Protein AF-A0A970EGG4-F1 (afdb_monomer_lite)

Secondary structure (DSSP, 8-state):
--------------------------SSSPPPBEEEETTEEEP-SS-BEEETTEEEEEHHHHHHHTT-EEEEETTTTEEEEEETTEEEEEETT-SEEEETTEEEE-SS--EEETTEEEEEHHHHHHHTT-EEEEETTTTEEEEE--------GGGG-EEEEETTTTEEESSSEEE-SSEEEE-S-EEEEEEEEEESEEEEE-SSEEEEEEEEEEEE-TTS-SEEEEE-SEEEEEE-TT-EEEEE--SS-SSS--EEEEESS-EEEEESSEEEEEESSSEEEEESSEEEE-S-EEEEEESS-SEEESSEEEE-S-EEEEEESS-SEEESSEEEE-S-EEEEEE-PPP-------SS---SS--PPP----S----TT-TT--PPPP-PPPP-PPPP-PPP--PPPPP------------------------TT-----SEEESSEEEE-SSEEEEEESS-SEEESSEEEE-S-EEEEEESSS-SEEESSEEEE-S-EEEEEEESSSEEESS-EEE-S-EEEEEESS-SEEESS-EE-

Foldseek 3Di:
DDDDDDDDDDPPPPPPPPPPDDDPDDPDDDAFAWEAEANRTQDDPDTFDQDPNFTWDQLCSVLVVVVWDWDADPVQQWIWTDDFQWIWIAHAPDQWIDTNNHIDGHPGHFHADPNTTIDGPVSSQVSVVWDWDADPVNNYIYTYDPPLDPPPVLAVFEWEAEQVVRDIDGDQWHDDPAETEGADRHEYEYAEEHAHAYEYDYAEEHEYEFAAYAFEYQAAARYEAEHYSAYEYEDEAPYEYEFYYHLDYDPPAAENAEYQHHYEYYYAEEYAFEANHHEHHEYQAEYEYEEYHYHAEYAAEDYEYAREYEYNEYEYAYEYCFEDHAYVTEYEYAAYHAAYAHDHDADQPPPPPPDDDDDDPDPDDPDPPDDPDDPPDPDDDDDDDDDDDDDDDDDDDDDDDDDDDDDDDDDDDDDDDDDDDDDPPPPDDDVDRRHWEHAEYAEEYEYNEYEHEAHTCEAPAEYAYEYEYNEYEYDAAHPRAEPAEYQAEYEANEYAAAYPEHQEYHEYQYEYEYNYYHYHHDHPHHPYYYNYDYDD

pLDDT: mean 78.69, std 24.91, range [23.92, 98.94]

Structure (mmCIF, N/CA/C/O backbone):
data_AF-A0A970EGG4-F1
#
_entry.id   AF-A0A970EGG4-F1
#
loop_
_atom_site.group_PDB
_atom_site.id
_atom_site.type_symbol
_atom_site.label_atom_id
_atom_site.label_alt_id
_atom_site.label_comp_id
_atom_site.label_asym_id
_atom_site.label_entity_id
_atom_site.label_seq_id
_atom_site.pdbx_PDB_ins_code
_atom_site.Cartn_x
_atom_site.Cartn_y
_atom_site.Cartn_z
_atom_site.occupancy
_atom_site.B_iso_or_equiv
_atom_site.auth_seq_id
_atom_site.auth_comp_id
_atom_site.auth_asym_id
_atom_site.auth_atom_id
_atom_site.pdbx_PDB_model_num
ATOM 1 N N . MET A 1 1 ? -45.335 -47.033 23.359 1.00 35.53 1 MET A N 1
ATOM 2 C CA . MET A 1 1 ? -45.374 -47.721 22.050 1.00 35.53 1 MET A CA 1
ATOM 3 C C . MET A 1 1 ? -44.567 -46.895 21.056 1.00 35.53 1 MET A C 1
ATOM 5 O O . MET A 1 1 ? -44.822 -45.706 20.992 1.00 35.53 1 MET A O 1
ATOM 9 N N . ILE A 1 2 ? -43.648 -47.547 20.321 1.00 36.97 2 ILE A N 1
ATOM 10 C CA . ILE A 1 2 ? -43.024 -47.119 19.040 1.00 36.97 2 ILE A CA 1
ATOM 11 C C . ILE A 1 2 ? -41.993 -45.966 19.176 1.00 36.97 2 ILE A C 1
ATOM 13 O O . ILE A 1 2 ? -42.359 -44.827 19.414 1.00 36.97 2 ILE A O 1
ATOM 17 N N . LYS A 1 3 ? -40.681 -46.237 19.322 1.00 38.06 3 LYS A N 1
ATOM 18 C CA . LYS A 1 3 ? -39.618 -46.543 18.316 1.00 38.06 3 LYS A CA 1
ATOM 19 C C . LYS A 1 3 ? -39.335 -45.406 17.295 1.00 38.06 3 LYS A C 1
ATOM 21 O O . LYS A 1 3 ? -40.205 -45.060 16.511 1.00 38.06 3 LYS A O 1
ATOM 26 N N . LYS A 1 4 ? -38.091 -44.880 17.337 1.00 46.06 4 LYS A N 1
ATOM 27 C CA . LYS A 1 4 ? -37.451 -43.842 16.475 1.00 46.06 4 LYS A CA 1
ATOM 28 C C . LYS A 1 4 ? -37.398 -44.239 14.976 1.00 46.06 4 LYS A C 1
ATOM 30 O O . LYS A 1 4 ? -37.554 -45.428 14.697 1.00 46.06 4 LYS A O 1
ATOM 35 N N . PRO A 1 5 ? -37.107 -43.306 14.035 1.00 45.59 5 PRO A N 1
ATOM 36 C CA . PRO A 1 5 ? -35.703 -43.028 13.623 1.00 45.59 5 PRO A CA 1
ATOM 37 C C . PRO A 1 5 ? -35.417 -41.531 13.301 1.00 45.59 5 PRO A C 1
ATOM 39 O O . PRO A 1 5 ? -36.284 -40.804 12.840 1.00 45.59 5 PRO A O 1
ATOM 42 N N . ILE A 1 6 ? -34.293 -40.942 13.732 1.00 44.06 6 ILE A N 1
ATOM 43 C CA . ILE A 1 6 ? -33.058 -40.689 12.944 1.00 44.06 6 ILE A CA 1
ATOM 44 C C . ILE A 1 6 ? -33.335 -40.409 11.455 1.00 44.06 6 ILE A C 1
ATOM 46 O O . ILE A 1 6 ? -33.511 -41.340 10.677 1.00 44.06 6 ILE A O 1
ATOM 50 N N . SER A 1 7 ? -33.327 -39.130 11.067 1.00 36.56 7 SER A N 1
ATOM 51 C CA . SER A 1 7 ? -33.268 -38.704 9.663 1.00 36.56 7 SER A CA 1
ATOM 52 C C . SER A 1 7 ? -31.830 -38.328 9.321 1.00 36.56 7 SER A C 1
ATOM 54 O O . SER A 1 7 ? -31.281 -37.373 9.865 1.00 36.56 7 SER A O 1
ATOM 56 N N . ALA A 1 8 ? -31.222 -39.140 8.461 1.00 34.03 8 ALA A N 1
ATOM 57 C CA . ALA A 1 8 ? -29.940 -38.886 7.829 1.00 34.03 8 ALA A CA 1
ATOM 58 C C . ALA A 1 8 ? -30.095 -37.770 6.785 1.00 34.03 8 ALA A C 1
ATOM 60 O O . ALA A 1 8 ? -31.009 -37.810 5.961 1.00 34.03 8 ALA A O 1
ATOM 61 N N . LEU A 1 9 ? -29.199 -36.786 6.821 1.00 34.50 9 LEU A N 1
ATOM 62 C CA . LEU A 1 9 ? -29.082 -35.757 5.796 1.00 34.50 9 LEU A CA 1
ATOM 63 C C . LEU A 1 9 ? -28.389 -36.383 4.574 1.00 34.50 9 LEU A C 1
ATOM 65 O O . LEU A 1 9 ? -27.198 -36.683 4.608 1.00 34.50 9 LEU A O 1
ATOM 69 N N . PHE A 1 10 ? -29.156 -36.629 3.514 1.00 32.72 10 PHE A N 1
ATOM 70 C CA . PHE A 1 10 ? -28.639 -37.013 2.203 1.00 32.72 10 PHE A CA 1
ATOM 71 C C . PHE A 1 10 ? -27.986 -35.785 1.554 1.00 32.72 10 PHE A C 1
ATOM 73 O O . PHE A 1 10 ? -28.679 -34.894 1.068 1.00 32.72 10 PHE A O 1
ATOM 80 N N . ILE A 1 11 ? -26.654 -35.741 1.522 1.00 33.19 11 ILE A N 1
ATOM 81 C CA . ILE A 1 11 ? -25.925 -34.897 0.572 1.00 33.19 11 ILE A CA 1
ATOM 82 C C . ILE A 1 11 ? -26.046 -35.593 -0.785 1.00 33.19 11 ILE A C 1
ATOM 84 O O . ILE A 1 11 ? -25.447 -36.642 -1.021 1.00 33.19 11 ILE A O 1
ATOM 88 N N . SER A 1 12 ? -26.886 -35.039 -1.656 1.00 31.81 12 SER A N 1
ATOM 89 C CA . SER A 1 12 ? -27.004 -35.456 -3.052 1.00 31.81 12 SER A CA 1
ATOM 90 C C . SER A 1 12 ? -25.733 -35.058 -3.803 1.00 31.81 12 SER A C 1
ATOM 92 O O . SER A 1 12 ? -25.651 -33.977 -4.381 1.00 31.81 12 SER A O 1
ATOM 94 N N . LEU A 1 13 ? -24.735 -35.940 -3.785 1.00 31.33 13 LEU A N 1
ATOM 95 C CA . LEU A 1 13 ? -23.574 -35.883 -4.664 1.00 31.33 13 LEU A CA 1
ATOM 96 C C . LEU A 1 13 ? -24.041 -36.235 -6.085 1.00 31.33 13 LEU A C 1
ATOM 98 O O . LEU A 1 13 ? -24.223 -37.404 -6.424 1.00 31.33 13 LEU A O 1
ATOM 102 N N . VAL A 1 14 ? -24.289 -35.215 -6.908 1.00 33.09 14 VAL A N 1
ATOM 103 C CA . VAL A 1 14 ? -24.566 -35.388 -8.338 1.00 33.09 14 VAL A CA 1
ATOM 104 C C . VAL A 1 14 ? -23.256 -35.788 -9.020 1.00 33.09 14 VAL A C 1
ATOM 106 O O . VAL A 1 14 ? -22.485 -34.947 -9.470 1.00 33.09 14 VAL A O 1
ATOM 109 N N . PHE A 1 15 ? -22.986 -37.092 -9.079 1.00 30.91 15 PHE A N 1
ATOM 110 C CA . PHE A 1 15 ? -22.023 -37.656 -10.020 1.00 30.91 15 PHE A CA 1
ATOM 111 C C . PHE A 1 15 ? -22.624 -37.528 -11.425 1.00 30.91 15 PHE A C 1
ATOM 113 O O . PHE A 1 15 ? -23.467 -38.332 -11.828 1.00 30.91 15 PHE A O 1
ATOM 120 N N . ILE A 1 16 ? -22.207 -36.509 -12.178 1.00 35.34 16 ILE A N 1
ATOM 121 C CA . ILE A 1 16 ? -22.396 -36.491 -13.630 1.00 35.34 16 ILE A CA 1
ATOM 122 C C . ILE A 1 16 ? -21.474 -37.577 -14.186 1.00 35.34 16 ILE A C 1
ATOM 124 O O . ILE A 1 16 ? -20.288 -37.360 -14.414 1.00 35.34 16 ILE A O 1
ATOM 128 N N . LEU A 1 17 ? -22.021 -38.781 -14.344 1.00 34.09 17 LEU A N 1
ATOM 129 C CA . LEU A 1 17 ? -21.379 -39.873 -15.059 1.00 34.09 17 LEU A CA 1
ATOM 130 C C . LEU A 1 17 ? -21.420 -39.526 -16.553 1.00 34.09 17 LEU A C 1
ATOM 132 O O . LEU A 1 17 ? -22.346 -39.908 -17.268 1.00 34.09 17 LEU A O 1
ATOM 136 N N . SER A 1 18 ? -20.446 -38.743 -17.017 1.00 34.22 18 SER A N 1
ATOM 137 C CA . SER A 1 18 ? -20.222 -38.552 -18.444 1.00 34.22 18 SER A CA 1
ATOM 138 C C . SER A 1 18 ? -19.728 -39.879 -19.018 1.00 34.22 18 SER A C 1
ATOM 140 O O . SER A 1 18 ? -18.635 -40.365 -18.731 1.00 34.22 18 SER A O 1
ATOM 142 N N . THR A 1 19 ? -20.571 -40.525 -19.814 1.00 32.62 19 THR A N 1
ATOM 143 C CA . THR A 1 19 ? -20.156 -41.658 -20.632 1.00 32.62 19 THR A CA 1
ATOM 144 C C . THR A 1 19 ? -19.132 -41.153 -21.645 1.00 32.62 19 THR A C 1
ATOM 146 O O . THR A 1 19 ? -19.502 -40.565 -22.661 1.00 32.62 19 THR A O 1
ATOM 149 N N . PHE A 1 20 ? -17.844 -41.355 -21.365 1.00 38.34 20 PHE A N 1
ATOM 150 C CA . PHE A 1 20 ? -16.778 -41.166 -22.344 1.00 38.34 20 PHE A CA 1
ATOM 151 C C . PHE A 1 20 ? -16.935 -42.232 -23.432 1.00 38.34 20 PHE A C 1
ATOM 153 O O . PHE A 1 20 ? -16.554 -43.392 -23.270 1.00 38.34 20 PHE A O 1
ATOM 160 N N . THR A 1 21 ? -17.534 -41.851 -24.555 1.00 32.50 21 THR A N 1
ATOM 161 C CA . THR A 1 21 ? -17.427 -42.623 -25.790 1.00 32.50 21 THR A CA 1
ATOM 162 C C . THR A 1 21 ? -15.976 -42.566 -26.254 1.00 32.50 21 THR A C 1
ATOM 164 O O . THR A 1 21 ? -15.483 -41.494 -26.603 1.00 32.50 21 THR A O 1
ATOM 167 N N . PHE A 1 22 ? -15.288 -43.710 -26.254 1.00 34.72 22 PHE A N 1
ATOM 168 C CA . PHE A 1 22 ? -13.979 -43.856 -26.890 1.00 34.72 22 PHE A CA 1
ATOM 169 C C . PHE A 1 22 ? -14.111 -43.538 -28.383 1.00 34.72 22 PHE A C 1
ATOM 171 O O . PHE A 1 22 ? -14.657 -44.334 -29.149 1.00 34.72 22 PHE A O 1
ATOM 178 N N . LEU A 1 23 ? -13.609 -42.376 -28.800 1.00 34.44 23 LEU A N 1
ATOM 179 C CA . LEU A 1 23 ? -13.349 -42.105 -30.208 1.00 34.44 23 LEU A CA 1
ATOM 180 C C . LEU A 1 23 ? -12.004 -42.745 -30.581 1.00 34.44 23 LEU A C 1
ATOM 182 O O . LEU A 1 23 ? -11.024 -42.575 -29.848 1.00 34.44 23 LEU A O 1
ATOM 186 N N . PRO A 1 24 ? -11.920 -43.493 -31.694 1.00 40.94 24 PRO A N 1
ATOM 187 C CA . PRO A 1 24 ? -10.644 -43.985 -32.177 1.00 40.94 24 PRO A CA 1
ATOM 188 C C . PRO A 1 24 ? -9.759 -42.804 -32.588 1.00 40.94 24 PRO A C 1
ATOM 190 O O . PRO A 1 24 ? -10.223 -41.817 -33.158 1.00 40.94 24 PRO A O 1
ATOM 193 N N . LYS A 1 25 ? -8.467 -42.936 -32.284 1.00 36.28 25 LYS A N 1
ATOM 194 C CA . LYS A 1 25 ? -7.399 -41.986 -32.596 1.00 36.28 25 LYS A CA 1
ATOM 195 C C . LYS A 1 25 ? -7.431 -41.621 -34.086 1.00 36.28 25 LYS A C 1
ATOM 197 O O . LYS A 1 25 ? -7.140 -42.464 -34.934 1.00 36.28 25 LYS A O 1
ATOM 202 N N . ALA A 1 26 ? -7.773 -40.372 -34.394 1.00 35.41 26 ALA A N 1
ATOM 203 C CA . ALA A 1 26 ? -7.562 -39.811 -35.719 1.00 35.41 26 ALA A CA 1
ATOM 204 C C . ALA A 1 26 ? -6.055 -39.590 -35.918 1.00 35.41 26 ALA A C 1
ATOM 206 O O . ALA A 1 26 ? -5.393 -38.925 -35.121 1.00 35.41 26 ALA A O 1
ATOM 207 N N . ASN A 1 27 ? -5.507 -40.204 -36.962 1.00 40.69 27 ASN A N 1
ATOM 208 C CA . ASN A 1 27 ? -4.129 -40.005 -37.387 1.00 40.69 27 ASN A CA 1
ATOM 209 C C . ASN A 1 27 ? -3.971 -38.603 -37.991 1.00 40.69 27 ASN A C 1
ATOM 211 O O . ASN A 1 27 ? -4.630 -38.301 -38.983 1.00 40.69 27 ASN A O 1
ATOM 215 N N . GLY A 1 28 ? -3.038 -37.806 -37.462 1.00 44.00 28 GLY A N 1
ATOM 216 C CA . GLY A 1 28 ? -2.385 -36.736 -38.227 1.00 44.00 28 GLY A CA 1
ATOM 217 C C . GLY A 1 28 ? -2.355 -35.337 -37.614 1.00 44.00 28 GLY A C 1
ATOM 218 O O . GLY A 1 28 ? -1.569 -34.527 -38.092 1.00 44.00 28 GLY A O 1
ATOM 219 N N . GLU A 1 29 ? -3.121 -35.041 -36.565 1.00 47.34 29 GLU A N 1
ATOM 220 C CA . GLU A 1 29 ? -2.999 -33.759 -35.855 1.00 47.34 29 GLU A CA 1
ATOM 221 C C . GLU A 1 29 ? -2.220 -33.948 -34.553 1.00 47.34 29 GLU A C 1
ATOM 223 O O . GLU A 1 29 ? -2.481 -34.881 -33.787 1.00 47.34 29 GLU A O 1
ATOM 228 N N . ASN A 1 30 ? -1.242 -33.070 -34.305 1.00 52.28 30 ASN A N 1
ATOM 229 C CA . ASN A 1 30 ? -0.620 -32.985 -32.990 1.00 52.28 30 ASN A CA 1
ATOM 230 C C . ASN A 1 30 ? -1.730 -32.732 -31.956 1.00 52.28 30 ASN A C 1
ATOM 232 O O . ASN A 1 30 ? -2.588 -31.877 -32.190 1.00 52.28 30 ASN A O 1
ATOM 236 N N . PRO A 1 31 ? -1.748 -33.467 -30.834 1.00 60.50 31 PRO A N 1
ATOM 237 C CA . PRO A 1 31 ? -2.775 -33.291 -29.821 1.00 60.50 31 PRO A CA 1
ATOM 238 C C . PRO A 1 31 ? -2.737 -31.847 -29.312 1.00 60.50 31 PRO A C 1
ATOM 240 O O . PRO A 1 31 ? -1.673 -31.345 -28.943 1.00 60.50 31 PRO A O 1
ATOM 243 N N . LYS A 1 32 ? -3.893 -31.172 -29.319 1.00 73.94 32 LYS A N 1
ATOM 244 C CA . LYS A 1 32 ? -4.022 -29.830 -28.744 1.00 73.94 32 LYS A CA 1
ATOM 245 C C . LYS A 1 32 ? -3.747 -29.922 -27.250 1.00 73.94 32 LYS A C 1
ATOM 247 O O . LYS A 1 32 ? -4.459 -30.633 -26.548 1.00 73.94 32 LYS A O 1
ATOM 252 N N . VAL A 1 33 ? -2.724 -29.213 -26.783 1.00 84.12 33 VAL A N 1
ATOM 253 C CA . VAL A 1 33 ? -2.415 -29.155 -25.357 1.00 84.12 33 VAL A CA 1
ATOM 254 C C . VAL A 1 33 ? -3.380 -28.188 -24.681 1.00 84.12 33 VAL A C 1
ATOM 256 O O . VAL A 1 33 ? -3.472 -27.028 -25.082 1.00 84.12 33 VAL A O 1
ATOM 259 N N . ALA A 1 34 ? -4.085 -28.659 -23.656 1.00 85.75 34 ALA A N 1
ATOM 260 C CA . ALA A 1 34 ? -4.904 -27.817 -22.793 1.00 85.75 34 ALA A CA 1
ATOM 261 C C . ALA A 1 34 ? -4.093 -27.374 -21.568 1.00 85.75 34 ALA A C 1
ATOM 263 O O . ALA A 1 34 ? -3.300 -28.144 -21.023 1.00 85.75 34 ALA A O 1
ATOM 264 N N . VAL A 1 35 ? -4.298 -26.137 -21.119 1.00 86.69 35 VAL A N 1
ATOM 265 C CA . VAL A 1 35 ? -3.728 -25.626 -19.866 1.00 86.69 35 VAL A CA 1
ATOM 266 C C . VAL A 1 35 ? -4.883 -25.206 -18.972 1.00 86.69 35 VAL A C 1
ATOM 268 O O . VAL A 1 35 ? -5.762 -24.471 -19.412 1.00 86.69 35 VAL A O 1
ATOM 271 N N . VAL A 1 36 ? -4.893 -25.690 -17.737 1.00 86.44 36 VAL A N 1
ATOM 272 C CA . VAL A 1 36 ? -5.931 -25.406 -16.742 1.00 86.44 36 VAL A CA 1
ATOM 273 C C . VAL A 1 36 ? -5.270 -24.725 -15.555 1.00 86.44 36 VAL A C 1
ATOM 275 O O . VAL A 1 36 ? -4.294 -25.256 -15.040 1.00 86.44 36 VAL A O 1
ATOM 278 N N . LEU A 1 37 ? -5.778 -23.572 -15.128 1.00 84.25 37 LEU A N 1
ATOM 279 C CA . LEU A 1 37 ? -5.314 -22.838 -13.951 1.00 84.25 37 LEU A CA 1
ATOM 280 C C . LEU A 1 37 ? -6.464 -22.739 -12.948 1.00 84.25 37 LEU A C 1
ATOM 282 O O . LEU A 1 37 ? -7.511 -22.195 -13.279 1.00 84.25 37 LEU A O 1
ATOM 286 N N . ASP A 1 38 ? -6.287 -23.304 -11.752 1.00 81.88 38 ASP A N 1
ATOM 287 C CA . ASP A 1 38 ? -7.293 -23.311 -10.675 1.00 81.88 38 ASP A CA 1
ATOM 288 C C . ASP A 1 38 ? -8.678 -23.826 -11.117 1.00 81.88 38 ASP A C 1
ATOM 290 O O . ASP A 1 38 ? -9.730 -23.369 -10.672 1.00 81.88 38 ASP A O 1
ATOM 294 N N . GLY A 1 39 ? -8.676 -24.810 -12.021 1.00 82.62 39 GLY A N 1
ATOM 295 C CA . GLY A 1 39 ? -9.881 -25.399 -12.608 1.00 82.62 39 GLY A CA 1
ATOM 296 C C . GLY A 1 39 ? -10.464 -24.633 -13.804 1.00 82.62 39 GLY A C 1
ATOM 297 O O . GLY A 1 39 ? -11.366 -25.151 -14.461 1.00 82.62 39 GLY A O 1
ATOM 298 N N . GLU A 1 40 ? -9.945 -23.448 -14.137 1.00 82.19 40 GLU A N 1
ATOM 299 C CA . GLU A 1 40 ? -10.324 -22.687 -15.330 1.00 82.19 40 GLU A CA 1
ATOM 300 C C . GLU A 1 40 ? -9.453 -23.097 -16.528 1.00 82.19 40 GLU A C 1
ATOM 302 O O . GLU A 1 40 ? -8.224 -23.058 -16.467 1.00 82.19 40 GLU A O 1
ATOM 307 N N . VAL A 1 41 ? -10.077 -23.482 -17.645 1.00 84.56 41 VAL A N 1
ATOM 308 C CA . VAL A 1 41 ? -9.352 -23.754 -18.895 1.00 84.56 41 VAL A CA 1
ATOM 309 C C . VAL A 1 41 ? -8.868 -22.430 -19.482 1.00 84.56 41 VAL A C 1
ATOM 311 O O . VAL A 1 41 ? -9.675 -21.545 -19.764 1.00 84.56 41 VAL A O 1
ATOM 314 N N . LEU A 1 42 ? -7.560 -22.303 -19.697 1.00 82.44 42 LEU A N 1
ATOM 315 C CA . LEU A 1 42 ? -6.978 -21.144 -20.359 1.00 82.44 42 LEU A CA 1
ATOM 316 C C . LEU A 1 42 ? -7.186 -21.249 -21.869 1.00 82.44 42 LEU A C 1
ATOM 318 O O . LEU A 1 42 ? -6.733 -22.202 -22.505 1.00 82.44 42 LEU A O 1
ATOM 322 N N . ASP A 1 43 ? -7.865 -20.250 -22.427 1.00 80.81 43 ASP A N 1
ATOM 323 C CA . ASP A 1 43 ? -8.026 -20.108 -23.869 1.00 80.81 43 ASP A CA 1
ATOM 324 C C . ASP A 1 43 ? -6.865 -19.306 -24.459 1.00 80.81 43 ASP A C 1
ATOM 326 O O . ASP A 1 43 ? -6.436 -18.290 -23.901 1.00 80.81 43 ASP A O 1
ATOM 330 N N . PHE A 1 44 ? -6.359 -19.772 -25.596 1.00 80.44 44 PHE A N 1
ATOM 331 C CA . PHE A 1 44 ? -5.227 -19.160 -26.271 1.00 80.44 44 PHE A CA 1
ATOM 332 C C . PHE A 1 44 ? -5.558 -18.886 -27.733 1.00 80.44 44 PHE A C 1
ATOM 334 O O . PHE A 1 44 ? -6.014 -19.764 -28.464 1.00 80.44 44 PHE A O 1
ATOM 341 N N . ASP A 1 45 ? -5.229 -17.680 -28.186 1.00 76.88 45 ASP A N 1
ATOM 342 C CA . ASP A 1 45 ? -5.296 -17.322 -29.602 1.00 76.88 45 ASP A CA 1
ATOM 343 C C . ASP A 1 45 ? -4.263 -18.080 -30.455 1.00 76.88 45 ASP A C 1
ATOM 345 O O . ASP A 1 45 ? -4.526 -18.395 -31.616 1.00 76.88 45 ASP A O 1
ATOM 349 N N . VAL A 1 46 ? -3.118 -18.429 -29.864 1.00 80.56 46 VAL A N 1
ATOM 350 C CA . VAL A 1 46 ? -2.152 -19.402 -30.387 1.00 80.56 46 VAL A CA 1
ATOM 351 C C . VAL A 1 46 ? -2.126 -20.611 -29.448 1.00 80.56 46 VAL A C 1
ATOM 353 O O . VAL A 1 46 ? -1.790 -20.447 -28.280 1.00 80.56 46 VAL A O 1
ATOM 356 N N . PRO A 1 47 ? -2.455 -21.832 -29.905 1.00 81.06 47 PRO A N 1
ATOM 357 C CA . PRO A 1 47 ? -2.555 -22.989 -29.019 1.00 81.06 47 PRO A CA 1
ATOM 358 C C . PRO A 1 47 ? -1.206 -23.341 -28.383 1.00 81.06 47 PRO A C 1
ATOM 360 O O . PRO A 1 47 ? -0.155 -23.146 -28.993 1.00 81.06 47 PRO A O 1
ATOM 363 N N . ALA A 1 48 ? -1.238 -23.926 -27.184 1.00 85.06 48 ALA A N 1
ATOM 364 C CA . ALA A 1 48 ? -0.057 -24.535 -26.585 1.00 85.06 48 ALA A CA 1
ATOM 365 C C . ALA A 1 48 ? 0.447 -25.709 -27.446 1.00 85.06 48 ALA A C 1
ATOM 367 O O . ALA A 1 48 ? -0.339 -26.474 -28.014 1.00 85.06 48 ALA A O 1
ATOM 368 N N . GLN A 1 49 ? 1.767 -25.847 -27.545 1.00 85.38 49 GLN A N 1
ATOM 369 C CA . GLN A 1 49 ? 2.433 -26.780 -28.453 1.00 85.38 49 GLN A CA 1
ATOM 370 C C . GLN A 1 49 ? 3.424 -27.666 -27.708 1.00 85.38 49 GLN A C 1
ATOM 372 O O . GLN A 1 49 ? 3.932 -27.302 -26.651 1.00 85.38 49 GLN A O 1
ATOM 377 N N . ILE A 1 50 ? 3.739 -28.826 -28.279 1.00 83.50 50 ILE A N 1
ATOM 378 C CA . ILE A 1 50 ? 4.858 -29.651 -27.822 1.00 83.50 50 ILE A CA 1
ATOM 379 C C . ILE A 1 50 ? 6.005 -29.460 -28.812 1.00 83.50 50 ILE A C 1
ATOM 381 O O . ILE A 1 50 ? 5.911 -29.916 -29.949 1.00 83.50 50 ILE A O 1
ATOM 385 N N . ILE A 1 51 ? 7.078 -28.802 -28.375 1.00 81.31 51 ILE A N 1
ATOM 386 C CA . ILE A 1 51 ? 8.304 -28.581 -29.156 1.00 81.31 51 ILE A CA 1
ATOM 387 C C . ILE A 1 51 ? 9.447 -29.261 -28.404 1.00 81.31 51 ILE A C 1
ATOM 389 O O . ILE A 1 51 ? 9.591 -29.060 -27.201 1.00 81.31 51 ILE A O 1
ATOM 393 N N . ASP A 1 52 ? 10.198 -30.138 -29.076 1.00 78.88 52 ASP A N 1
ATOM 394 C CA . ASP A 1 52 ? 11.315 -30.905 -28.494 1.00 78.88 52 ASP A CA 1
ATOM 395 C C . ASP A 1 52 ? 10.974 -31.627 -27.171 1.00 78.88 52 ASP A C 1
ATOM 397 O O . ASP A 1 52 ? 11.780 -31.749 -26.247 1.00 78.88 52 ASP A O 1
ATOM 401 N N . GLY A 1 53 ? 9.736 -32.122 -27.058 1.00 81.62 53 GLY A N 1
ATOM 402 C CA . GLY A 1 53 ? 9.253 -32.810 -25.856 1.00 81.62 53 GLY A CA 1
ATOM 403 C C . GLY A 1 53 ? 9.005 -31.883 -24.659 1.00 81.62 53 GLY A C 1
ATOM 404 O O . GLY A 1 53 ? 8.960 -32.351 -23.518 1.00 81.62 53 GLY A O 1
ATOM 405 N N . ARG A 1 54 ? 8.859 -30.575 -24.891 1.00 84.81 54 ARG A N 1
ATOM 406 C CA . ARG A 1 54 ? 8.464 -29.574 -23.895 1.00 84.81 54 ARG A CA 1
ATOM 407 C C . ARG A 1 54 ? 7.142 -28.929 -24.281 1.00 84.81 54 ARG A C 1
ATOM 409 O O . ARG A 1 54 ? 6.910 -28.607 -25.442 1.00 84.81 54 ARG A O 1
ATOM 416 N N . THR A 1 55 ? 6.283 -28.733 -23.284 1.00 87.56 55 THR A N 1
ATOM 417 C CA . THR A 1 55 ? 5.041 -27.975 -23.438 1.00 87.56 55 THR A CA 1
ATOM 418 C C . THR A 1 55 ? 5.371 -26.487 -23.482 1.00 87.56 55 THR A C 1
ATOM 420 O O . THR A 1 55 ? 5.768 -25.902 -22.472 1.00 87.56 55 THR A O 1
ATOM 423 N N . MET A 1 56 ? 5.217 -25.903 -24.663 1.00 85.38 56 MET A N 1
ATOM 424 C CA . MET A 1 56 ? 5.423 -24.498 -24.973 1.00 85.38 56 MET A CA 1
ATOM 425 C C . MET A 1 56 ? 4.075 -23.782 -24.968 1.00 85.38 56 MET A C 1
ATOM 427 O O . MET A 1 56 ? 3.134 -24.202 -25.641 1.00 85.38 56 MET A O 1
ATOM 431 N N . VAL A 1 57 ? 3.973 -22.709 -24.194 1.00 86.00 57 VAL A N 1
ATOM 432 C CA . VAL A 1 57 ? 2.711 -22.001 -23.942 1.00 86.00 57 VAL A CA 1
ATOM 433 C C . VAL A 1 57 ? 2.850 -20.517 -24.258 1.00 86.00 57 VAL A C 1
ATOM 435 O O . VAL A 1 57 ? 3.925 -19.960 -24.014 1.00 86.00 57 VAL A O 1
ATOM 438 N N . PRO A 1 58 ? 1.795 -19.849 -24.760 1.00 87.31 58 PRO A N 1
ATOM 439 C CA . PRO A 1 58 ? 1.790 -18.397 -24.892 1.00 87.31 58 PRO A CA 1
ATOM 440 C C . PRO A 1 58 ? 2.005 -17.743 -23.530 1.00 87.31 58 PRO A C 1
ATOM 442 O O . PRO A 1 58 ? 1.146 -17.785 -22.649 1.00 87.31 58 PRO A O 1
ATOM 445 N N . MET A 1 59 ? 3.173 -17.129 -23.359 1.00 82.62 59 MET A N 1
ATOM 446 C CA . MET A 1 59 ? 3.632 -16.628 -22.065 1.00 82.62 59 MET A CA 1
ATOM 447 C C . MET A 1 59 ? 2.664 -15.605 -21.460 1.00 82.62 59 MET A C 1
ATOM 449 O O . MET A 1 59 ? 2.297 -15.686 -20.288 1.00 82.62 59 MET A O 1
ATOM 453 N N . ARG A 1 60 ? 2.252 -14.640 -22.290 1.00 81.94 60 ARG A N 1
ATOM 454 C CA . ARG A 1 60 ? 1.454 -13.485 -21.881 1.00 81.94 60 ARG A CA 1
ATOM 455 C C . ARG A 1 60 ? 0.141 -13.904 -21.225 1.00 81.94 60 ARG A C 1
ATOM 457 O O . ARG A 1 60 ? -0.181 -13.388 -20.167 1.00 81.94 60 ARG A O 1
ATOM 464 N N . ALA A 1 61 ? -0.565 -14.870 -21.809 1.00 78.19 61 ALA A N 1
ATOM 465 C CA . ALA A 1 61 ? -1.865 -15.311 -21.315 1.00 78.19 61 ALA A CA 1
ATOM 466 C C . ALA A 1 61 ? -1.785 -15.897 -19.896 1.00 78.19 61 ALA A C 1
ATOM 468 O O . ALA A 1 61 ? -2.642 -15.612 -19.066 1.00 78.19 61 ALA A O 1
ATOM 469 N N . ILE A 1 62 ? -0.734 -16.668 -19.595 1.00 78.44 62 ILE A N 1
ATOM 470 C CA . ILE A 1 62 ? -0.536 -17.248 -18.259 1.00 78.44 62 ILE A CA 1
ATOM 471 C C . ILE A 1 62 ? -0.163 -16.162 -17.255 1.00 78.44 62 ILE A C 1
ATOM 473 O O . ILE A 1 62 ? -0.759 -16.078 -16.188 1.00 78.44 62 ILE A O 1
ATOM 477 N N . PHE A 1 63 ? 0.799 -15.309 -17.596 1.00 82.31 63 PHE A N 1
ATOM 478 C CA . PHE A 1 63 ? 1.235 -14.239 -16.707 1.00 82.31 63 PHE A CA 1
ATOM 479 C C . PHE A 1 63 ? 0.132 -13.221 -16.414 1.00 82.31 63 PHE A C 1
ATOM 481 O O . PHE A 1 63 ? -0.074 -12.891 -15.250 1.00 82.31 63 PHE A O 1
ATOM 488 N N . GLU A 1 64 ? -0.626 -12.785 -17.421 1.00 80.81 64 GLU A N 1
ATOM 489 C CA . GLU A 1 64 ? -1.760 -11.876 -17.227 1.00 80.81 64 GLU A CA 1
ATOM 490 C C . GLU A 1 64 ? -2.860 -12.534 -16.376 1.00 80.81 64 GLU A C 1
ATOM 492 O O . GLU A 1 64 ? -3.393 -11.894 -15.470 1.00 80.81 64 GLU A O 1
ATOM 497 N N . LYS A 1 65 ? -3.146 -13.832 -16.573 1.00 79.94 65 LYS A N 1
ATOM 498 C CA . LYS A 1 65 ? -4.072 -14.595 -15.711 1.00 79.94 65 LYS A CA 1
ATOM 499 C C . LYS A 1 65 ? -3.588 -14.716 -14.270 1.00 79.94 65 LYS A C 1
ATOM 501 O O . LYS A 1 65 ? -4.396 -14.687 -13.349 1.00 79.94 65 LYS A O 1
ATOM 506 N N . LEU A 1 66 ? -2.277 -14.785 -14.067 1.00 76.12 66 LEU A N 1
ATOM 507 C CA . LEU A 1 66 ? -1.653 -14.753 -12.747 1.00 76.12 66 LEU A CA 1
ATOM 508 C C . LEU A 1 66 ? -1.545 -13.331 -12.179 1.00 76.12 66 LEU A C 1
ATOM 510 O O . LEU A 1 66 ? -0.988 -13.159 -11.096 1.00 76.12 66 LEU A O 1
ATOM 514 N N . GLY A 1 67 ? -2.082 -12.316 -12.861 1.00 75.06 67 GLY A N 1
ATOM 515 C CA . GLY A 1 67 ? -2.063 -10.920 -12.428 1.00 75.06 67 GLY A CA 1
ATOM 516 C C . GLY A 1 67 ? -0.698 -10.251 -12.568 1.00 75.06 67 GLY A C 1
ATOM 517 O O . GLY A 1 67 ? -0.435 -9.269 -11.881 1.00 75.06 67 GLY A O 1
ATOM 518 N N . MET A 1 68 ? 0.190 -10.802 -13.397 1.00 81.75 68 MET A N 1
ATOM 519 C CA . MET A 1 68 ? 1.456 -10.169 -13.740 1.00 81.75 68 MET A CA 1
ATOM 520 C C . MET A 1 68 ? 1.279 -9.216 -14.913 1.00 81.75 68 MET A C 1
ATOM 522 O O . MET A 1 68 ? 0.608 -9.516 -15.901 1.00 81.75 68 MET A O 1
ATOM 526 N N . LEU A 1 69 ? 1.951 -8.079 -14.822 1.00 69.12 69 LEU A N 1
ATOM 527 C CA . LEU A 1 69 ? 2.035 -7.106 -15.891 1.00 69.12 69 LEU A CA 1
ATOM 528 C C . LEU A 1 69 ? 3.160 -7.496 -16.852 1.00 69.12 69 LEU A C 1
ATOM 530 O O . LEU A 1 69 ? 4.313 -7.588 -16.437 1.00 69.12 69 LEU A O 1
ATOM 534 N N . VAL A 1 70 ? 2.825 -7.740 -18.125 1.00 79.06 70 VAL A N 1
ATOM 535 C CA . VAL A 1 70 ? 3.749 -8.279 -19.140 1.00 79.06 70 VAL A CA 1
ATOM 536 C C . VAL A 1 70 ? 4.045 -7.269 -20.240 1.00 79.06 70 VAL A C 1
ATOM 538 O O . VAL A 1 70 ? 3.144 -6.701 -20.862 1.00 79.06 70 VAL A O 1
ATOM 541 N N . THR A 1 71 ? 5.324 -7.139 -20.571 1.00 74.25 71 THR A N 1
ATOM 542 C CA . THR A 1 71 ? 5.828 -6.237 -21.613 1.00 74.25 71 THR A CA 1
ATOM 543 C C . THR A 1 71 ? 6.708 -6.945 -22.610 1.00 74.25 71 THR A C 1
ATOM 545 O O . THR A 1 71 ? 7.227 -8.020 -22.339 1.00 74.25 71 THR A O 1
ATOM 548 N N . TYR A 1 72 ? 6.895 -6.327 -23.771 1.00 78.94 72 TYR A N 1
ATOM 549 C CA . TYR A 1 72 ? 7.851 -6.790 -24.759 1.00 78.94 72 TYR A CA 1
ATOM 550 C C . TYR A 1 72 ? 8.576 -5.594 -25.364 1.00 78.94 72 TYR A C 1
ATOM 552 O O . TYR A 1 72 ? 7.931 -4.708 -25.920 1.00 78.94 72 TYR A O 1
ATOM 560 N N . ASP A 1 73 ? 9.900 -5.603 -25.274 1.00 71.38 73 ASP A N 1
ATOM 561 C CA . ASP A 1 73 ? 10.780 -4.688 -25.983 1.00 71.38 73 ASP A CA 1
ATOM 562 C C . ASP A 1 73 ? 11.223 -5.339 -27.307 1.00 71.38 73 ASP A C 1
ATOM 564 O O . ASP A 1 73 ? 12.010 -6.294 -27.293 1.00 71.38 73 ASP A O 1
ATOM 568 N N . PRO A 1 74 ? 10.760 -4.845 -28.470 1.00 70.12 74 PRO A N 1
ATOM 569 C CA . PRO A 1 74 ? 11.141 -5.400 -29.763 1.00 70.12 74 PRO A CA 1
ATOM 570 C C . PRO A 1 74 ? 12.604 -5.133 -30.146 1.00 70.12 74 PRO A C 1
ATOM 572 O O . PRO A 1 74 ? 13.144 -5.887 -30.958 1.00 70.12 74 PRO A O 1
ATOM 575 N N . ALA A 1 75 ? 13.250 -4.098 -29.597 1.00 73.81 75 ALA A N 1
ATOM 576 C CA . ALA A 1 75 ? 14.629 -3.742 -29.926 1.00 73.81 75 ALA A CA 1
ATOM 577 C C . ALA A 1 75 ? 15.620 -4.717 -29.282 1.00 73.81 75 ALA A C 1
ATOM 579 O O . ALA A 1 75 ? 16.531 -5.216 -29.945 1.00 73.81 75 ALA A O 1
ATOM 580 N N . THR A 1 76 ? 15.402 -5.037 -28.006 1.00 77.38 76 THR A N 1
ATOM 581 C CA . THR A 1 76 ? 16.239 -5.986 -27.256 1.00 77.38 76 THR A CA 1
ATOM 582 C C . THR A 1 76 ? 15.690 -7.412 -27.258 1.00 77.38 76 THR A C 1
ATOM 584 O O . THR A 1 76 ? 16.358 -8.324 -26.782 1.00 77.38 76 THR A O 1
ATOM 587 N N . LYS A 1 77 ? 14.486 -7.624 -27.808 1.00 83.56 77 LYS A N 1
ATOM 588 C CA . LYS A 1 77 ? 13.733 -8.890 -27.763 1.00 83.56 77 LYS A CA 1
ATOM 589 C C . LYS A 1 77 ? 13.519 -9.406 -26.336 1.00 83.56 77 LYS A C 1
ATOM 591 O O . LYS A 1 77 ? 13.446 -10.620 -26.117 1.00 83.56 77 LYS A O 1
ATOM 596 N N . LYS A 1 78 ? 13.418 -8.488 -25.371 1.00 81.75 78 LYS A N 1
ATOM 597 C CA . LYS A 1 78 ? 13.216 -8.801 -23.956 1.00 81.75 78 LYS A CA 1
ATOM 598 C C . LYS A 1 78 ? 11.753 -8.728 -23.571 1.00 81.75 78 LYS A C 1
ATOM 600 O O . LYS A 1 78 ? 11.000 -7.892 -24.058 1.00 81.75 78 LYS A O 1
ATOM 605 N N . ILE A 1 79 ? 11.364 -9.612 -22.670 1.00 84.00 79 ILE A N 1
ATOM 606 C CA . ILE A 1 79 ? 10.039 -9.689 -22.085 1.00 84.00 79 ILE A CA 1
ATOM 607 C C . ILE A 1 79 ? 10.191 -9.556 -20.586 1.00 84.00 79 ILE A C 1
ATOM 609 O O . ILE A 1 79 ? 10.874 -10.373 -19.971 1.00 84.00 79 ILE A O 1
ATOM 613 N N . THR A 1 80 ? 9.526 -8.559 -20.017 1.00 80.94 80 THR A N 1
ATOM 614 C CA . THR A 1 80 ? 9.510 -8.330 -18.574 1.00 80.94 80 THR A CA 1
ATOM 615 C C . THR A 1 80 ? 8.102 -8.584 -18.061 1.00 80.94 80 THR A C 1
ATOM 617 O O . THR A 1 80 ? 7.152 -7.959 -18.537 1.00 80.94 80 THR A O 1
ATOM 620 N N . ALA A 1 81 ? 7.974 -9.506 -17.111 1.00 83.25 81 ALA A N 1
ATOM 621 C CA . ALA A 1 81 ? 6.743 -9.786 -16.390 1.00 83.25 81 ALA A CA 1
ATOM 622 C C . ALA A 1 81 ? 6.933 -9.468 -14.905 1.00 83.25 81 ALA A C 1
ATOM 624 O O . ALA A 1 81 ? 7.832 -10.021 -14.272 1.00 83.25 81 ALA A O 1
ATOM 625 N N . THR A 1 82 ? 6.094 -8.597 -14.345 1.00 78.06 82 THR A N 1
ATOM 626 C CA . THR A 1 82 ? 6.195 -8.161 -12.943 1.00 78.06 82 THR A CA 1
ATOM 627 C C . THR A 1 82 ? 4.901 -8.403 -12.181 1.00 78.06 82 THR A C 1
ATOM 629 O O . THR A 1 82 ? 3.820 -8.118 -12.694 1.00 78.06 82 THR A O 1
ATOM 632 N N . LYS A 1 83 ? 5.010 -8.900 -10.950 1.00 76.62 83 LYS A N 1
ATOM 633 C CA . LYS A 1 83 ? 3.931 -8.902 -9.956 1.00 76.62 83 LYS A CA 1
ATOM 634 C C . LYS A 1 83 ? 4.527 -8.888 -8.567 1.00 76.62 83 LYS A C 1
ATOM 636 O O . LYS A 1 83 ? 5.262 -9.819 -8.214 1.00 76.62 83 LYS A O 1
ATOM 641 N N . LYS A 1 84 ? 4.132 -7.916 -7.751 1.00 76.94 84 LYS A N 1
ATOM 642 C CA . LYS A 1 84 ? 4.647 -7.784 -6.391 1.00 76.94 84 LYS A CA 1
ATOM 643 C C . LYS A 1 84 ? 6.191 -7.747 -6.423 1.00 76.94 84 LYS A C 1
ATOM 645 O O . LYS A 1 84 ? 6.802 -7.083 -7.262 1.00 76.94 84 LYS A O 1
ATOM 650 N N . LYS A 1 85 ? 6.840 -8.553 -5.580 1.00 70.62 85 LYS A N 1
ATOM 651 C CA . LYS A 1 85 ? 8.298 -8.749 -5.545 1.00 70.62 85 LYS A CA 1
ATOM 652 C C . LYS A 1 85 ? 8.877 -9.615 -6.670 1.00 70.62 85 LYS A C 1
ATOM 654 O O . LYS A 1 85 ? 10.077 -9.856 -6.663 1.00 70.62 85 LYS A O 1
ATOM 659 N N . ASN A 1 86 ? 8.063 -10.164 -7.575 1.00 78.50 86 ASN A N 1
ATOM 660 C CA . ASN A 1 86 ? 8.542 -11.050 -8.638 1.00 78.50 86 ASN A CA 1
ATOM 661 C C . ASN A 1 86 ? 8.707 -10.283 -9.953 1.00 78.50 86 ASN A C 1
ATOM 663 O O . ASN A 1 86 ? 7.723 -9.841 -10.542 1.00 78.50 86 ASN A O 1
ATOM 667 N N . THR A 1 87 ? 9.940 -10.207 -10.441 1.00 81.00 87 THR A N 1
ATOM 668 C CA . THR A 1 87 ? 10.319 -9.746 -11.777 1.00 81.00 87 THR A CA 1
ATOM 669 C C . THR A 1 87 ? 10.902 -10.914 -12.544 1.00 81.00 87 THR A C 1
ATOM 671 O O . THR A 1 87 ? 11.925 -11.468 -12.148 1.00 81.00 87 THR A O 1
ATOM 674 N N . ILE A 1 88 ? 10.277 -11.268 -13.659 1.00 85.62 88 ILE A N 1
ATOM 675 C CA . ILE A 1 88 ? 10.787 -12.258 -14.599 1.00 85.62 88 ILE A CA 1
ATOM 676 C C . ILE A 1 88 ? 11.214 -11.541 -15.878 1.00 85.62 88 ILE A C 1
ATOM 678 O O . ILE A 1 88 ? 10.389 -10.887 -16.515 1.00 85.62 88 ILE A O 1
ATOM 682 N N . ILE A 1 89 ? 12.485 -11.677 -16.264 1.00 85.81 89 ILE A N 1
ATOM 683 C CA . ILE A 1 89 ? 13.019 -11.130 -17.518 1.00 85.81 89 ILE A CA 1
ATOM 684 C C . ILE A 1 89 ? 13.475 -12.277 -18.414 1.00 85.81 89 ILE A C 1
ATOM 686 O O . ILE A 1 89 ? 14.396 -13.020 -18.080 1.00 85.81 89 ILE A O 1
ATOM 690 N N . MET A 1 90 ? 12.841 -12.395 -19.576 1.00 87.31 90 MET A N 1
ATOM 691 C CA . MET A 1 90 ? 13.150 -13.379 -20.612 1.00 87.31 90 MET A CA 1
ATOM 692 C C . MET A 1 90 ? 13.651 -12.688 -21.876 1.00 87.31 90 MET A C 1
ATOM 694 O O . MET A 1 90 ? 13.179 -11.611 -22.218 1.00 87.31 90 MET A O 1
ATOM 698 N N . GLU A 1 91 ? 14.561 -13.322 -22.611 1.00 88.56 91 GLU A N 1
ATOM 699 C CA . GLU A 1 91 ? 15.014 -12.846 -23.922 1.00 88.56 91 GLU A CA 1
ATOM 700 C C . GLU A 1 91 ? 14.754 -13.924 -24.976 1.00 88.56 91 GLU A C 1
ATOM 702 O O . GLU A 1 91 ? 15.048 -15.104 -24.761 1.00 88.56 91 GLU A O 1
ATOM 707 N N . ILE A 1 92 ? 14.173 -13.538 -26.115 1.00 88.12 92 ILE A N 1
ATOM 708 C CA . ILE A 1 92 ? 13.871 -14.481 -27.199 1.00 88.12 92 ILE A CA 1
ATOM 709 C C . ILE A 1 92 ? 15.164 -15.135 -27.695 1.00 88.12 92 ILE A C 1
ATOM 711 O O . ILE A 1 92 ? 16.096 -14.452 -28.113 1.00 88.12 92 ILE A O 1
ATOM 715 N N . GLY A 1 93 ? 15.190 -16.470 -27.713 1.00 87.06 93 GLY A N 1
ATOM 716 C CA . GLY A 1 93 ? 16.343 -17.255 -28.160 1.00 87.06 93 GLY A CA 1
ATOM 717 C C . GLY A 1 93 ? 17.401 -17.538 -27.087 1.00 87.06 93 GLY A C 1
ATOM 718 O O . GLY A 1 93 ? 18.332 -18.290 -27.369 1.00 87.06 93 GLY A O 1
ATOM 719 N N . LYS A 1 94 ? 17.270 -16.999 -25.865 1.00 90.06 94 LYS A N 1
ATOM 720 C CA . LYS A 1 94 ? 18.189 -17.299 -24.757 1.00 90.06 94 LYS A CA 1
ATOM 721 C C . LYS A 1 94 ? 17.710 -18.524 -23.966 1.00 90.06 94 LYS A C 1
ATOM 723 O O . LYS A 1 94 ? 16.545 -18.606 -23.588 1.00 90.06 94 LYS A O 1
ATOM 728 N N . ASN A 1 95 ? 18.615 -19.457 -23.657 1.00 90.38 95 ASN A N 1
ATOM 729 C CA . ASN A 1 95 ? 18.333 -20.653 -22.838 1.00 90.38 95 ASN A CA 1
ATOM 730 C C . ASN A 1 95 ? 18.344 -20.364 -21.324 1.00 90.38 95 ASN A C 1
ATOM 732 O O . ASN A 1 95 ? 18.663 -21.229 -20.513 1.00 90.38 95 ASN A O 1
ATOM 736 N N . SER A 1 96 ? 18.045 -19.133 -20.930 1.00 87.75 96 SER A N 1
ATOM 737 C CA . SER A 1 96 ? 17.909 -18.738 -19.534 1.00 87.75 96 SER A CA 1
ATOM 738 C C . SER A 1 96 ? 17.025 -17.505 -19.427 1.00 87.75 96 SER A C 1
ATOM 740 O O . SER A 1 96 ? 16.841 -16.757 -20.391 1.00 87.75 96 SER A O 1
ATOM 742 N N . PHE A 1 97 ? 16.493 -17.291 -18.235 1.00 88.88 97 PHE A N 1
ATOM 743 C CA . PHE A 1 97 ? 15.788 -16.078 -17.851 1.00 88.88 97 PHE A CA 1
ATOM 744 C C . PHE A 1 97 ? 16.236 -15.656 -16.460 1.00 88.88 97 PHE A C 1
ATOM 746 O O . PHE A 1 97 ? 16.891 -16.434 -15.773 1.00 88.88 97 PHE A O 1
ATOM 753 N N . THR A 1 98 ? 15.905 -14.442 -16.033 1.00 83.69 98 THR A N 1
ATOM 754 C CA . THR A 1 98 ? 16.149 -14.033 -14.648 1.00 83.69 98 THR A CA 1
ATOM 755 C C . THR A 1 98 ? 14.847 -13.924 -13.875 1.00 83.69 98 THR A C 1
ATOM 757 O O . THR A 1 98 ? 13.864 -13.398 -14.394 1.00 83.69 98 THR A O 1
ATOM 760 N N . LYS A 1 99 ? 14.841 -14.410 -12.632 1.00 83.75 99 LYS A N 1
ATOM 761 C CA . LYS A 1 99 ? 13.816 -14.112 -11.630 1.00 83.75 99 LYS A CA 1
ATOM 762 C C . LYS A 1 99 ? 14.471 -13.279 -10.535 1.00 83.75 99 LYS A C 1
ATOM 764 O O . LYS A 1 99 ? 15.382 -13.758 -9.877 1.00 83.75 99 LYS A O 1
ATOM 769 N N . ASN A 1 100 ? 14.029 -12.040 -10.342 1.00 78.00 100 ASN A N 1
ATOM 770 C CA . ASN A 1 100 ? 14.579 -11.121 -9.332 1.00 78.00 100 ASN A CA 1
ATOM 771 C C . ASN A 1 100 ? 16.111 -10.983 -9.423 1.00 78.00 100 ASN A C 1
ATOM 773 O O . ASN A 1 100 ? 16.811 -10.977 -8.416 1.00 78.00 100 ASN A O 1
ATOM 777 N N . GLY A 1 101 ? 16.637 -10.950 -10.652 1.00 77.12 101 GLY A N 1
ATOM 778 C CA . GLY A 1 101 ? 18.077 -10.899 -10.923 1.00 77.12 101 GLY A CA 1
ATOM 779 C C . GLY A 1 101 ? 18.811 -12.247 -10.864 1.00 77.12 101 GLY A C 1
ATOM 780 O O . GLY A 1 101 ? 19.914 -12.336 -11.395 1.00 77.12 101 GLY A O 1
ATOM 781 N N . GLU A 1 102 ? 18.214 -13.306 -10.310 1.00 79.75 102 GLU A N 1
ATOM 782 C CA . GLU A 1 102 ? 18.787 -14.658 -10.290 1.00 79.75 102 GLU A CA 1
ATOM 783 C C . GLU A 1 102 ? 18.559 -15.370 -11.629 1.00 79.75 102 GLU A C 1
ATOM 785 O O . GLU A 1 102 ? 17.432 -15.432 -12.119 1.00 79.75 102 GLU A O 1
ATOM 790 N N . GLU A 1 103 ? 19.617 -15.910 -12.238 1.00 86.44 103 GLU A N 1
ATOM 791 C CA . GLU A 1 103 ? 19.527 -16.605 -13.524 1.00 86.44 103 GLU A CA 1
ATOM 792 C C . GLU A 1 103 ? 19.008 -18.044 -13.360 1.00 86.44 103 GLU A C 1
ATOM 794 O O . GLU A 1 103 ? 19.605 -18.868 -12.672 1.00 86.44 103 GLU A O 1
ATOM 799 N N . ILE A 1 104 ? 17.911 -18.355 -14.051 1.00 85.94 104 ILE A N 1
ATOM 800 C CA . ILE A 1 104 ? 17.279 -19.673 -14.117 1.00 85.94 104 ILE A CA 1
ATOM 801 C C . ILE A 1 104 ? 17.463 -20.228 -15.532 1.00 85.94 104 ILE A C 1
ATOM 803 O O . ILE A 1 104 ? 17.125 -19.583 -16.529 1.00 85.94 104 ILE A O 1
ATOM 807 N N . ALA A 1 105 ? 18.002 -21.443 -15.629 1.00 87.50 105 ALA A N 1
ATOM 808 C CA . ALA A 1 105 ? 18.217 -22.120 -16.903 1.00 87.50 105 ALA A CA 1
ATOM 809 C C . ALA A 1 105 ? 16.897 -22.607 -17.527 1.00 87.50 105 ALA A C 1
ATOM 811 O O . ALA A 1 105 ? 15.975 -23.036 -16.834 1.00 87.50 105 ALA A O 1
ATOM 812 N N . LEU A 1 106 ? 16.838 -22.587 -18.858 1.00 85.12 106 LEU A N 1
ATOM 813 C CA . LEU A 1 106 ? 15.756 -23.152 -19.655 1.00 85.12 106 LEU A CA 1
ATOM 814 C C . LEU A 1 106 ? 16.289 -24.296 -20.514 1.00 85.12 106 LEU A C 1
ATOM 816 O O . LEU A 1 106 ? 17.264 -24.135 -21.245 1.00 85.12 106 LEU A O 1
ATOM 820 N N . ASP A 1 107 ? 15.580 -25.423 -20.501 1.00 81.00 107 ASP A N 1
ATOM 821 C CA . ASP A 1 107 ? 15.856 -26.545 -21.408 1.00 81.00 107 ASP A CA 1
ATOM 822 C C . ASP A 1 107 ? 15.604 -26.183 -22.883 1.00 81.00 107 ASP A C 1
ATOM 824 O O . ASP A 1 107 ? 16.180 -26.780 -23.792 1.00 81.00 107 ASP A O 1
ATOM 828 N N . THR A 1 108 ? 14.701 -25.233 -23.134 1.00 85.25 108 THR A N 1
ATOM 829 C CA . THR A 1 108 ? 14.304 -24.780 -24.473 1.00 85.25 108 THR A CA 1
ATOM 830 C C . THR A 1 108 ? 14.099 -23.263 -24.432 1.00 85.25 108 THR A C 1
ATOM 832 O O . THR A 1 108 ? 13.421 -22.784 -23.521 1.00 85.25 108 THR A O 1
ATOM 835 N N . PRO A 1 109 ? 14.672 -22.485 -25.367 1.00 88.31 109 PRO A N 1
ATOM 836 C CA . PRO A 1 109 ? 14.582 -21.030 -25.316 1.00 88.31 109 PRO A CA 1
ATOM 837 C C . PRO A 1 109 ? 13.158 -20.538 -25.617 1.00 88.31 109 PRO A C 1
ATOM 839 O O . PRO A 1 109 ? 12.414 -21.221 -26.327 1.00 88.31 109 PRO A O 1
ATOM 842 N N . PRO A 1 110 ? 12.781 -19.328 -25.166 1.00 88.25 110 PRO A N 1
ATOM 843 C CA . PRO A 1 110 ? 11.576 -18.656 -25.635 1.00 88.25 110 PRO A CA 1
ATOM 844 C C . PRO A 1 110 ? 11.621 -18.447 -27.155 1.00 88.25 110 PRO A C 1
ATOM 846 O O . PRO A 1 110 ? 12.642 -18.014 -27.699 1.00 88.25 110 PRO A O 1
ATOM 849 N N . GLN A 1 111 ? 10.510 -18.722 -27.838 1.00 87.88 111 GLN A N 1
ATOM 850 C CA . GLN A 1 111 ? 10.391 -18.652 -29.300 1.00 87.88 111 GLN A CA 1
ATOM 851 C C . GLN A 1 111 ? 9.184 -17.814 -29.712 1.00 87.88 111 GLN A C 1
ATOM 853 O O . GLN A 1 111 ? 8.222 -17.703 -28.962 1.00 87.88 111 GLN A O 1
ATOM 858 N N . ILE A 1 112 ? 9.221 -17.231 -30.910 1.00 86.19 112 ILE A N 1
ATOM 859 C CA . ILE A 1 112 ? 8.064 -16.540 -31.487 1.00 86.19 112 ILE A CA 1
ATOM 860 C C . ILE A 1 112 ? 7.417 -17.468 -32.509 1.00 86.19 112 ILE A C 1
ATOM 862 O O . ILE A 1 112 ? 8.059 -17.824 -33.496 1.00 86.19 112 ILE A O 1
ATOM 866 N N . ASP A 1 113 ? 6.148 -17.802 -32.297 1.00 82.12 113 ASP A N 1
ATOM 867 C CA . ASP A 1 113 ? 5.310 -18.509 -33.266 1.00 82.12 113 ASP A CA 1
ATOM 868 C C . ASP A 1 113 ? 3.925 -17.856 -33.344 1.00 82.12 113 ASP A C 1
ATOM 870 O O . ASP A 1 113 ? 3.378 -17.407 -32.337 1.00 82.12 113 ASP A O 1
ATOM 874 N N . GLY A 1 114 ? 3.378 -17.715 -34.553 1.00 76.00 114 GLY A N 1
ATOM 875 C CA . GLY A 1 114 ? 2.077 -17.064 -34.767 1.00 76.00 114 GLY A CA 1
ATOM 876 C C . GLY A 1 114 ? 1.970 -15.627 -34.223 1.00 76.00 114 GLY A C 1
ATOM 877 O O . GLY A 1 114 ? 0.878 -15.168 -33.903 1.00 76.00 114 GLY A O 1
ATOM 878 N N . GLY A 1 115 ? 3.092 -14.913 -34.064 1.00 81.94 115 GLY A N 1
ATOM 879 C CA . GLY A 1 115 ? 3.118 -13.586 -33.432 1.00 81.94 115 GLY A CA 1
ATOM 880 C C . GLY A 1 115 ? 2.927 -13.608 -31.908 1.00 81.94 115 GLY A C 1
ATOM 881 O O . GLY A 1 115 ? 2.601 -12.579 -31.310 1.00 81.94 115 GLY A O 1
ATOM 882 N N . ARG A 1 116 ? 3.107 -14.766 -31.265 1.00 83.56 116 ARG A N 1
ATOM 883 C CA . ARG A 1 116 ? 3.107 -14.936 -29.809 1.00 83.56 116 ARG A CA 1
ATOM 884 C C . ARG A 1 116 ? 4.441 -15.497 -29.349 1.00 83.56 116 ARG A C 1
ATOM 886 O O . ARG A 1 116 ? 5.041 -16.332 -30.019 1.00 83.56 116 ARG A O 1
ATOM 893 N N . THR A 1 117 ? 4.890 -15.047 -28.182 1.00 86.75 117 THR A N 1
ATOM 894 C CA . THR A 1 117 ? 6.037 -15.668 -27.525 1.00 86.75 117 THR A CA 1
ATOM 895 C C . THR A 1 117 ? 5.588 -16.918 -26.787 1.00 86.75 117 THR A C 1
ATOM 897 O O . THR A 1 117 ? 4.781 -16.836 -25.856 1.00 86.75 117 THR A O 1
ATOM 900 N N . LEU A 1 118 ? 6.151 -18.054 -27.178 1.00 87.25 118 LEU A N 1
ATOM 901 C CA . LEU A 1 118 ? 5.996 -19.335 -26.519 1.00 87.25 118 LEU A CA 1
ATOM 902 C C . LEU A 1 118 ? 7.165 -19.588 -25.562 1.00 87.25 118 LEU A C 1
ATOM 904 O O . LEU A 1 118 ? 8.325 -19.375 -25.919 1.00 87.25 118 LEU A O 1
ATOM 908 N N . VAL A 1 119 ? 6.858 -20.064 -24.356 1.00 86.62 119 VAL A N 1
ATOM 909 C CA . VAL A 1 119 ? 7.843 -20.378 -23.306 1.00 86.62 119 VAL A CA 1
ATOM 910 C C . VAL A 1 119 ? 7.621 -21.767 -22.713 1.00 86.62 119 VAL A C 1
ATOM 912 O O . VAL A 1 119 ? 6.481 -22.238 -22.707 1.00 86.62 119 VAL A O 1
ATOM 915 N N . PRO A 1 120 ? 8.665 -22.418 -22.166 1.00 87.62 120 PRO A N 1
ATOM 916 C CA . PRO A 1 120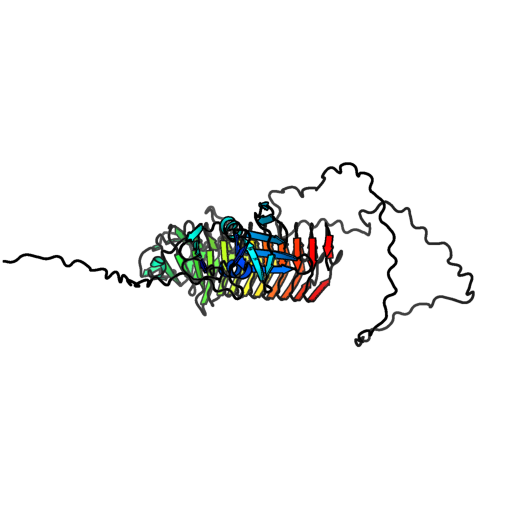 ? 8.505 -23.687 -21.466 1.00 87.62 120 PRO A CA 1
ATOM 917 C C . PRO A 1 120 ? 7.639 -23.528 -20.211 1.00 87.62 120 PRO A C 1
ATOM 919 O O . PRO A 1 120 ? 8.023 -22.848 -19.258 1.00 87.62 120 PRO A O 1
ATOM 922 N N . LEU A 1 121 ? 6.488 -24.206 -20.184 1.00 84.69 121 LEU A N 1
ATOM 923 C CA . LEU A 1 121 ? 5.498 -24.081 -19.110 1.00 84.69 121 LEU A CA 1
ATOM 924 C C . LEU A 1 121 ? 6.074 -24.413 -17.728 1.00 84.69 121 LEU A C 1
ATOM 926 O O . LEU A 1 121 ? 5.799 -23.715 -16.761 1.00 84.69 121 LEU A O 1
ATOM 930 N N . ARG A 1 122 ? 6.882 -25.474 -17.621 1.00 83.19 122 ARG A N 1
ATOM 931 C CA . ARG A 1 122 ? 7.396 -25.943 -16.325 1.00 83.19 122 ARG A CA 1
ATOM 932 C C . ARG A 1 122 ? 8.262 -24.891 -15.631 1.00 83.19 122 ARG A C 1
ATOM 934 O O . ARG A 1 122 ? 7.983 -24.550 -14.490 1.00 83.19 122 ARG A O 1
ATOM 941 N N . ALA A 1 123 ? 9.260 -24.357 -16.335 1.00 75.50 123 ALA A N 1
ATOM 942 C CA . ALA A 1 123 ? 10.174 -23.364 -15.777 1.00 75.50 123 ALA A CA 1
ATOM 943 C C . ALA A 1 123 ? 9.434 -22.083 -15.357 1.00 75.50 123 ALA A C 1
ATOM 945 O O . ALA A 1 123 ? 9.733 -21.502 -14.318 1.00 75.50 123 ALA A O 1
ATOM 946 N N . LEU A 1 124 ? 8.415 -21.693 -16.130 1.00 76.25 124 LEU A N 1
ATOM 947 C CA . LEU A 1 124 ? 7.532 -20.571 -15.821 1.00 76.25 124 LEU A CA 1
ATOM 948 C C . LEU A 1 124 ? 6.781 -20.783 -14.499 1.00 76.25 124 LEU A C 1
ATOM 950 O O . LEU A 1 124 ? 6.817 -19.940 -13.608 1.00 76.25 124 LEU A O 1
ATOM 954 N N . VAL A 1 125 ? 6.112 -21.928 -14.379 1.00 81.06 125 VAL A N 1
ATOM 955 C CA . VAL A 1 125 ? 5.186 -22.248 -13.288 1.00 81.06 125 VAL A CA 1
ATOM 956 C C . VAL A 1 125 ? 5.943 -22.515 -11.985 1.00 81.06 125 VAL A C 1
ATOM 958 O O . VAL A 1 125 ? 5.589 -21.961 -10.946 1.00 81.06 125 VAL A O 1
ATOM 961 N N . GLU A 1 126 ? 7.048 -23.262 -12.046 1.00 79.00 126 GLU A N 1
ATOM 962 C CA . GLU A 1 126 ? 7.922 -23.504 -10.890 1.00 79.00 126 GLU A CA 1
ATOM 963 C C . GLU A 1 126 ? 8.533 -22.200 -10.367 1.00 79.00 126 GLU A C 1
ATOM 965 O O . GLU A 1 126 ? 8.585 -21.984 -9.157 1.00 79.00 126 GLU A O 1
ATOM 970 N N . SER A 1 127 ? 8.910 -21.276 -11.262 1.00 77.62 127 SER A N 1
ATOM 971 C CA . SER A 1 127 ? 9.431 -19.969 -10.849 1.00 77.62 127 SER A CA 1
ATOM 972 C C . SER A 1 127 ? 8.406 -19.115 -10.100 1.00 77.62 127 SER A C 1
ATOM 974 O O . SER A 1 127 ? 8.793 -18.205 -9.373 1.00 77.62 127 SER A O 1
ATOM 976 N N . LEU A 1 128 ? 7.112 -19.411 -10.221 1.00 77.75 128 LEU A N 1
ATOM 977 C CA . LEU A 1 128 ? 6.026 -18.690 -9.559 1.00 77.75 128 LEU A CA 1
ATOM 978 C C . LEU A 1 128 ? 5.434 -19.444 -8.358 1.00 77.75 128 LEU A C 1
ATOM 980 O O . LEU A 1 128 ? 4.378 -19.054 -7.869 1.00 77.75 128 LEU A O 1
ATOM 984 N N . ASN A 1 129 ? 6.104 -20.496 -7.867 1.00 76.75 129 ASN A N 1
ATOM 985 C CA . ASN A 1 129 ? 5.627 -21.363 -6.778 1.00 76.75 129 ASN A CA 1
ATOM 986 C C . ASN A 1 129 ? 4.250 -22.006 -7.041 1.00 76.75 129 ASN A C 1
ATOM 988 O O . ASN A 1 129 ? 3.534 -22.377 -6.111 1.00 76.75 129 ASN A O 1
ATOM 992 N N . LEU A 1 130 ? 3.881 -22.166 -8.308 1.00 80.88 130 LEU A N 1
ATOM 993 C CA . LEU A 1 130 ? 2.680 -22.887 -8.710 1.00 80.88 130 LEU A CA 1
ATOM 994 C C . LEU A 1 130 ? 2.971 -24.390 -8.751 1.00 80.88 130 LEU A C 1
ATOM 996 O O . LEU A 1 130 ? 4.067 -24.820 -9.125 1.00 80.88 130 LEU A O 1
ATOM 1000 N N . LYS A 1 131 ? 1.973 -25.213 -8.426 1.00 82.19 131 LYS A N 1
ATOM 1001 C CA . LYS A 1 131 ? 2.067 -26.662 -8.645 1.00 82.19 131 LYS A CA 1
ATOM 1002 C C . LYS A 1 131 ? 1.655 -26.985 -10.074 1.00 82.19 131 LYS A C 1
ATOM 1004 O O . LYS A 1 131 ? 0.686 -26.427 -10.576 1.00 82.19 131 LYS A O 1
ATOM 1009 N N . VAL A 1 132 ? 2.367 -27.917 -10.710 1.00 85.88 132 VAL A N 1
ATOM 1010 C CA . VAL A 1 132 ? 2.035 -28.432 -12.046 1.00 85.88 132 VAL A CA 1
ATOM 1011 C C . VAL A 1 132 ? 1.850 -29.943 -12.021 1.00 85.88 132 VAL A C 1
ATOM 1013 O O . VAL A 1 132 ? 2.692 -30.675 -11.501 1.00 85.88 132 VAL A O 1
ATOM 1016 N N . SER A 1 133 ? 0.777 -30.426 -12.641 1.00 87.62 133 SER A N 1
ATOM 1017 C CA . SER A 1 133 ? 0.586 -31.842 -12.962 1.00 87.62 133 SER A CA 1
ATOM 1018 C C . SER A 1 133 ? 0.222 -32.028 -14.437 1.00 87.62 133 SER A C 1
ATOM 1020 O O . SER A 1 133 ? -0.338 -31.137 -15.073 1.00 87.62 133 SER A O 1
ATOM 1022 N N . TRP A 1 134 ? 0.589 -33.177 -15.008 1.00 88.19 134 TRP A N 1
ATOM 1023 C CA . TRP A 1 134 ? 0.376 -33.493 -16.422 1.00 88.19 134 TRP A CA 1
ATOM 1024 C C . TRP A 1 134 ? -0.530 -34.714 -16.577 1.00 88.19 134 TRP A C 1
ATOM 1026 O O . TRP A 1 134 ? -0.206 -35.790 -16.073 1.00 88.19 134 TRP A O 1
ATOM 1036 N N . ASP A 1 135 ? -1.622 -34.559 -17.322 1.00 85.19 135 ASP A N 1
ATOM 1037 C CA . ASP A 1 135 ? -2.474 -35.657 -17.771 1.00 85.19 135 ASP A CA 1
ATOM 1038 C C . ASP A 1 135 ? -2.148 -36.009 -19.230 1.00 85.19 135 ASP A C 1
ATOM 1040 O O . ASP A 1 135 ? -2.527 -35.316 -20.175 1.00 85.19 135 ASP A O 1
ATOM 1044 N N . GLY A 1 136 ? -1.444 -37.128 -19.414 1.00 81.31 136 GLY A N 1
ATOM 1045 C CA . GLY A 1 136 ? -1.050 -37.621 -20.733 1.00 81.31 136 GLY A CA 1
ATOM 1046 C C . GLY A 1 136 ? -2.171 -38.281 -21.540 1.00 81.31 136 GLY A C 1
ATOM 1047 O O . GLY A 1 136 ? -1.982 -38.493 -22.735 1.00 81.31 136 GLY A O 1
ATOM 1048 N N . ALA A 1 137 ? -3.314 -38.614 -20.930 1.00 82.75 137 ALA A N 1
ATOM 1049 C CA . ALA A 1 137 ? -4.459 -39.156 -21.660 1.00 82.75 137 ALA A CA 1
ATOM 1050 C C . ALA A 1 137 ? -5.229 -38.045 -22.385 1.00 82.75 137 ALA A C 1
ATOM 1052 O O . ALA A 1 137 ? -5.704 -38.249 -23.503 1.00 82.75 137 ALA A O 1
ATOM 1053 N N . THR A 1 138 ? -5.319 -36.870 -21.758 1.00 83.94 138 THR A N 1
ATOM 1054 C CA . THR A 1 138 ? -6.042 -35.703 -22.285 1.00 83.94 138 THR A CA 1
ATOM 1055 C C . THR A 1 138 ? -5.127 -34.614 -22.847 1.00 83.94 138 THR A C 1
ATOM 1057 O O . THR A 1 138 ? -5.629 -33.673 -23.451 1.00 83.94 138 THR A O 1
ATOM 1060 N N . TYR A 1 139 ? -3.803 -34.754 -22.704 1.00 85.62 139 TYR A N 1
ATOM 1061 C CA . TYR A 1 139 ? -2.809 -33.725 -23.035 1.00 85.62 139 TYR A CA 1
ATOM 1062 C C . TYR A 1 139 ? -3.067 -32.406 -22.292 1.00 85.62 139 TYR A C 1
ATOM 1064 O O . TYR A 1 139 ? -2.996 -31.323 -22.873 1.00 85.62 139 TYR A O 1
ATOM 1072 N N . THR A 1 140 ? -3.356 -32.507 -20.993 1.00 86.12 140 THR A N 1
ATOM 1073 C CA . THR A 1 140 ? -3.703 -31.362 -20.142 1.00 86.12 140 THR A CA 1
ATOM 1074 C C . THR A 1 140 ? -2.612 -31.089 -19.113 1.00 86.12 140 THR A C 1
ATOM 1076 O O . THR A 1 140 ? -2.211 -31.985 -18.369 1.00 86.12 140 THR A O 1
ATOM 1079 N N . ALA A 1 141 ? -2.151 -29.842 -19.034 1.00 87.62 141 ALA A N 1
ATOM 1080 C CA . ALA A 1 141 ? -1.342 -29.350 -17.925 1.00 87.62 141 ALA A CA 1
ATOM 1081 C C . ALA A 1 141 ? -2.244 -28.652 -16.897 1.00 87.62 141 ALA A C 1
ATOM 1083 O O . ALA A 1 141 ? -2.849 -27.629 -17.212 1.00 87.62 141 ALA A O 1
ATOM 1084 N N . ASN A 1 142 ? -2.320 -29.190 -15.680 1.00 86.25 142 ASN A N 1
ATOM 1085 C CA . ASN A 1 142 ? -3.073 -28.592 -14.579 1.00 86.25 142 ASN A CA 1
ATOM 1086 C C . ASN A 1 142 ? -2.125 -27.800 -13.680 1.00 86.25 142 ASN A C 1
ATOM 1088 O O . ASN A 1 142 ? -1.125 -28.341 -13.200 1.00 86.25 142 ASN A O 1
ATOM 1092 N N . LEU A 1 143 ? -2.457 -26.532 -13.477 1.00 87.56 143 LEU A N 1
ATOM 1093 C CA . LEU A 1 143 ? -1.749 -25.559 -12.664 1.00 87.56 143 LEU A CA 1
ATOM 1094 C C . LEU A 1 143 ? -2.618 -25.215 -11.455 1.00 87.56 143 LEU A C 1
ATOM 1096 O O . LEU A 1 143 ? -3.804 -24.925 -11.613 1.00 87.56 143 LEU A O 1
ATOM 1100 N N . GLU A 1 144 ? -2.021 -25.222 -10.270 1.00 82.69 144 GLU A N 1
ATOM 1101 C CA . GLU A 1 144 ? -2.699 -24.845 -9.027 1.00 82.69 144 GLU A CA 1
ATOM 1102 C C . GLU A 1 144 ? -1.918 -23.732 -8.329 1.00 82.69 144 GLU A C 1
ATOM 1104 O O . GLU A 1 144 ? -0.707 -23.861 -8.088 1.00 82.69 144 GLU A O 1
ATOM 1109 N N . THR A 1 145 ? -2.617 -22.647 -7.996 1.00 76.06 145 THR A N 1
ATOM 1110 C CA . THR A 1 145 ? -2.132 -21.639 -7.056 1.00 76.06 145 THR A CA 1
ATOM 1111 C C . THR A 1 145 ? -2.081 -22.216 -5.647 1.00 76.06 145 THR A C 1
ATOM 1113 O O . THR A 1 145 ? -2.856 -23.097 -5.269 1.00 76.06 145 THR A O 1
ATOM 1116 N N . ALA A 1 146 ? -1.101 -21.766 -4.860 1.00 63.34 146 ALA A N 1
ATOM 1117 C CA . ALA A 1 146 ? -1.118 -22.024 -3.429 1.00 63.34 146 ALA A CA 1
ATOM 1118 C C . ALA A 1 146 ? -2.331 -21.279 -2.852 1.00 63.34 146 ALA A C 1
ATOM 1120 O O . ALA A 1 146 ? -2.366 -20.052 -2.833 1.00 63.34 146 ALA A O 1
ATOM 1121 N N . ASP A 1 147 ? -3.357 -22.047 -2.499 1.00 49.25 147 ASP A N 1
ATOM 1122 C CA . ASP A 1 147 ? -4.688 -21.576 -2.120 1.00 49.25 147 ASP A CA 1
ATOM 1123 C C . ASP A 1 147 ? -4.648 -20.997 -0.694 1.00 49.25 147 ASP A C 1
ATOM 1125 O O . ASP A 1 147 ? -5.038 -21.634 0.287 1.00 49.25 147 ASP A O 1
ATOM 1129 N N . GLU A 1 148 ? -4.088 -19.799 -0.557 1.00 50.66 148 GLU A N 1
ATOM 1130 C CA . GLU A 1 148 ? -4.050 -19.064 0.701 1.00 50.66 148 GLU A CA 1
ATOM 1131 C C . GLU A 1 148 ? -5.440 -18.429 0.938 1.00 50.66 148 GLU A C 1
ATOM 1133 O O . GLU A 1 148 ? -5.771 -17.341 0.465 1.00 50.66 148 GLU A O 1
ATOM 1138 N N . HIS A 1 149 ? -6.264 -19.163 1.699 1.00 57.94 149 HIS A N 1
ATOM 1139 C CA . HIS A 1 149 ? -7.451 -18.703 2.446 1.00 57.94 149 HIS A CA 1
ATOM 1140 C C . HIS A 1 149 ? -8.781 -18.558 1.671 1.00 57.94 149 HIS A C 1
ATOM 1142 O O . HIS A 1 149 ? -9.274 -17.459 1.390 1.00 57.94 149 HIS A O 1
ATOM 1148 N N . LYS A 1 150 ? -9.441 -19.707 1.448 1.00 59.53 150 LYS A N 1
ATOM 1149 C CA . LYS A 1 150 ? -10.839 -19.833 0.976 1.00 59.53 150 LYS A CA 1
ATOM 1150 C C . LYS A 1 150 ? -11.920 -19.792 2.065 1.00 59.53 150 LYS A C 1
ATOM 1152 O O . LYS A 1 150 ? -13.101 -19.849 1.720 1.00 59.53 150 LYS A O 1
ATOM 1157 N N . ASP A 1 151 ? -11.580 -19.720 3.354 1.00 69.38 151 ASP A N 1
ATOM 1158 C CA . ASP A 1 151 ? -12.622 -19.556 4.375 1.00 69.38 151 ASP A CA 1
ATOM 1159 C C . ASP A 1 151 ? -13.141 -18.112 4.358 1.00 69.38 151 ASP A C 1
ATOM 1161 O O . ASP A 1 151 ? -12.534 -17.192 4.905 1.00 69.38 151 ASP A O 1
ATOM 1165 N N . GLU A 1 152 ? -14.258 -17.902 3.663 1.00 83.06 152 GLU A N 1
ATOM 1166 C CA . GLU A 1 152 ? -14.944 -16.613 3.582 1.00 83.06 152 GLU A CA 1
ATOM 1167 C C . GLU A 1 152 ? -16.084 -16.465 4.599 1.00 83.06 152 GLU A C 1
ATOM 1169 O O . GLU A 1 152 ? -16.783 -15.451 4.574 1.00 83.06 152 GLU A O 1
ATOM 1174 N N . SER A 1 153 ? -16.274 -17.432 5.507 1.00 84.75 153 SER A N 1
ATOM 1175 C CA . SER A 1 153 ? -17.384 -17.424 6.476 1.00 84.75 153 SER A CA 1
ATOM 1176 C C . SER A 1 153 ? -17.385 -16.192 7.388 1.00 84.75 153 SER A C 1
ATOM 1178 O O . SER A 1 153 ? -18.437 -15.758 7.860 1.00 84.75 153 SER A O 1
ATOM 1180 N N . TRP A 1 154 ? -16.224 -15.553 7.566 1.00 86.75 154 TRP A N 1
ATOM 1181 C CA . TRP A 1 154 ? -16.088 -14.274 8.262 1.00 86.75 154 TRP A CA 1
ATOM 1182 C C . TRP A 1 154 ? -16.976 -13.164 7.670 1.00 86.75 154 TRP A C 1
ATOM 1184 O O . TRP A 1 154 ? -17.407 -12.277 8.403 1.00 86.75 154 TRP A O 1
ATOM 1194 N N . LYS A 1 155 ? -17.296 -13.203 6.366 1.00 88.06 155 LYS A N 1
ATOM 1195 C CA . L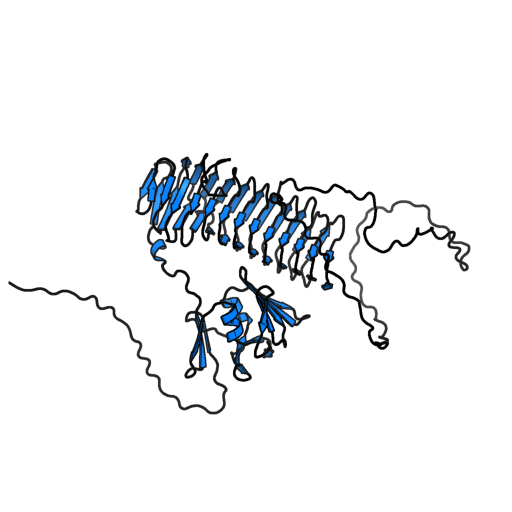YS A 1 155 ? -18.142 -12.190 5.706 1.00 88.06 155 LYS A CA 1
ATOM 1196 C C . LYS A 1 155 ? -19.593 -12.223 6.189 1.00 88.06 155 LYS A C 1
ATOM 1198 O O . LYS A 1 155 ? -20.272 -11.200 6.109 1.00 88.06 155 LYS A O 1
ATOM 1203 N N . ASP A 1 156 ? -20.056 -13.365 6.695 1.00 87.00 156 ASP A N 1
ATOM 1204 C CA . ASP A 1 156 ? -21.441 -13.555 7.135 1.00 87.00 156 ASP A CA 1
ATOM 1205 C C . ASP A 1 156 ? -21.678 -13.057 8.574 1.00 87.00 156 ASP A C 1
ATOM 1207 O O . ASP A 1 156 ? -22.823 -12.876 8.997 1.00 87.00 156 ASP A O 1
ATOM 1211 N N . ASN A 1 157 ? -20.609 -12.790 9.333 1.00 91.12 157 ASN A N 1
ATOM 1212 C CA . ASN A 1 157 ? -20.687 -12.296 10.706 1.00 91.12 157 ASN A CA 1
ATOM 1213 C C . ASN A 1 157 ? -20.685 -10.757 10.756 1.00 91.12 157 ASN A C 1
ATOM 1215 O O . ASN A 1 157 ? -19.660 -10.140 11.047 1.00 91.12 157 ASN A O 1
ATOM 1219 N N . LEU A 1 158 ? -21.837 -10.135 10.476 1.00 96.38 158 LEU A N 1
ATOM 1220 C CA . LEU A 1 158 ? -22.013 -8.685 10.622 1.00 96.38 158 LEU A CA 1
ATOM 1221 C C . LEU A 1 158 ? -22.207 -8.281 12.091 1.00 96.38 158 LEU A C 1
ATOM 1223 O O . LEU A 1 158 ? -23.197 -8.654 12.725 1.00 96.38 158 LEU A O 1
ATOM 1227 N N . VAL A 1 159 ? -21.327 -7.419 12.593 1.00 98.50 159 VAL A N 1
ATOM 1228 C CA . VAL A 1 159 ? -21.380 -6.860 13.947 1.00 98.50 159 VAL A CA 1
ATOM 1229 C C . VAL A 1 159 ? -21.506 -5.343 13.863 1.00 98.50 159 VAL A C 1
ATOM 1231 O O . VAL A 1 159 ? -20.679 -4.686 13.246 1.00 98.50 159 VAL A O 1
ATOM 1234 N N . ASN A 1 160 ? -22.525 -4.760 14.497 1.00 98.69 160 ASN A N 1
ATOM 1235 C CA . ASN A 1 160 ? -22.680 -3.301 14.541 1.00 98.69 160 ASN A CA 1
ATOM 1236 C C . ASN A 1 160 ? -22.169 -2.758 15.875 1.00 98.69 160 ASN A C 1
ATOM 1238 O O . ASN A 1 160 ? -22.630 -3.199 16.933 1.00 98.69 160 ASN A O 1
ATOM 1242 N N . VAL A 1 161 ? -21.264 -1.784 15.824 1.00 98.81 161 VAL A N 1
ATOM 1243 C CA . VAL A 1 161 ? -20.633 -1.166 16.989 1.00 98.81 161 VAL A CA 1
ATOM 1244 C C . VAL A 1 161 ? -20.865 0.343 16.981 1.00 98.81 161 VAL A C 1
ATOM 1246 O O . VAL A 1 161 ? -20.464 1.066 16.068 1.00 98.81 161 VAL A O 1
ATOM 1249 N N . ASP A 1 162 ? -21.491 0.823 18.049 1.00 98.69 162 ASP A N 1
ATOM 1250 C CA . ASP A 1 162 ? -21.573 2.245 18.370 1.00 98.69 162 ASP A CA 1
ATOM 1251 C C . ASP A 1 162 ? -20.487 2.558 19.398 1.00 98.69 162 ASP A C 1
ATOM 1253 O O . ASP A 1 162 ? -20.583 2.161 20.565 1.00 98.69 162 ASP A O 1
ATOM 1257 N N . LEU A 1 163 ? -19.440 3.247 18.948 1.00 98.62 163 LEU A N 1
ATOM 1258 C CA . LEU A 1 163 ? -18.279 3.596 19.758 1.00 98.62 163 LEU A CA 1
ATOM 1259 C C . LEU A 1 163 ? -18.607 4.649 20.822 1.00 98.62 163 LEU A C 1
ATOM 1261 O O . LEU A 1 163 ? -18.033 4.621 21.910 1.00 98.62 163 LEU A O 1
ATOM 1265 N N . THR A 1 164 ? -19.558 5.545 20.540 1.00 98.19 164 THR A N 1
ATOM 1266 C CA . THR A 1 164 ? -19.947 6.620 21.462 1.00 98.19 164 THR A CA 1
ATOM 1267 C C . THR A 1 164 ? -20.734 6.072 22.638 1.00 98.19 164 THR A C 1
ATOM 1269 O O . THR A 1 164 ? -20.414 6.362 23.789 1.00 98.19 164 THR A O 1
ATOM 1272 N N . ASN A 1 165 ? -21.738 5.242 22.361 1.00 98.06 165 ASN A N 1
ATOM 1273 C CA . ASN A 1 165 ? -22.568 4.635 23.400 1.00 98.06 165 ASN A CA 1
ATOM 1274 C C . ASN A 1 165 ? -21.978 3.327 23.947 1.00 98.06 165 ASN A C 1
ATOM 1276 O O . ASN A 1 165 ? -22.572 2.710 24.831 1.00 98.06 165 ASN A O 1
ATOM 1280 N N . LYS A 1 166 ? -20.825 2.895 23.420 1.00 97.94 166 LYS A N 1
ATOM 1281 C CA . LYS A 1 166 ? -20.162 1.626 23.736 1.00 97.94 166 LYS A CA 1
ATOM 1282 C C . LYS A 1 166 ? -21.111 0.421 23.638 1.00 97.94 166 LYS A C 1
ATOM 1284 O O . LYS A 1 166 ? -21.125 -0.447 24.512 1.00 97.94 166 LYS A O 1
ATOM 1289 N N . THR A 1 167 ? -21.921 0.363 22.576 1.00 98.38 167 THR A N 1
ATOM 1290 C CA . THR A 1 167 ? -22.878 -0.739 22.353 1.00 98.38 167 THR A CA 1
ATOM 1291 C C . THR A 1 167 ? -22.462 -1.628 21.188 1.00 98.38 167 THR A C 1
ATOM 1293 O O . THR A 1 167 ? -21.894 -1.153 20.208 1.00 98.38 167 THR A O 1
ATOM 1296 N N . ILE A 1 168 ? -22.749 -2.927 21.305 1.00 98.62 168 ILE A N 1
ATOM 1297 C CA . ILE A 1 168 ? -22.400 -3.951 20.314 1.00 98.62 168 ILE A CA 1
ATOM 1298 C C . ILE A 1 168 ? -23.654 -4.775 20.006 1.00 98.62 168 ILE A C 1
ATOM 1300 O O . ILE A 1 168 ? -24.316 -5.269 20.920 1.00 98.62 168 ILE A O 1
ATOM 1304 N N . LYS A 1 169 ? -23.980 -4.930 18.720 1.00 98.25 169 LYS A N 1
ATOM 1305 C CA . LYS A 1 169 ? -25.009 -5.849 18.212 1.00 98.25 169 LYS A CA 1
ATOM 1306 C C . LYS A 1 169 ? -24.335 -6.911 17.347 1.00 98.25 169 LYS A C 1
ATOM 1308 O O . LYS A 1 169 ? -24.039 -6.653 16.183 1.00 98.25 169 LYS A O 1
ATOM 1313 N N . GLY A 1 170 ? -24.094 -8.078 17.935 1.00 96.88 170 GLY A N 1
ATOM 1314 C CA . GLY A 1 170 ? -23.342 -9.188 17.347 1.00 96.88 170 GLY A CA 1
ATOM 1315 C C . GLY A 1 170 ? -22.389 -9.800 18.376 1.00 96.88 170 GLY A C 1
ATOM 1316 O O . GLY A 1 170 ? -22.387 -9.392 19.538 1.00 96.88 170 GLY A O 1
ATOM 1317 N N . GLU A 1 171 ? -21.581 -10.770 17.955 1.00 95.19 171 GLU A N 1
ATOM 1318 C CA . GLU A 1 171 ? -20.550 -11.405 18.786 1.00 95.19 171 GLU A CA 1
ATOM 1319 C C . GLU A 1 171 ? -19.150 -11.163 18.210 1.00 95.19 171 GLU A C 1
ATOM 1321 O O . GLU A 1 171 ? -19.002 -10.875 17.031 1.00 95.19 171 GLU A O 1
ATOM 1326 N N . GLY A 1 172 ? -18.109 -11.342 19.027 1.00 96.38 172 GLY A N 1
ATOM 1327 C CA . GLY A 1 172 ? -16.711 -11.273 18.573 1.00 96.38 172 GLY A CA 1
ATOM 1328 C C . GLY A 1 172 ? -15.972 -10.000 18.970 1.00 96.38 172 GLY A C 1
ATOM 1329 O O . GLY A 1 172 ? -14.748 -9.978 18.895 1.00 96.38 172 GLY A O 1
ATOM 1330 N N . ALA A 1 173 ? -16.684 -8.993 19.483 1.00 98.25 173 ALA A N 1
ATOM 1331 C CA . ALA A 1 173 ? -16.100 -7.772 20.027 1.00 98.25 173 ALA A CA 1
ATOM 1332 C C . ALA A 1 173 ? -16.537 -7.509 21.476 1.00 98.25 173 ALA A C 1
ATOM 1334 O O . ALA A 1 173 ? -17.627 -7.905 21.895 1.00 98.25 173 ALA A O 1
ATOM 1335 N N . LYS A 1 174 ? -15.700 -6.801 22.239 1.00 98.44 174 LYS A N 1
ATOM 1336 C CA . LYS A 1 174 ? -16.024 -6.282 23.576 1.00 98.44 174 LYS A CA 1
ATOM 1337 C C . LYS A 1 174 ? -15.287 -4.974 23.852 1.00 98.44 174 LYS A C 1
ATOM 1339 O O . LYS A 1 174 ? -14.145 -4.806 23.438 1.00 98.44 174 LYS A O 1
ATOM 1344 N N . PHE A 1 175 ? -15.905 -4.077 24.613 1.00 98.50 175 PHE A N 1
ATOM 1345 C CA . PHE A 1 175 ? -15.200 -2.914 25.149 1.00 98.50 175 PHE A CA 1
ATOM 1346 C C . PHE A 1 175 ? -14.364 -3.309 26.370 1.00 98.50 175 PHE A C 1
ATOM 1348 O O . PHE A 1 175 ? -14.821 -4.054 27.240 1.00 98.50 175 PHE A O 1
ATOM 1355 N N . THR A 1 176 ? -13.142 -2.794 26.427 1.00 95.94 176 THR A N 1
ATOM 1356 C CA . THR A 1 176 ? -12.275 -2.796 27.606 1.00 95.94 176 THR A CA 1
ATOM 1357 C C . THR A 1 176 ? -12.226 -1.377 28.193 1.00 95.94 176 THR A C 1
ATOM 1359 O O . THR A 1 176 ? -13.058 -0.533 27.843 1.00 95.94 176 THR A O 1
ATOM 1362 N N . ASN A 1 177 ? -11.288 -1.103 29.105 1.00 88.56 177 ASN A N 1
ATOM 1363 C CA . ASN A 1 177 ? -11.118 0.245 29.652 1.00 88.56 177 ASN A CA 1
ATOM 1364 C C . ASN A 1 177 ? -10.785 1.257 28.541 1.00 88.56 177 ASN A C 1
ATOM 1366 O O . ASN A 1 177 ? -11.467 2.278 28.440 1.00 88.56 177 ASN A O 1
ATOM 1370 N N . ASP A 1 178 ? -9.837 0.906 27.663 1.00 90.50 178 ASP A N 1
ATOM 1371 C CA . ASP A 1 178 ? -9.227 1.840 26.703 1.00 90.50 178 ASP A CA 1
ATOM 1372 C C . ASP A 1 178 ? -9.368 1.390 25.235 1.00 90.50 178 ASP A C 1
ATOM 1374 O O . ASP A 1 178 ? -8.895 2.072 24.325 1.00 90.50 178 ASP A O 1
ATOM 1378 N N . SER A 1 179 ? -10.015 0.245 24.977 1.00 97.06 179 SER A N 1
ATOM 1379 C CA . SER A 1 179 ? -10.141 -0.303 23.621 1.00 97.06 179 SER A CA 1
ATOM 1380 C C . SER A 1 179 ? -11.492 -0.940 23.303 1.00 97.06 179 SER A C 1
ATOM 1382 O O . SER A 1 179 ? -12.242 -1.360 24.187 1.00 97.06 179 SER A O 1
ATOM 1384 N N . LEU A 1 180 ? -11.788 -1.039 22.008 1.00 98.75 180 LEU A N 1
ATOM 1385 C CA . LEU A 1 180 ? -12.695 -2.042 21.454 1.00 98.75 180 LEU A CA 1
ATOM 1386 C C . LEU A 1 180 ? -11.839 -3.242 21.032 1.00 98.75 180 LEU A C 1
ATOM 1388 O O . LEU A 1 180 ? -11.117 -3.138 20.047 1.00 98.75 180 LEU A O 1
ATOM 1392 N N . LEU A 1 181 ? -11.915 -4.358 21.759 1.00 98.69 181 LEU A N 1
ATOM 1393 C CA . LEU A 1 181 ? -11.186 -5.585 21.430 1.00 98.69 181 LEU A CA 1
ATOM 1394 C C . LEU A 1 181 ? -12.041 -6.497 20.544 1.00 98.69 181 LEU A C 1
ATOM 1396 O O . LEU A 1 181 ? -13.115 -6.927 20.973 1.00 98.69 181 LEU A O 1
ATOM 1400 N N . ILE A 1 182 ? -11.541 -6.828 19.357 1.00 98.75 182 ILE A N 1
ATOM 1401 C CA . ILE A 1 182 ? -12.114 -7.771 18.392 1.00 98.75 182 ILE A CA 1
ATOM 1402 C C . ILE A 1 182 ? -11.279 -9.056 18.408 1.00 98.75 182 ILE A C 1
ATOM 1404 O O . ILE A 1 182 ? -10.071 -9.009 18.198 1.00 98.75 182 ILE A O 1
ATOM 1408 N N . THR A 1 183 ? -11.918 -10.203 18.656 1.00 97.62 183 THR A N 1
ATOM 1409 C CA . THR A 1 183 ? -11.240 -11.505 18.840 1.00 97.62 183 THR A CA 1
ATOM 1410 C C . THR A 1 183 ? -11.760 -12.619 17.929 1.00 97.62 183 THR A C 1
ATOM 1412 O O . THR A 1 183 ? -11.418 -13.784 18.132 1.00 97.62 183 THR A O 1
ATOM 1415 N N . LYS A 1 184 ? -12.644 -12.305 16.979 1.00 96.19 184 LYS A N 1
ATOM 1416 C CA . LYS A 1 184 ? -13.192 -13.264 16.008 1.00 96.19 184 LYS A CA 1
ATOM 1417 C C . LYS A 1 184 ? -13.260 -12.634 14.623 1.00 96.19 184 LYS A C 1
ATOM 1419 O O . LYS A 1 184 ? -13.552 -11.439 14.519 1.00 96.19 184 LYS A O 1
ATOM 1424 N N . GLY A 1 185 ? -13.109 -13.454 13.588 1.00 96.12 185 GLY A N 1
ATOM 1425 C CA . GLY A 1 185 ? -13.385 -13.058 12.211 1.00 96.12 185 GLY A CA 1
ATOM 1426 C C . GLY A 1 185 ? -14.786 -12.481 12.045 1.00 96.12 185 GLY A C 1
ATOM 1427 O O . GLY A 1 185 ? -15.749 -12.914 12.692 1.00 96.12 185 GLY A O 1
ATOM 1428 N N . GLY A 1 186 ? -14.907 -11.465 11.201 1.00 97.31 186 GLY A N 1
ATOM 1429 C CA . GLY A 1 186 ? -16.178 -10.780 11.036 1.00 97.31 186 GLY A CA 1
ATOM 1430 C C . GLY A 1 186 ? -16.111 -9.509 10.216 1.00 97.31 186 GLY A C 1
ATOM 1431 O O . GLY A 1 186 ? -15.048 -9.036 9.811 1.00 97.31 186 GLY A O 1
ATOM 1432 N N . ASP A 1 187 ? -17.291 -8.946 10.011 1.00 97.94 187 ASP A N 1
ATOM 1433 C CA . ASP A 1 187 ? -17.513 -7.689 9.328 1.00 97.94 187 ASP A CA 1
ATOM 1434 C C . ASP A 1 187 ? -18.129 -6.683 10.309 1.00 97.94 187 ASP A C 1
ATOM 1436 O O . ASP A 1 187 ? -19.294 -6.787 10.689 1.00 97.94 187 ASP A O 1
ATOM 1440 N N . TYR A 1 188 ? -17.325 -5.735 10.779 1.00 98.75 188 TYR A N 1
ATOM 1441 C CA . TYR A 1 188 ? -17.643 -4.843 11.886 1.00 98.75 188 TYR A CA 1
ATOM 1442 C C . TYR A 1 188 ? -17.967 -3.442 11.368 1.00 98.75 188 TYR A C 1
ATOM 1444 O O . TYR A 1 188 ? -17.087 -2.716 10.914 1.00 98.75 188 TYR A O 1
ATOM 1452 N N . GLU A 1 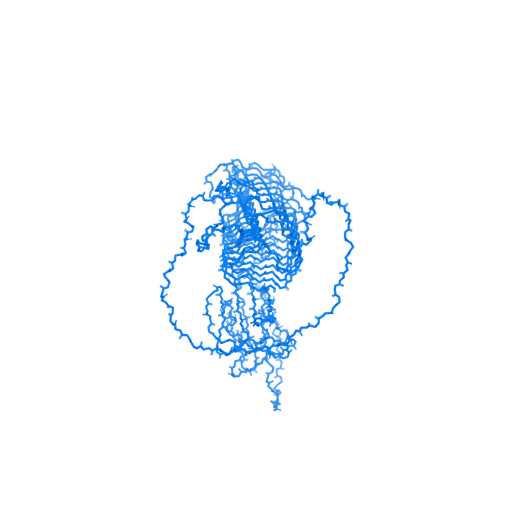189 ? -19.230 -3.042 11.471 1.00 98.75 189 GLU A N 1
ATOM 1453 C CA . GLU A 1 189 ? -19.685 -1.678 11.205 1.00 98.75 189 GLU A CA 1
ATOM 1454 C C . GLU A 1 189 ? -19.406 -0.793 12.419 1.00 98.75 189 GLU A C 1
ATOM 1456 O O . GLU A 1 189 ? -20.010 -0.984 13.476 1.00 98.75 189 GLU A O 1
ATOM 1461 N N . LEU A 1 190 ? -18.500 0.174 12.279 1.00 98.88 190 LEU A N 1
ATOM 1462 C CA . LEU A 1 190 ? -18.105 1.092 13.342 1.00 98.88 190 LEU A CA 1
ATOM 1463 C C . LEU A 1 190 ? -18.699 2.483 13.100 1.00 98.88 190 LEU A C 1
ATOM 1465 O O . LEU A 1 190 ? -18.570 3.053 12.015 1.00 98.88 190 LEU A O 1
ATOM 1469 N N . THR A 1 191 ? -19.304 3.058 14.139 1.00 98.88 191 THR A N 1
ATOM 1470 C CA . THR A 1 191 ? -19.896 4.405 14.107 1.00 98.88 191 THR A CA 1
ATOM 1471 C C . THR A 1 191 ? -19.554 5.197 15.370 1.00 98.88 191 THR A C 1
ATOM 1473 O O . THR A 1 191 ? -19.386 4.620 16.445 1.00 98.88 191 THR A O 1
ATOM 1476 N N . GLY A 1 192 ? -19.489 6.526 15.261 1.00 98.69 192 GLY A N 1
ATOM 1477 C CA . GLY A 1 192 ? -19.382 7.429 16.410 1.00 98.69 192 GLY A CA 1
ATOM 1478 C C . GLY A 1 192 ? -17.956 7.769 16.859 1.00 98.69 192 GLY A C 1
ATOM 1479 O O . GLY A 1 192 ? -16.956 7.362 16.272 1.00 98.69 192 GLY A O 1
ATOM 1480 N N . ASN A 1 193 ? -17.874 8.575 17.916 1.00 98.62 193 ASN A N 1
ATOM 1481 C CA . ASN A 1 193 ? -16.630 9.034 18.533 1.00 98.62 193 ASN A CA 1
ATOM 1482 C C . ASN A 1 193 ? -16.084 8.020 19.548 1.00 98.62 193 ASN A C 1
ATOM 1484 O O . ASN A 1 193 ? -16.866 7.435 20.302 1.00 98.62 193 ASN A O 1
ATOM 1488 N N . PHE A 1 194 ? -14.758 7.893 19.627 1.00 98.31 194 PHE A N 1
ATOM 1489 C CA . PHE A 1 194 ? -14.063 7.045 20.592 1.00 98.31 194 PHE A CA 1
ATOM 1490 C C . PHE A 1 194 ? -12.764 7.685 21.092 1.00 98.31 194 PHE A C 1
ATOM 1492 O O . PHE A 1 194 ? -11.942 8.131 20.294 1.00 98.31 194 PHE A O 1
ATOM 1499 N N . SER A 1 195 ? -12.572 7.693 22.413 1.00 97.75 195 SER A N 1
ATOM 1500 C CA . SER A 1 195 ? -11.293 8.022 23.052 1.00 97.75 195 SER A CA 1
ATOM 1501 C C . SER A 1 195 ? -10.653 6.731 23.551 1.00 97.75 195 SER A C 1
ATOM 1503 O O . SER A 1 195 ? -11.063 6.199 24.581 1.00 97.75 195 SER A O 1
ATOM 1505 N N . GLY A 1 196 ? -9.722 6.200 22.767 1.00 96.88 196 GLY A N 1
ATOM 1506 C CA . GLY A 1 196 ? -9.207 4.838 22.870 1.00 96.88 196 GLY A CA 1
ATOM 1507 C C . GLY A 1 196 ? -8.889 4.292 21.480 1.00 96.88 196 GLY A C 1
ATOM 1508 O O . GLY A 1 196 ? -8.866 5.053 20.514 1.00 96.88 196 GLY A O 1
ATOM 1509 N N . TYR A 1 197 ? -8.678 2.982 21.363 1.00 97.69 197 TYR A N 1
ATOM 1510 C CA . TYR A 1 197 ? -8.318 2.356 20.085 1.00 97.69 197 TYR A CA 1
ATOM 1511 C C . TYR A 1 197 ? -9.119 1.105 19.748 1.00 97.69 197 TYR A C 1
ATOM 1513 O O . TYR A 1 197 ? -9.630 0.403 20.622 1.00 97.69 197 TYR A O 1
ATOM 1521 N N . VAL A 1 198 ? -9.237 0.822 18.455 1.00 98.81 198 VAL A N 1
ATOM 1522 C CA . VAL A 1 198 ? -9.779 -0.449 17.971 1.00 98.81 198 VAL A CA 1
ATOM 1523 C C . VAL A 1 198 ? -8.633 -1.442 17.886 1.00 98.81 198 VAL A C 1
ATOM 1525 O O . VAL A 1 198 ? -7.661 -1.206 17.175 1.00 98.81 198 VAL A O 1
ATOM 1528 N N . HIS A 1 199 ? -8.746 -2.536 18.629 1.00 98.69 199 HIS A N 1
ATOM 1529 C CA . HIS A 1 199 ? -7.728 -3.570 18.743 1.00 98.69 199 HIS A CA 1
ATOM 1530 C C . HIS A 1 199 ? -8.260 -4.873 18.161 1.00 98.69 199 HIS A C 1
ATOM 1532 O O . HIS A 1 199 ? -9.224 -5.431 18.682 1.00 98.69 199 HIS A O 1
ATOM 1538 N N . VAL A 1 200 ? -7.652 -5.353 17.086 1.00 98.75 200 VAL A N 1
ATOM 1539 C CA . VAL A 1 200 ? -7.997 -6.620 16.442 1.00 98.75 200 VAL A CA 1
ATOM 1540 C C . VAL A 1 200 ? -6.902 -7.632 16.748 1.00 98.75 200 VAL A C 1
ATOM 1542 O O . VAL A 1 200 ? -5.738 -7.375 16.465 1.00 98.75 200 VAL A O 1
ATOM 1545 N N . ASN A 1 201 ? -7.272 -8.752 17.362 1.00 98.00 201 ASN A N 1
ATOM 1546 C CA . ASN A 1 201 ? -6.351 -9.831 17.710 1.00 98.00 201 ASN A CA 1
ATOM 1547 C C . ASN A 1 201 ? -7.076 -11.175 17.547 1.00 98.00 201 ASN A C 1
ATOM 1549 O O . ASN A 1 201 ? -7.808 -11.633 18.434 1.00 98.00 201 ASN A O 1
ATOM 1553 N N . THR A 1 202 ? -6.951 -11.759 16.359 1.00 95.44 202 THR A N 1
ATOM 1554 C CA . THR A 1 202 ? -7.574 -13.024 15.964 1.00 95.44 202 THR A CA 1
ATOM 1555 C C . THR A 1 202 ? -6.855 -13.592 14.747 1.00 95.44 202 THR A C 1
ATOM 1557 O O . THR A 1 202 ? -6.389 -12.831 13.934 1.00 95.44 202 THR A O 1
ATOM 1560 N N . LYS A 1 203 ? -6.832 -14.905 14.524 1.00 92.81 203 LYS A N 1
ATOM 1561 C CA . LYS A 1 203 ? -6.209 -15.474 13.307 1.00 92.81 203 LYS A CA 1
ATOM 1562 C C . LYS A 1 203 ? -7.111 -15.460 12.075 1.00 92.81 203 LYS A C 1
ATOM 1564 O O . LYS A 1 203 ? -6.786 -16.059 11.058 1.00 92.81 203 LYS A O 1
ATOM 1569 N N . ASP A 1 204 ? -8.279 -14.847 12.199 1.00 93.56 204 ASP A N 1
ATOM 1570 C CA . ASP A 1 204 ? -9.270 -14.775 11.140 1.00 93.56 204 ASP A CA 1
ATOM 1571 C C . ASP A 1 204 ? -9.141 -13.459 10.357 1.00 93.56 204 ASP A C 1
ATOM 1573 O O . ASP A 1 204 ? -8.463 -12.512 10.761 1.00 93.56 204 ASP A O 1
ATOM 1577 N N . ARG A 1 205 ? -9.875 -13.364 9.249 1.00 95.31 205 ARG A N 1
ATOM 1578 C CA . ARG A 1 205 ? -10.053 -12.118 8.496 1.00 95.31 205 ARG A CA 1
ATOM 1579 C C . ARG A 1 205 ? -11.039 -11.189 9.191 1.00 95.31 205 ARG A C 1
ATOM 1581 O O . ARG A 1 205 ? -12.132 -11.607 9.587 1.00 95.31 205 ARG A O 1
ATOM 1588 N N . VAL A 1 206 ? -10.691 -9.908 9.278 1.00 98.12 206 VAL A N 1
ATOM 1589 C CA . VAL A 1 206 ? -11.530 -8.894 9.929 1.00 98.12 206 VAL A CA 1
ATOM 1590 C C . VAL A 1 206 ? -11.682 -7.678 9.036 1.00 98.12 206 VAL A C 1
ATOM 1592 O O . VAL A 1 206 ? -10.702 -7.045 8.651 1.00 98.12 206 VAL A O 1
ATOM 1595 N N . LYS A 1 207 ? -12.932 -7.306 8.755 1.00 98.62 207 LYS A N 1
ATOM 1596 C CA . LYS A 1 207 ? -13.261 -6.045 8.092 1.00 98.62 207 LYS A CA 1
ATOM 1597 C C . LYS A 1 207 ? -13.819 -5.048 9.082 1.00 98.62 207 LYS A C 1
ATOM 1599 O O . LYS A 1 207 ? -14.767 -5.356 9.792 1.00 98.62 207 LYS A O 1
ATOM 1604 N N . LEU A 1 208 ? -13.272 -3.841 9.074 1.00 98.88 208 LEU A N 1
ATOM 1605 C CA . LEU A 1 208 ? -13.822 -2.683 9.757 1.00 98.88 208 LEU A CA 1
ATOM 1606 C C . LEU A 1 208 ? -14.433 -1.752 8.707 1.00 98.88 208 LEU A C 1
ATOM 1608 O O . LEU A 1 208 ? -13.732 -1.206 7.851 1.00 98.88 208 LEU A O 1
ATOM 1612 N N . ARG A 1 209 ? -15.750 -1.563 8.763 1.00 98.81 209 ARG A N 1
ATOM 1613 C CA . ARG A 1 209 ? -16.449 -0.529 8.003 1.00 98.81 209 ARG A CA 1
ATOM 1614 C C . ARG A 1 209 ? -16.486 0.749 8.828 1.00 98.81 209 ARG A C 1
ATOM 1616 O O . ARG A 1 209 ? -17.040 0.774 9.924 1.00 98.81 209 ARG A O 1
ATOM 1623 N N . LEU A 1 210 ? -15.863 1.801 8.314 1.00 98.94 210 LEU A N 1
ATOM 1624 C CA . LEU A 1 210 ? -15.792 3.101 8.966 1.00 98.94 210 LEU A CA 1
ATOM 1625 C C . LEU A 1 210 ? -16.943 3.968 8.455 1.00 98.94 210 LEU A C 1
ATOM 1627 O O . LEU A 1 210 ? -16.935 4.386 7.294 1.00 98.94 210 LEU A O 1
ATOM 1631 N N . SER A 1 211 ? -17.925 4.216 9.324 1.00 98.75 211 SER A N 1
ATOM 1632 C CA . SER A 1 211 ? -19.191 4.862 8.965 1.00 98.75 211 SER A CA 1
ATOM 1633 C C . SER A 1 211 ? -19.475 6.106 9.800 1.00 98.75 211 SER A C 1
ATOM 1635 O O . SER A 1 211 ? -20.461 6.194 10.531 1.00 98.75 211 SER A O 1
ATOM 1637 N N . GLY A 1 212 ? -18.596 7.099 9.689 1.00 98.75 212 GLY A N 1
ATOM 1638 C CA . GLY A 1 212 ? -18.672 8.328 10.476 1.00 98.75 212 GLY A CA 1
ATOM 1639 C C . GLY A 1 212 ? -17.985 8.186 11.830 1.00 98.75 212 GLY A C 1
ATOM 1640 O O . GLY A 1 212 ? -18.526 8.628 12.846 1.00 98.75 212 GLY A O 1
ATOM 1641 N N . VAL A 1 213 ? -16.830 7.514 11.861 1.00 98.94 213 VAL A N 1
ATOM 1642 C CA . VAL A 1 213 ? -16.047 7.350 13.092 1.00 98.94 213 VAL A CA 1
ATOM 1643 C C . VAL A 1 213 ? -15.123 8.536 13.346 1.00 98.94 213 VAL A C 1
ATOM 1645 O O . VAL A 1 213 ? -14.602 9.158 12.422 1.00 98.94 213 VAL A O 1
ATOM 1648 N N . ASN A 1 214 ? -14.863 8.805 14.619 1.00 98.88 214 ASN A N 1
ATOM 1649 C CA . ASN A 1 214 ? -13.809 9.712 15.058 1.00 98.88 214 ASN A CA 1
ATOM 1650 C C . ASN A 1 214 ? -13.073 9.070 16.235 1.00 98.88 214 ASN A C 1
ATOM 1652 O O . ASN A 1 214 ? -13.573 9.084 17.361 1.00 98.88 214 ASN A O 1
ATOM 1656 N N . ILE A 1 215 ? -11.935 8.444 15.955 1.00 98.88 215 ILE A N 1
ATOM 1657 C CA . ILE A 1 215 ? -11.170 7.649 16.915 1.00 98.88 215 ILE A CA 1
ATOM 1658 C C . ILE A 1 215 ? -9.878 8.394 17.224 1.00 98.88 215 ILE A C 1
ATOM 1660 O O . ILE A 1 215 ? -9.039 8.582 16.343 1.00 98.88 215 ILE A O 1
ATOM 1664 N N . LYS A 1 216 ? -9.725 8.799 18.485 1.00 98.50 216 LYS A N 1
ATOM 1665 C CA . LYS A 1 216 ? -8.520 9.447 18.997 1.00 98.50 216 LYS A CA 1
ATOM 1666 C C . LYS A 1 216 ? -7.956 8.629 20.150 1.00 98.50 216 LYS A C 1
ATOM 1668 O O . LYS A 1 216 ? -8.646 8.425 21.149 1.00 98.50 216 LYS A O 1
ATOM 1673 N N . ASN A 1 217 ? -6.695 8.236 20.059 1.00 97.81 217 ASN A N 1
ATOM 1674 C CA . ASN A 1 217 ? -5.982 7.608 21.162 1.00 97.81 217 ASN A CA 1
ATOM 1675 C C . ASN A 1 217 ? -4.749 8.435 21.509 1.00 97.81 217 ASN A C 1
ATOM 1677 O O . ASN A 1 217 ? -3.886 8.610 20.671 1.00 97.81 217 ASN A O 1
ATOM 1681 N N . GLU A 1 218 ? -4.640 8.942 22.734 1.00 96.50 218 GLU A N 1
ATOM 1682 C CA . GLU A 1 218 ? -3.484 9.764 23.130 1.00 96.50 218 GLU A CA 1
ATOM 1683 C C . GLU A 1 218 ? -2.261 8.927 23.526 1.00 96.50 218 GLU A C 1
ATOM 1685 O O . GLU A 1 218 ? -1.156 9.456 23.567 1.00 96.50 218 GLU A O 1
ATOM 1690 N N . ASN A 1 219 ? -2.451 7.630 23.792 1.00 95.88 219 ASN A N 1
ATOM 1691 C CA . ASN A 1 219 ? -1.417 6.725 24.303 1.00 95.88 219 ASN A CA 1
ATOM 1692 C C . ASN A 1 219 ? -1.272 5.466 23.432 1.00 95.88 219 ASN A C 1
ATOM 1694 O O . ASN A 1 219 ? -0.940 4.391 23.935 1.00 95.88 219 ASN A O 1
ATOM 1698 N N . GLY A 1 220 ? -1.566 5.566 22.137 1.00 97.38 220 GLY A N 1
ATOM 1699 C CA . GLY A 1 220 ? -1.505 4.434 21.218 1.00 97.38 220 GLY A CA 1
ATOM 1700 C C . GLY A 1 220 ? -1.989 4.771 19.810 1.00 97.38 220 GLY A C 1
ATOM 1701 O O . GLY A 1 220 ? -2.351 5.923 19.555 1.00 97.38 220 GLY A O 1
ATOM 1702 N N . PRO A 1 221 ? -2.052 3.762 18.923 1.00 98.50 221 PRO A N 1
ATOM 1703 C CA . PRO A 1 221 ? -2.646 3.891 17.594 1.00 98.50 221 PRO A CA 1
ATOM 1704 C C . PRO A 1 221 ? -4.158 4.132 17.699 1.00 98.50 221 PRO A C 1
ATOM 1706 O O . PRO A 1 221 ? -4.758 3.856 18.738 1.00 98.50 221 PRO A O 1
ATOM 1709 N N . ALA A 1 222 ? -4.802 4.586 16.623 1.00 98.75 222 ALA A N 1
ATOM 1710 C CA . ALA A 1 222 ? -6.264 4.656 16.555 1.00 98.75 222 ALA A CA 1
ATOM 1711 C C . ALA A 1 222 ? -6.872 3.284 16.215 1.00 98.75 222 ALA A C 1
ATOM 1713 O O . ALA A 1 222 ? -7.872 2.869 16.808 1.00 98.75 222 ALA A O 1
ATOM 1714 N N . ILE A 1 223 ? -6.254 2.562 15.276 1.00 98.88 223 ILE A N 1
ATOM 1715 C CA . ILE A 1 223 ? -6.627 1.194 14.899 1.00 98.88 223 ILE A CA 1
ATOM 1716 C C . ILE A 1 223 ? -5.365 0.338 14.835 1.00 98.88 223 ILE A C 1
ATOM 1718 O O . ILE A 1 223 ? -4.388 0.726 14.196 1.00 98.88 223 ILE A O 1
ATOM 1722 N N . PHE A 1 224 ? -5.417 -0.829 15.472 1.00 98.75 224 PHE A N 1
ATOM 1723 C CA . PHE A 1 224 ? -4.334 -1.799 15.504 1.00 98.75 224 PHE A CA 1
ATOM 1724 C C . PHE A 1 224 ? -4.844 -3.209 15.206 1.00 98.75 224 PHE A C 1
ATOM 1726 O O . PHE A 1 224 ? -5.608 -3.767 15.997 1.00 98.75 224 PHE A O 1
ATOM 1733 N N . PHE A 1 225 ? -4.399 -3.779 14.089 1.00 98.75 225 PHE A N 1
ATOM 1734 C CA . PHE A 1 225 ? -4.487 -5.207 13.797 1.00 98.75 225 PHE A CA 1
ATOM 1735 C C . PHE A 1 225 ? -3.208 -5.891 14.300 1.00 98.75 225 PHE A C 1
ATOM 1737 O O . PHE A 1 225 ? -2.167 -5.813 13.659 1.00 98.75 225 PHE A O 1
ATOM 1744 N N . GLU A 1 226 ? -3.268 -6.473 15.498 1.00 98.25 226 GLU A N 1
ATOM 1745 C CA . GLU A 1 226 ? -2.131 -7.150 16.141 1.00 98.25 226 GLU A CA 1
ATOM 1746 C C . GLU A 1 226 ? -1.893 -8.554 15.575 1.00 98.25 226 GLU A C 1
ATOM 1748 O O . GLU A 1 226 ? -0.749 -8.982 15.465 1.00 98.25 226 GLU A O 1
ATOM 1753 N N . ASP A 1 227 ? -2.971 -9.269 15.272 1.00 96.56 227 ASP A N 1
ATOM 1754 C CA . ASP A 1 227 ? -2.963 -10.592 14.642 1.00 96.56 227 ASP A CA 1
ATOM 1755 C C . ASP A 1 227 ? -4.261 -10.679 13.833 1.00 96.56 227 ASP A C 1
ATOM 1757 O O . ASP A 1 227 ? -5.336 -10.380 14.381 1.00 96.56 227 ASP A O 1
ATOM 1761 N N . THR A 1 228 ? -4.140 -11.006 12.547 1.00 95.12 228 THR A N 1
ATOM 1762 C CA . THR A 1 228 ? -5.194 -11.283 11.564 1.00 95.12 228 THR A CA 1
ATOM 1763 C C . THR A 1 228 ? -4.660 -12.132 10.423 1.00 95.12 228 THR A C 1
ATOM 1765 O O . THR A 1 228 ? -3.507 -12.042 10.049 1.00 95.12 228 THR A O 1
ATOM 1768 N N . ASP A 1 229 ? -5.530 -12.906 9.776 1.00 92.88 229 ASP A N 1
ATOM 1769 C CA . ASP A 1 229 ? -5.175 -13.444 8.455 1.00 92.88 229 ASP A CA 1
ATOM 1770 C C . ASP A 1 229 ? -5.030 -12.317 7.418 1.00 92.88 229 ASP A C 1
ATOM 1772 O O . ASP A 1 229 ? -4.165 -12.330 6.552 1.00 92.88 229 ASP A O 1
ATOM 1776 N N . LYS A 1 230 ? -5.947 -11.345 7.499 1.00 95.06 230 LYS A N 1
ATOM 1777 C CA . LYS A 1 230 ? -5.947 -10.112 6.712 1.00 95.06 230 LYS A CA 1
ATOM 1778 C C . LYS A 1 230 ? -6.890 -9.090 7.340 1.00 95.06 230 LYS A C 1
ATOM 1780 O O . LYS A 1 230 ? -8.056 -9.401 7.632 1.00 95.06 230 LYS A O 1
ATOM 1785 N N . GLY A 1 231 ? -6.415 -7.860 7.481 1.00 98.00 231 GLY A N 1
ATOM 1786 C CA . GLY A 1 231 ? -7.209 -6.700 7.860 1.00 98.00 231 GLY A CA 1
ATOM 1787 C C . GLY A 1 231 ? -7.844 -6.022 6.646 1.00 98.00 231 GLY A C 1
ATOM 1788 O O . GLY A 1 231 ? -7.215 -5.825 5.606 1.00 98.00 231 GLY A O 1
ATOM 1789 N N . PHE A 1 232 ? -9.104 -5.610 6.775 1.00 98.62 232 PHE A N 1
ATOM 1790 C CA . PHE A 1 232 ? -9.789 -4.805 5.763 1.00 98.62 232 PHE A CA 1
ATOM 1791 C C . PHE A 1 232 ? -10.357 -3.531 6.385 1.00 98.62 232 PHE A C 1
ATOM 1793 O O . PHE A 1 232 ? -11.073 -3.581 7.383 1.00 98.62 232 PHE A O 1
ATOM 1800 N N . ILE A 1 233 ? -10.138 -2.392 5.738 1.00 98.88 233 ILE A N 1
ATOM 1801 C CA . ILE A 1 233 ? -10.814 -1.127 6.012 1.00 98.88 233 ILE A CA 1
ATOM 1802 C C . ILE A 1 233 ? -11.744 -0.809 4.844 1.00 98.88 233 ILE A C 1
ATOM 1804 O O . ILE A 1 233 ? -11.327 -0.722 3.690 1.00 98.88 233 ILE A O 1
ATOM 1808 N N . THR A 1 234 ? -13.028 -0.613 5.133 1.00 98.75 234 THR A N 1
ATOM 1809 C CA . THR A 1 234 ? -14.010 -0.127 4.158 1.00 98.75 234 THR A CA 1
ATOM 1810 C C . THR A 1 234 ? -14.561 1.224 4.598 1.00 98.75 234 THR A C 1
ATOM 1812 O O . THR A 1 234 ? -15.239 1.325 5.612 1.00 98.75 234 THR A O 1
ATOM 1815 N N . ILE A 1 235 ? -14.283 2.272 3.832 1.00 98.81 235 ILE A N 1
ATOM 1816 C CA . ILE A 1 235 ? -14.708 3.644 4.104 1.00 98.81 235 ILE A CA 1
ATOM 1817 C C . ILE A 1 235 ? -16.105 3.850 3.509 1.00 98.81 235 ILE A C 1
ATOM 1819 O O . ILE A 1 235 ? -16.269 3.970 2.287 1.00 98.81 235 ILE A O 1
ATOM 1823 N N . SER A 1 236 ? -17.127 3.872 4.360 1.00 98.56 236 SER A N 1
ATOM 1824 C CA . SER A 1 236 ? -18.520 3.901 3.916 1.00 98.56 236 SER A CA 1
ATOM 1825 C C . SER A 1 236 ? -18.851 5.158 3.116 1.00 98.56 236 SER A C 1
ATOM 1827 O O . SER A 1 236 ? -18.378 6.258 3.411 1.00 98.56 236 SER A O 1
ATOM 1829 N N . ASP A 1 237 ? -19.662 4.984 2.074 1.00 98.31 237 ASP A N 1
ATOM 1830 C CA . ASP A 1 237 ? -20.002 6.048 1.129 1.00 98.31 237 ASP A CA 1
ATOM 1831 C C . ASP A 1 237 ? -20.625 7.265 1.832 1.00 98.31 237 ASP A C 1
ATOM 1833 O O . ASP A 1 237 ? -21.407 7.129 2.771 1.00 98.31 237 ASP A O 1
ATOM 1837 N N . GLY A 1 238 ? -20.241 8.464 1.397 1.00 97.75 238 GLY A N 1
ATOM 1838 C CA . GLY A 1 238 ? -20.703 9.731 1.971 1.00 97.75 238 GLY A CA 1
ATOM 1839 C C . GLY A 1 238 ? -20.241 10.038 3.404 1.00 97.75 238 GLY A C 1
ATOM 1840 O O . GLY A 1 238 ? -20.624 11.078 3.940 1.00 97.75 238 GLY A O 1
ATOM 1841 N N . THR A 1 239 ? -19.426 9.187 4.037 1.00 98.75 239 THR A N 1
ATOM 1842 C CA . THR A 1 239 ? -18.973 9.397 5.425 1.00 98.75 239 THR A CA 1
ATOM 1843 C C . THR A 1 239 ? -17.610 10.085 5.507 1.00 98.75 239 THR A C 1
ATOM 1845 O O . THR A 1 239 ? -16.765 9.936 4.623 1.00 98.75 239 THR A O 1
ATOM 1848 N N . GLN A 1 240 ? -17.395 10.846 6.583 1.00 98.81 240 GLN A N 1
ATOM 1849 C CA . GLN A 1 240 ? -16.090 11.381 6.978 1.00 98.81 240 GLN A CA 1
ATOM 1850 C C . GLN A 1 240 ? -15.612 10.614 8.206 1.00 98.81 240 GLN A C 1
ATOM 1852 O O . GLN A 1 240 ? -16.347 10.520 9.187 1.00 98.81 240 GLN A O 1
ATOM 1857 N N . ASN A 1 241 ? -14.398 10.081 8.151 1.00 98.94 241 ASN A N 1
ATOM 1858 C CA . ASN A 1 241 ? -13.822 9.271 9.216 1.00 98.94 241 ASN A CA 1
ATOM 1859 C C . ASN A 1 241 ? -12.489 9.876 9.649 1.00 98.94 241 ASN A C 1
ATOM 1861 O O . ASN A 1 241 ? -11.726 10.332 8.796 1.00 98.94 241 ASN A O 1
ATOM 1865 N N . TYR A 1 242 ? -12.218 9.887 10.951 1.00 98.94 242 TYR A N 1
ATOM 1866 C CA . TYR A 1 242 ? -11.028 10.508 11.532 1.00 98.94 242 TYR A CA 1
ATOM 1867 C C . TYR A 1 242 ? -10.298 9.519 12.435 1.00 98.94 242 TYR A C 1
ATOM 1869 O O . TYR A 1 242 ? -10.918 8.934 13.323 1.00 98.94 242 TYR A O 1
ATOM 1877 N N . LEU A 1 243 ? -8.996 9.353 12.200 1.00 98.94 243 LEU A N 1
ATOM 1878 C CA . LEU A 1 243 ? -8.086 8.548 13.012 1.00 98.94 243 LEU A CA 1
ATOM 1879 C C . LEU A 1 243 ? -6.931 9.432 13.499 1.00 98.94 243 LEU A C 1
ATOM 1881 O O . LEU A 1 243 ? -6.258 10.069 12.685 1.00 98.94 243 LEU A O 1
ATOM 1885 N N . GLU A 1 244 ? -6.696 9.466 14.808 1.00 98.88 244 GLU A N 1
ATOM 1886 C CA . GLU A 1 244 ? -5.587 10.204 15.423 1.00 98.88 244 GLU A CA 1
ATOM 1887 C C . GLU A 1 244 ? -4.926 9.375 16.535 1.00 98.88 244 GLU A C 1
ATOM 1889 O O . GLU A 1 244 ? -5.610 8.877 17.432 1.00 98.88 244 GLU A O 1
ATOM 1894 N N . ASP A 1 245 ? -3.601 9.237 16.475 1.00 98.69 245 ASP A N 1
ATOM 1895 C CA . ASP A 1 245 ? -2.781 8.562 17.488 1.00 98.69 245 ASP A CA 1
ATOM 1896 C C . ASP A 1 245 ? -2.090 9.552 18.444 1.00 98.69 245 ASP A C 1
ATOM 1898 O O . ASP A 1 245 ? -2.156 10.781 18.298 1.00 98.69 245 ASP A O 1
ATOM 1902 N N . GLY A 1 246 ? -1.431 8.993 19.457 1.00 98.12 246 GLY A N 1
ATOM 1903 C CA . GLY A 1 246 ? -0.606 9.739 20.398 1.00 98.12 246 GLY A CA 1
ATOM 1904 C C . GLY A 1 246 ? 0.687 10.200 19.741 1.00 98.12 246 GLY A C 1
ATOM 1905 O O . GLY A 1 246 ? 1.067 9.697 18.694 1.00 98.12 246 GLY A O 1
ATOM 1906 N N . SER A 1 247 ? 1.402 11.142 20.354 1.00 97.00 247 SER A N 1
ATOM 1907 C CA . SER A 1 247 ? 2.748 11.511 19.884 1.00 97.00 247 SER A CA 1
ATOM 1908 C C . SER A 1 247 ? 3.838 10.566 20.386 1.00 97.00 247 SER A C 1
ATOM 1910 O O . SER A 1 247 ? 4.929 10.560 19.833 1.00 97.00 247 SER A O 1
ATOM 1912 N N . GLU A 1 248 ? 3.559 9.800 21.442 1.00 94.44 248 GLU A N 1
ATOM 1913 C CA . GLU A 1 248 ? 4.456 8.817 22.051 1.00 94.44 248 GLU A CA 1
ATOM 1914 C C . GLU A 1 248 ? 3.616 7.734 22.733 1.00 94.44 248 GLU A C 1
ATOM 1916 O O . GLU A 1 248 ? 2.645 8.051 23.422 1.00 94.44 248 GLU A O 1
ATOM 1921 N N . TYR A 1 249 ? 3.979 6.461 22.568 1.00 93.19 249 TYR A N 1
ATOM 1922 C CA . TYR A 1 249 ? 3.357 5.355 23.296 1.00 93.19 249 TYR A CA 1
ATOM 1923 C C . TYR A 1 249 ? 4.212 4.079 23.262 1.00 93.19 249 TYR A C 1
ATOM 1925 O O . TYR A 1 249 ? 5.153 3.967 22.480 1.00 93.19 249 TYR A O 1
ATOM 1933 N N . SER A 1 250 ? 3.901 3.125 24.151 1.00 91.56 250 SER A N 1
ATOM 1934 C CA . SER A 1 250 ? 4.654 1.866 24.325 1.00 91.56 250 SER A CA 1
ATOM 1935 C C . SER A 1 250 ? 4.018 0.641 23.662 1.00 91.56 250 SER A C 1
ATOM 1937 O O . SER A 1 250 ? 4.600 -0.439 23.714 1.00 91.56 250 SER A O 1
ATOM 1939 N N . ILE A 1 251 ? 2.823 0.783 23.081 1.00 92.94 251 ILE A N 1
ATOM 1940 C CA . ILE A 1 251 ? 2.236 -0.250 22.217 1.00 92.94 251 ILE A CA 1
ATOM 1941 C C . ILE A 1 251 ? 3.144 -0.385 20.992 1.00 92.94 251 ILE A C 1
ATOM 1943 O O . ILE A 1 251 ? 3.504 0.631 20.398 1.00 92.94 251 ILE A O 1
ATOM 1947 N N . ASP A 1 252 ? 3.500 -1.614 20.619 1.00 92.88 252 ASP A N 1
ATOM 1948 C CA . ASP A 1 252 ? 4.321 -1.888 19.434 1.00 92.88 252 ASP A CA 1
ATOM 1949 C C . ASP A 1 252 ? 3.486 -1.733 18.156 1.00 92.88 252 ASP A C 1
ATOM 1951 O O . ASP A 1 252 ? 3.123 -2.693 17.490 1.00 92.88 252 ASP A O 1
ATOM 1955 N N . ALA A 1 253 ? 3.096 -0.490 17.879 1.00 94.94 253 ALA A N 1
ATOM 1956 C CA . ALA A 1 253 ? 2.346 -0.097 16.703 1.00 94.94 253 ALA A CA 1
ATOM 1957 C C . ALA A 1 253 ? 2.945 1.178 16.123 1.00 94.94 253 ALA A C 1
ATOM 1959 O O . ALA A 1 253 ? 2.969 2.224 16.764 1.00 94.94 253 ALA A O 1
ATOM 1960 N N . LYS A 1 254 ? 3.434 1.133 14.890 1.00 95.19 254 LYS A N 1
ATOM 1961 C CA . LYS A 1 254 ? 4.238 2.231 14.324 1.00 95.19 254 LYS A CA 1
ATOM 1962 C C . LYS A 1 254 ? 3.431 3.178 13.427 1.00 95.19 254 LYS A C 1
ATOM 1964 O O . LYS A 1 254 ? 4.018 3.851 12.583 1.00 95.19 254 LYS A O 1
ATOM 1969 N N . ALA A 1 255 ? 2.110 3.240 13.600 1.00 98.50 255 ALA A N 1
ATOM 1970 C CA . ALA A 1 255 ? 1.235 4.133 12.845 1.00 98.50 255 ALA A CA 1
ATOM 1971 C C . ALA A 1 255 ? -0.110 4.394 13.532 1.00 98.50 255 ALA A C 1
ATOM 1973 O O . ALA A 1 255 ? -0.544 3.606 14.370 1.00 98.50 255 ALA A O 1
ATOM 1974 N N . ALA A 1 256 ? -0.818 5.435 13.085 1.00 98.81 256 ALA A N 1
ATOM 1975 C CA . ALA A 1 256 ? -2.189 5.696 13.520 1.00 98.81 256 ALA A CA 1
ATOM 1976 C C . ALA A 1 256 ? -3.177 4.603 13.073 1.00 98.81 256 ALA A C 1
ATOM 1978 O O . ALA A 1 256 ? -4.082 4.238 13.829 1.00 98.81 256 ALA A O 1
ATOM 1979 N N . LEU A 1 257 ? -2.982 4.066 11.866 1.00 98.94 257 LEU A N 1
ATOM 1980 C CA . LEU A 1 257 ? -3.584 2.820 11.393 1.00 98.94 257 LEU A CA 1
ATOM 1981 C C . LEU A 1 257 ? -2.460 1.811 11.167 1.00 98.94 257 LEU A C 1
ATOM 1983 O O . LEU A 1 257 ? -1.680 1.968 10.227 1.00 98.94 257 LEU A O 1
ATOM 1987 N N . PHE A 1 258 ? -2.377 0.801 12.028 1.00 98.88 258 PHE A N 1
ATOM 1988 C CA . PHE A 1 258 ? -1.299 -0.181 12.003 1.00 98.88 258 PHE A CA 1
ATOM 1989 C C . PHE A 1 258 ? -1.821 -1.616 11.886 1.00 98.88 258 PHE A C 1
ATOM 1991 O O . PHE A 1 258 ? -2.833 -1.960 12.502 1.00 98.88 258 PHE A O 1
ATOM 1998 N N . SER A 1 259 ? -1.114 -2.437 11.114 1.00 98.75 259 SER A N 1
ATOM 1999 C CA . SER A 1 259 ? -1.353 -3.869 10.960 1.00 98.75 259 SER A CA 1
ATOM 2000 C C . SER A 1 259 ? -0.036 -4.634 11.020 1.00 98.75 259 SER A C 1
ATOM 2002 O O . SER A 1 259 ? 0.935 -4.207 10.397 1.00 98.75 259 SER A O 1
ATOM 2004 N N . ASN A 1 260 ? -0.006 -5.749 11.745 1.00 98.50 260 ASN A N 1
ATOM 2005 C CA . ASN A 1 260 ? 1.100 -6.704 11.671 1.00 98.50 260 ASN A CA 1
ATOM 2006 C C . ASN A 1 260 ? 1.006 -7.610 10.430 1.00 98.50 260 ASN A C 1
ATOM 2008 O O . ASN A 1 260 ? 2.018 -8.160 10.020 1.00 98.50 260 ASN A O 1
ATOM 2012 N N . ASP A 1 261 ? -0.182 -7.715 9.828 1.00 97.50 261 ASP A N 1
ATOM 2013 C CA . ASP A 1 261 ? -0.471 -8.563 8.665 1.00 97.50 261 ASP A CA 1
ATOM 2014 C C . ASP A 1 261 ? -0.996 -7.730 7.482 1.00 97.50 261 ASP A C 1
ATOM 2016 O O . ASP A 1 261 ? -1.175 -6.511 7.590 1.00 97.50 261 ASP A O 1
ATOM 2020 N N . ASP A 1 262 ? -1.328 -8.378 6.365 1.00 97.06 262 ASP A N 1
ATOM 2021 C CA . ASP A 1 262 ? -1.892 -7.738 5.173 1.00 97.06 262 ASP A CA 1
ATOM 2022 C C . ASP A 1 262 ? -3.054 -6.778 5.483 1.00 97.06 262 ASP A C 1
ATOM 2024 O O . ASP A 1 262 ? -4.023 -7.119 6.170 1.00 97.06 262 ASP A O 1
ATOM 2028 N N . LEU A 1 263 ? -3.016 -5.589 4.877 1.00 98.62 263 LEU A N 1
ATOM 2029 C CA . LEU A 1 263 ? -4.044 -4.564 5.037 1.00 98.62 263 LEU A CA 1
ATOM 2030 C C . LEU A 1 263 ? -4.627 -4.136 3.687 1.00 98.62 263 LEU A C 1
ATOM 2032 O O . LEU A 1 263 ? -3.925 -3.651 2.804 1.00 98.62 263 LEU A O 1
ATOM 2036 N N . GLU A 1 264 ? -5.945 -4.243 3.536 1.00 98.62 264 GLU A N 1
ATOM 2037 C CA . GLU A 1 264 ? -6.666 -3.766 2.351 1.00 98.62 264 GLU A CA 1
ATOM 2038 C C . GLU A 1 264 ? -7.594 -2.601 2.690 1.00 98.62 264 GLU A C 1
ATOM 2040 O O . GLU A 1 264 ? -8.384 -2.672 3.629 1.00 98.62 264 GLU A O 1
ATOM 2045 N N . ILE A 1 265 ? -7.544 -1.533 1.897 1.00 98.88 265 ILE A N 1
ATOM 2046 C CA . ILE A 1 265 ? -8.338 -0.320 2.086 1.00 98.88 265 ILE A CA 1
ATOM 2047 C C . ILE A 1 265 ? -9.154 -0.037 0.830 1.00 98.88 265 ILE A C 1
ATOM 2049 O O . ILE A 1 265 ? -8.628 0.022 -0.284 1.00 98.88 265 ILE A O 1
ATOM 2053 N N . LYS A 1 266 ? -10.456 0.186 1.017 1.00 98.06 266 LYS A N 1
ATOM 2054 C CA . LYS A 1 266 ? -11.371 0.612 -0.046 1.00 98.06 266 LYS A CA 1
ATOM 2055 C C . LYS A 1 266 ? -12.549 1.404 0.482 1.00 98.06 266 LYS A C 1
ATOM 2057 O O . LYS A 1 266 ? -12.717 1.554 1.685 1.00 98.06 266 LYS A O 1
ATOM 2062 N N . GLY A 1 267 ? -13.412 1.865 -0.409 1.00 97.38 267 GLY A N 1
ATOM 2063 C CA . GLY A 1 267 ? -14.647 2.564 -0.083 1.00 97.38 267 GLY A CA 1
ATOM 2064 C C . GLY A 1 267 ? -14.742 3.915 -0.778 1.00 97.38 267 GLY A C 1
ATOM 2065 O O . GLY A 1 267 ? -13.806 4.378 -1.414 1.00 97.38 267 GLY A O 1
ATOM 2066 N N . LYS A 1 268 ? -15.904 4.559 -0.683 1.00 96.50 268 LYS A N 1
ATOM 2067 C CA . LYS A 1 268 ? -16.178 5.833 -1.374 1.00 96.50 268 LYS A CA 1
ATOM 2068 C C . LYS A 1 268 ? -16.215 7.041 -0.440 1.00 96.50 268 LYS A C 1
ATOM 2070 O O . LYS A 1 268 ? -16.257 8.171 -0.920 1.00 96.50 268 LYS A O 1
ATOM 2075 N N . GLY A 1 269 ? -16.194 6.818 0.874 1.00 98.62 269 GLY A N 1
ATOM 2076 C CA . GLY A 1 269 ? -16.116 7.903 1.847 1.00 98.62 269 GLY A CA 1
ATOM 2077 C C . GLY A 1 269 ? -14.732 8.551 1.911 1.00 98.62 269 GLY A C 1
ATOM 2078 O O . GLY A 1 269 ? -13.864 8.340 1.058 1.00 98.62 269 GLY A O 1
ATOM 2079 N N . THR A 1 270 ? -14.528 9.343 2.959 1.00 98.94 270 THR A N 1
ATOM 2080 C CA . THR A 1 270 ? -13.250 9.987 3.261 1.00 98.94 270 THR A CA 1
ATOM 2081 C C . THR A 1 270 ? -12.670 9.458 4.565 1.00 98.94 270 THR A C 1
ATOM 2083 O O . THR A 1 270 ? -13.372 9.355 5.574 1.00 98.94 270 THR A O 1
ATOM 2086 N N . LEU A 1 271 ? -11.377 9.148 4.540 1.00 98.94 271 LEU A N 1
ATOM 2087 C CA . LEU A 1 271 ? -10.570 8.761 5.686 1.00 98.94 271 LEU A CA 1
ATOM 2088 C C . LEU A 1 271 ? -9.493 9.822 5.912 1.00 98.94 271 LEU A C 1
ATOM 2090 O O . LEU A 1 271 ? -8.647 10.047 5.052 1.00 98.94 271 LEU A O 1
ATOM 2094 N N . ASN A 1 272 ? -9.541 10.480 7.064 1.00 98.94 272 ASN A N 1
ATOM 2095 C CA . ASN A 1 272 ? -8.595 11.505 7.479 1.00 98.94 272 ASN A CA 1
ATOM 2096 C C . ASN A 1 272 ? -7.736 10.946 8.616 1.00 98.94 272 ASN A C 1
ATOM 2098 O O . ASN A 1 272 ? -8.267 10.541 9.649 1.00 98.94 272 ASN A O 1
ATOM 2102 N N . ILE A 1 273 ? -6.421 10.927 8.430 1.00 98.94 273 ILE A N 1
ATOM 2103 C CA . ILE A 1 273 ? -5.462 10.355 9.373 1.00 98.94 273 ILE A CA 1
ATOM 2104 C C . ILE A 1 273 ? -4.479 11.433 9.804 1.00 98.94 273 ILE A C 1
ATOM 2106 O O . ILE A 1 273 ? -3.852 12.094 8.971 1.00 98.94 273 ILE A O 1
ATOM 2110 N N . LYS A 1 274 ? -4.324 11.583 11.117 1.00 98.94 274 LYS A N 1
ATOM 2111 C CA . LYS A 1 274 ? -3.297 12.416 11.733 1.00 98.94 274 LYS A CA 1
ATOM 2112 C C . LYS A 1 274 ? -2.400 11.531 12.594 1.00 98.94 274 LYS A C 1
ATOM 2114 O O . LYS A 1 274 ? -2.809 11.111 13.670 1.00 98.94 274 LYS A O 1
ATOM 2119 N N . ALA A 1 275 ? -1.199 11.261 12.096 1.00 98.75 275 ALA A N 1
ATOM 2120 C CA . ALA A 1 275 ? -0.189 10.459 12.768 1.00 98.75 275 ALA A CA 1
ATOM 2121 C C . ALA A 1 275 ? 0.870 11.350 13.423 1.00 98.75 275 ALA A C 1
ATOM 2123 O O . ALA A 1 275 ? 1.714 11.955 12.756 1.00 98.75 275 ALA A O 1
ATOM 2124 N N . ASN A 1 276 ? 0.791 11.443 14.742 1.00 98.56 276 ASN A N 1
ATOM 2125 C CA . ASN A 1 276 ? 1.654 12.223 15.608 1.00 98.56 276 ASN A CA 1
ATOM 2126 C C . ASN A 1 276 ? 2.868 11.424 16.103 1.00 98.56 276 ASN A C 1
ATOM 2128 O O . ASN A 1 276 ? 3.858 12.056 16.467 1.00 98.56 276 ASN A O 1
ATOM 2132 N N . TYR A 1 277 ? 2.800 10.086 16.138 1.00 98.00 277 TYR A N 1
ATOM 2133 C CA . TYR A 1 277 ? 3.899 9.239 16.618 1.00 98.00 277 TYR A CA 1
ATOM 2134 C C . TYR A 1 277 ? 4.901 8.894 15.519 1.00 98.00 277 TYR A C 1
ATOM 2136 O O . TYR A 1 277 ? 6.100 9.129 15.666 1.00 98.00 277 TYR A O 1
ATOM 2144 N N . ASN A 1 278 ? 4.417 8.315 14.418 1.00 97.19 278 ASN A N 1
ATOM 2145 C CA . ASN A 1 278 ? 5.279 7.789 13.363 1.00 97.19 278 ASN A CA 1
ATOM 2146 C C . ASN A 1 278 ? 4.583 7.851 11.986 1.00 97.19 278 ASN A C 1
ATOM 2148 O O . ASN A 1 278 ? 4.392 8.951 11.453 1.00 97.19 278 ASN A O 1
ATOM 2152 N N . HIS A 1 279 ? 4.200 6.710 11.402 1.00 98.56 279 HIS A N 1
ATOM 2153 C CA . HIS A 1 279 ? 3.605 6.658 10.064 1.00 98.56 279 HIS A CA 1
ATOM 2154 C C . HIS A 1 279 ? 2.091 6.912 10.074 1.00 98.56 279 HIS A C 1
ATOM 2156 O O . HIS A 1 279 ? 1.414 6.687 11.075 1.00 98.56 279 HIS A O 1
ATOM 2162 N N . GLY A 1 280 ? 1.530 7.343 8.943 1.00 98.88 280 GLY A N 1
ATOM 2163 C CA . GLY A 1 280 ? 0.077 7.459 8.776 1.00 98.88 280 GLY A CA 1
ATOM 2164 C C . GLY A 1 280 ? -0.621 6.100 8.792 1.00 98.88 280 GLY A C 1
ATOM 2165 O O . GLY A 1 280 ? -1.396 5.785 9.698 1.00 98.88 280 GLY A O 1
ATOM 2166 N N . ILE A 1 281 ? -0.317 5.302 7.771 1.00 98.94 281 ILE A N 1
ATOM 2167 C CA . ILE A 1 281 ? -0.772 3.921 7.607 1.00 98.94 281 ILE A CA 1
ATOM 2168 C C . ILE A 1 281 ? 0.466 3.042 7.535 1.00 98.94 281 ILE A C 1
ATOM 2170 O O . ILE A 1 281 ? 1.360 3.326 6.735 1.00 98.94 281 ILE A O 1
ATOM 2174 N N . LYS A 1 282 ? 0.511 1.973 8.330 1.00 98.81 282 LYS A N 1
ATOM 2175 C CA . LYS A 1 282 ? 1.573 0.981 8.215 1.00 98.81 282 LYS A CA 1
ATOM 2176 C C . LYS A 1 282 ? 1.067 -0.456 8.282 1.00 98.81 282 LYS A C 1
ATOM 2178 O O . LYS A 1 282 ? 0.216 -0.766 9.109 1.00 98.81 282 LYS A O 1
ATOM 2183 N N . SER A 1 283 ? 1.645 -1.305 7.437 1.00 98.69 283 SER A N 1
ATOM 2184 C CA . SER A 1 283 ? 1.591 -2.761 7.549 1.00 98.69 283 SER A CA 1
ATOM 2185 C C . SER A 1 283 ? 2.998 -3.319 7.758 1.00 98.69 283 SER A C 1
ATOM 2187 O O . SER A 1 283 ? 3.977 -2.728 7.276 1.00 98.69 283 SER A O 1
ATOM 2189 N N . ASP A 1 284 ? 3.110 -4.429 8.478 1.00 98.00 284 ASP A N 1
ATOM 2190 C CA . ASP A 1 284 ? 4.320 -5.245 8.459 1.00 98.00 284 ASP A CA 1
ATOM 2191 C C . ASP A 1 284 ? 4.360 -6.250 7.295 1.00 98.00 284 ASP A C 1
ATOM 2193 O O . ASP A 1 284 ? 5.451 -6.720 6.993 1.00 98.00 284 ASP A O 1
ATOM 2197 N N . ASP A 1 285 ? 3.251 -6.437 6.569 1.00 96.56 285 ASP A N 1
ATOM 2198 C CA . ASP A 1 285 ? 3.166 -7.192 5.308 1.00 96.56 285 ASP A CA 1
ATOM 2199 C C . ASP A 1 285 ? 2.779 -6.261 4.129 1.00 96.56 285 ASP A C 1
ATOM 2201 O O . ASP A 1 285 ? 3.380 -5.190 3.963 1.00 96.56 285 ASP A O 1
ATOM 2205 N N . ASP A 1 286 ? 1.812 -6.640 3.275 1.00 97.38 286 ASP A N 1
ATOM 2206 C CA . ASP A 1 286 ? 1.356 -5.835 2.140 1.00 97.38 286 ASP A CA 1
ATOM 2207 C C . ASP A 1 286 ? 0.290 -4.796 2.555 1.00 97.38 286 ASP A C 1
ATOM 2209 O O . ASP A 1 286 ? -0.550 -5.008 3.436 1.00 97.38 286 ASP A O 1
ATOM 2213 N N . ILE A 1 287 ? 0.256 -3.670 1.836 1.00 98.75 287 ILE A N 1
ATOM 2214 C CA . ILE A 1 287 ? -0.880 -2.742 1.795 1.00 98.75 287 ILE A CA 1
ATOM 2215 C C . ILE A 1 287 ? -1.480 -2.739 0.392 1.00 98.75 287 ILE A C 1
ATOM 2217 O O . ILE A 1 287 ? -0.800 -2.477 -0.597 1.00 98.75 287 ILE A O 1
ATOM 2221 N N . THR A 1 288 ? -2.792 -2.936 0.296 1.00 98.31 288 THR A N 1
ATOM 2222 C CA . THR A 1 288 ? -3.558 -2.732 -0.941 1.00 98.31 288 THR A CA 1
ATOM 2223 C C . THR A 1 288 ? -4.553 -1.592 -0.766 1.00 98.31 288 THR A C 1
ATOM 2225 O O . THR A 1 288 ? -5.390 -1.630 0.131 1.00 98.31 288 THR A O 1
ATOM 2228 N N . ILE A 1 289 ? -4.515 -0.593 -1.645 1.00 98.62 289 ILE A N 1
ATOM 2229 C CA . ILE A 1 289 ? -5.508 0.482 -1.715 1.00 98.62 289 ILE A CA 1
ATOM 2230 C C . ILE A 1 289 ? -6.264 0.358 -3.032 1.00 98.62 289 ILE A C 1
ATOM 2232 O O . ILE A 1 289 ? -5.726 0.639 -4.106 1.00 98.62 289 ILE A O 1
ATOM 2236 N N . GLU A 1 290 ? -7.532 -0.046 -2.956 1.00 94.94 290 GLU A N 1
ATOM 2237 C CA . GLU A 1 290 ? -8.350 -0.192 -4.159 1.00 94.94 290 GLU A CA 1
ATOM 2238 C C . GLU A 1 290 ? -8.923 1.152 -4.639 1.00 94.94 290 GLU A C 1
ATOM 2240 O O . GLU A 1 290 ? -8.937 1.452 -5.836 1.00 94.94 290 GLU A O 1
ATOM 2245 N N . ASN A 1 291 ? -9.472 1.931 -3.698 1.00 93.12 291 ASN A N 1
ATOM 2246 C CA . ASN A 1 291 ? -10.101 3.239 -3.899 1.00 93.12 291 ASN A CA 1
ATOM 2247 C C . ASN A 1 291 ? -10.360 3.948 -2.548 1.00 93.12 291 ASN A C 1
ATOM 2249 O O . ASN A 1 291 ? -10.072 3.404 -1.485 1.00 93.12 291 ASN A O 1
ATOM 2253 N N . GLY A 1 292 ? -10.903 5.168 -2.596 1.00 95.19 292 GLY A N 1
ATOM 2254 C CA . GLY A 1 292 ? -11.237 5.986 -1.422 1.00 95.19 292 GLY A CA 1
ATOM 2255 C C . GLY A 1 292 ? -10.658 7.386 -1.493 1.00 95.19 292 GLY A C 1
ATOM 2256 O O . GLY A 1 292 ? -9.804 7.657 -2.332 1.00 95.19 292 GLY A O 1
ATOM 2257 N N . ASN A 1 293 ? -11.147 8.284 -0.636 1.00 98.75 293 ASN A N 1
ATOM 2258 C CA . ASN A 1 293 ? -10.536 9.595 -0.425 1.00 98.75 293 ASN A CA 1
ATOM 2259 C C . ASN A 1 293 ? -9.722 9.535 0.872 1.00 98.75 293 ASN A C 1
ATOM 2261 O O . ASN A 1 293 ? -10.305 9.522 1.954 1.00 98.75 293 ASN A O 1
ATOM 2265 N N . ILE A 1 294 ? -8.399 9.444 0.776 1.00 98.94 294 ILE A N 1
ATOM 2266 C CA . ILE A 1 294 ? -7.510 9.207 1.917 1.00 98.94 294 ILE A CA 1
ATOM 2267 C C . ILE A 1 294 ? -6.612 10.429 2.097 1.00 98.94 294 ILE A C 1
ATOM 2269 O O . ILE A 1 294 ? -5.822 10.755 1.217 1.00 98.94 294 ILE A O 1
ATOM 2273 N N . ASN A 1 295 ? -6.727 11.092 3.245 1.00 98.94 295 ASN A N 1
ATOM 2274 C CA . ASN A 1 295 ? -5.947 12.273 3.600 1.00 98.94 295 ASN A CA 1
ATOM 2275 C C . ASN A 1 295 ? -5.056 11.946 4.797 1.00 98.94 295 ASN A C 1
ATOM 2277 O O . ASN A 1 295 ? -5.570 11.559 5.845 1.00 98.94 295 ASN A O 1
ATOM 2281 N N . ILE A 1 296 ? -3.743 12.117 4.667 1.00 98.94 296 ILE A N 1
ATOM 2282 C CA . ILE A 1 296 ? -2.772 11.741 5.700 1.00 98.94 296 ILE A CA 1
ATOM 2283 C C . ILE A 1 296 ? -1.878 12.931 6.032 1.00 98.94 296 ILE A C 1
ATOM 2285 O O . ILE A 1 296 ? -1.289 13.546 5.146 1.00 98.94 296 ILE A O 1
ATOM 2289 N N . THR A 1 297 ? -1.750 13.232 7.322 1.00 98.88 297 THR A N 1
ATOM 2290 C CA . THR A 1 297 ? -0.640 14.024 7.867 1.00 98.88 297 THR A CA 1
ATOM 2291 C C . THR A 1 297 ? 0.174 13.152 8.808 1.00 98.88 297 THR A C 1
ATOM 2293 O O . THR A 1 297 ? -0.400 12.602 9.746 1.00 98.88 297 THR A O 1
ATOM 2296 N N . SER A 1 298 ? 1.481 13.032 8.585 1.00 98.44 298 SER A N 1
ATOM 2297 C CA . SER A 1 298 ? 2.349 12.154 9.377 1.00 98.44 298 SER A CA 1
ATOM 2298 C C . SER A 1 298 ? 3.678 12.809 9.749 1.00 98.44 298 SER A C 1
ATOM 2300 O O . SER A 1 298 ? 4.260 13.587 8.986 1.00 98.44 298 SER A O 1
ATOM 2302 N N . VAL A 1 299 ? 4.181 12.483 10.943 1.00 97.62 299 VAL A N 1
ATOM 2303 C CA . VAL A 1 299 ? 5.517 12.904 11.403 1.00 97.62 299 VAL A CA 1
ATOM 2304 C C . VAL A 1 299 ? 6.653 12.039 10.852 1.00 97.62 299 VAL A C 1
ATOM 2306 O O . VAL A 1 299 ? 7.810 12.431 10.972 1.00 97.62 299 VAL A O 1
ATOM 2309 N N . ASN A 1 300 ? 6.328 10.909 10.229 1.00 97.12 300 ASN A N 1
ATOM 2310 C CA . ASN A 1 300 ? 7.225 10.113 9.401 1.00 97.12 300 ASN A CA 1
ATOM 2311 C C . ASN A 1 300 ? 6.526 9.795 8.066 1.00 97.12 300 ASN A C 1
ATOM 2313 O O . ASN A 1 300 ? 5.838 10.679 7.542 1.00 97.12 300 ASN A O 1
ATOM 2317 N N . ASP A 1 301 ? 6.676 8.587 7.512 1.00 98.62 301 ASP A N 1
ATOM 2318 C CA . ASP A 1 301 ? 6.070 8.266 6.218 1.00 98.62 301 ASP A CA 1
ATOM 2319 C C . ASP A 1 301 ? 4.536 8.353 6.225 1.00 98.62 301 ASP A C 1
ATOM 2321 O O . ASP A 1 301 ? 3.883 8.047 7.226 1.00 98.62 301 ASP A O 1
ATOM 2325 N N . GLY A 1 302 ? 3.943 8.729 5.094 1.00 98.88 302 GLY A N 1
ATOM 2326 C CA . GLY A 1 302 ? 2.488 8.720 4.940 1.00 98.88 302 GLY A CA 1
ATOM 2327 C C . GLY A 1 302 ? 1.922 7.302 4.939 1.00 98.88 302 GLY A C 1
ATOM 2328 O O . GLY A 1 302 ? 1.082 6.962 5.774 1.00 98.88 302 GLY A O 1
ATOM 2329 N N . ILE A 1 303 ? 2.402 6.475 4.008 1.00 98.94 303 ILE A N 1
ATOM 2330 C CA . ILE A 1 303 ? 2.048 5.055 3.879 1.00 98.94 303 ILE A CA 1
ATOM 2331 C C . ILE A 1 303 ? 3.340 4.238 3.863 1.00 98.94 303 ILE A C 1
ATOM 2333 O O . ILE A 1 303 ? 4.220 4.510 3.046 1.00 98.94 303 ILE A O 1
ATOM 2337 N N . ASN A 1 304 ? 3.440 3.244 4.744 1.00 98.75 304 ASN A N 1
ATOM 2338 C CA . ASN A 1 304 ? 4.614 2.389 4.892 1.00 98.75 304 ASN A CA 1
ATOM 2339 C C . ASN A 1 304 ? 4.234 0.895 4.890 1.00 98.75 304 ASN A C 1
ATOM 2341 O O . ASN A 1 304 ? 3.280 0.511 5.556 1.00 98.75 304 ASN A O 1
ATOM 2345 N N . ALA A 1 305 ? 4.966 0.041 4.179 1.00 98.50 305 ALA A N 1
ATOM 2346 C CA . ALA A 1 305 ? 4.762 -1.412 4.223 1.00 98.50 305 ALA A CA 1
ATOM 2347 C C . ALA A 1 305 ? 6.100 -2.151 4.145 1.00 98.50 305 ALA A C 1
ATOM 2349 O O . ALA A 1 305 ? 6.959 -1.731 3.362 1.00 98.50 305 ALA A O 1
ATOM 2350 N N . ASN A 1 306 ? 6.286 -3.243 4.897 1.00 96.62 306 ASN A N 1
ATOM 2351 C CA . ASN A 1 306 ? 7.558 -3.970 4.805 1.00 96.62 306 ASN A CA 1
ATOM 2352 C C . ASN A 1 306 ? 7.636 -4.834 3.532 1.00 96.62 306 ASN A C 1
ATOM 2354 O O . ASN A 1 306 ? 8.712 -4.942 2.947 1.00 96.62 306 ASN A O 1
ATOM 2358 N N . ASP A 1 307 ? 6.515 -5.393 3.062 1.00 92.56 307 ASP A N 1
ATOM 2359 C CA . ASP A 1 307 ? 6.512 -6.294 1.899 1.00 92.56 307 ASP A CA 1
ATOM 2360 C C . ASP A 1 307 ? 6.111 -5.595 0.596 1.00 92.56 307 ASP A C 1
ATOM 2362 O O . ASP A 1 307 ? 6.762 -5.771 -0.440 1.00 92.56 307 ASP A O 1
ATOM 2366 N N . GLY A 1 308 ? 5.067 -4.771 0.609 1.00 94.56 308 GLY A N 1
ATOM 2367 C CA . GLY A 1 308 ? 4.578 -4.214 -0.643 1.00 94.56 308 GLY A CA 1
ATOM 2368 C C . GLY A 1 308 ? 3.416 -3.257 -0.533 1.00 94.56 308 GLY A C 1
ATOM 2369 O O . GLY A 1 308 ? 2.649 -3.275 0.423 1.00 94.56 308 GLY A O 1
ATOM 2370 N N . ILE A 1 309 ? 3.282 -2.400 -1.539 1.00 98.56 309 ILE A N 1
ATOM 2371 C CA . ILE A 1 309 ? 2.161 -1.474 -1.666 1.00 98.56 309 ILE A CA 1
ATOM 2372 C C . ILE A 1 309 ? 1.587 -1.578 -3.077 1.00 98.56 309 ILE A C 1
ATOM 2374 O O . ILE A 1 309 ? 2.289 -1.348 -4.061 1.00 98.56 309 ILE A O 1
ATOM 2378 N N . GLN A 1 310 ? 0.290 -1.867 -3.173 1.00 97.25 310 GLN A N 1
ATOM 2379 C CA . GLN A 1 310 ? -0.482 -1.814 -4.415 1.00 97.25 310 GLN A CA 1
ATOM 2380 C C . GLN A 1 310 ? -1.546 -0.727 -4.326 1.00 97.25 310 GLN A C 1
ATOM 2382 O O . GLN A 1 310 ? -2.347 -0.707 -3.394 1.00 97.25 310 GLN A O 1
ATOM 2387 N N . ILE A 1 311 ? -1.600 0.154 -5.321 1.00 97.12 311 ILE A N 1
ATOM 2388 C CA . ILE A 1 311 ? -2.631 1.185 -5.448 1.00 97.12 311 ILE A CA 1
ATOM 2389 C C . ILE A 1 311 ? -3.326 1.000 -6.788 1.00 97.12 311 ILE A C 1
ATOM 2391 O O . ILE A 1 311 ? -2.745 1.252 -7.845 1.00 97.12 311 ILE A O 1
ATOM 2395 N N . THR A 1 312 ? -4.587 0.571 -6.766 1.00 91.25 312 THR A N 1
ATOM 2396 C CA . THR A 1 312 ? -5.377 0.415 -7.997 1.00 91.25 312 THR A CA 1
ATOM 2397 C C . THR A 1 312 ? -6.236 1.635 -8.315 1.00 91.25 312 THR A C 1
ATOM 2399 O O . THR A 1 312 ? -6.747 1.750 -9.428 1.00 91.25 312 THR A O 1
ATOM 2402 N N . GLY A 1 313 ? -6.399 2.555 -7.362 1.00 87.38 313 GLY A N 1
ATOM 2403 C CA . GLY A 1 313 ? -7.200 3.762 -7.527 1.00 87.38 313 GLY A CA 1
ATOM 2404 C C . GLY A 1 313 ? -7.363 4.564 -6.235 1.00 87.38 313 GLY A C 1
ATOM 2405 O O . GLY A 1 313 ? -6.713 4.304 -5.228 1.00 87.38 313 GLY A O 1
ATOM 2406 N N . GLY A 1 314 ? -8.271 5.543 -6.268 1.00 95.38 314 GLY A N 1
ATOM 2407 C CA . GLY A 1 314 ? -8.553 6.449 -5.147 1.00 95.38 314 GLY A CA 1
ATOM 2408 C C . GLY A 1 314 ? -7.986 7.857 -5.338 1.00 95.38 314 GLY A C 1
ATOM 2409 O O . GLY A 1 314 ? -7.297 8.138 -6.316 1.00 95.38 314 GLY A O 1
ATOM 2410 N N . ASN A 1 315 ? -8.328 8.747 -4.412 1.00 98.75 315 ASN A N 1
ATOM 2411 C CA . ASN A 1 315 ? -7.751 10.074 -4.246 1.00 98.75 315 ASN A CA 1
ATOM 2412 C C . ASN A 1 315 ? -6.967 10.079 -2.931 1.00 98.75 315 ASN A C 1
ATOM 2414 O O . ASN A 1 315 ? -7.559 10.001 -1.856 1.00 98.75 315 ASN A O 1
ATOM 2418 N N . ILE A 1 316 ? -5.644 10.120 -3.025 1.00 98.94 316 ILE A N 1
ATOM 2419 C CA . ILE A 1 316 ? -4.728 9.982 -1.898 1.00 98.94 316 ILE A CA 1
ATOM 2420 C C . ILE A 1 316 ? -3.946 11.285 -1.777 1.00 98.94 316 ILE A C 1
ATOM 2422 O O . ILE A 1 316 ? -3.211 11.660 -2.687 1.00 98.94 316 ILE A O 1
ATOM 2426 N N . THR A 1 317 ? -4.099 11.976 -0.653 1.00 98.94 317 THR A N 1
ATOM 2427 C CA . THR A 1 317 ? -3.382 13.216 -0.348 1.00 98.94 317 THR A CA 1
ATOM 2428 C C . THR A 1 317 ? -2.540 13.026 0.908 1.00 98.94 317 THR A C 1
ATOM 2430 O O . THR A 1 317 ? -3.072 12.720 1.972 1.00 98.94 317 THR A O 1
ATOM 2433 N N . ILE A 1 318 ? -1.225 13.211 0.800 1.00 98.94 318 ILE A N 1
ATOM 2434 C CA . ILE A 1 318 ? -0.267 12.955 1.881 1.00 98.94 318 ILE A CA 1
ATOM 2435 C C . ILE A 1 318 ? 0.573 14.202 2.134 1.00 98.94 318 ILE A C 1
ATOM 2437 O O . ILE A 1 318 ? 1.158 14.768 1.213 1.00 98.94 318 ILE A O 1
ATOM 2441 N N . THR A 1 319 ? 0.670 14.599 3.400 1.00 98.88 319 THR A N 1
ATOM 2442 C CA . THR A 1 319 ? 1.715 15.491 3.912 1.00 98.88 319 THR A CA 1
ATOM 2443 C C . THR A 1 319 ? 2.550 14.724 4.931 1.00 98.88 319 THR A C 1
ATOM 2445 O O . THR A 1 319 ? 2.075 14.446 6.030 1.00 98.88 319 THR A O 1
ATOM 2448 N N . ALA A 1 320 ? 3.782 14.379 4.570 1.00 98.38 320 ALA A N 1
ATOM 2449 C CA . ALA A 1 320 ? 4.683 13.586 5.403 1.00 98.38 320 ALA A CA 1
ATOM 2450 C C . ALA A 1 320 ? 5.937 14.389 5.766 1.00 98.38 320 ALA A C 1
ATOM 2452 O O . ALA A 1 320 ? 6.426 15.199 4.975 1.00 98.38 320 ALA A O 1
ATOM 2453 N N . LYS A 1 321 ? 6.485 14.185 6.964 1.00 97.56 321 LYS A N 1
ATOM 2454 C CA . LYS A 1 321 ? 7.871 14.599 7.251 1.00 97.56 321 LYS A CA 1
ATOM 2455 C C . LYS A 1 321 ? 8.886 13.543 6.809 1.00 97.56 321 LYS A C 1
ATOM 2457 O O . LYS A 1 321 ? 10.023 13.905 6.550 1.00 97.56 321 LYS 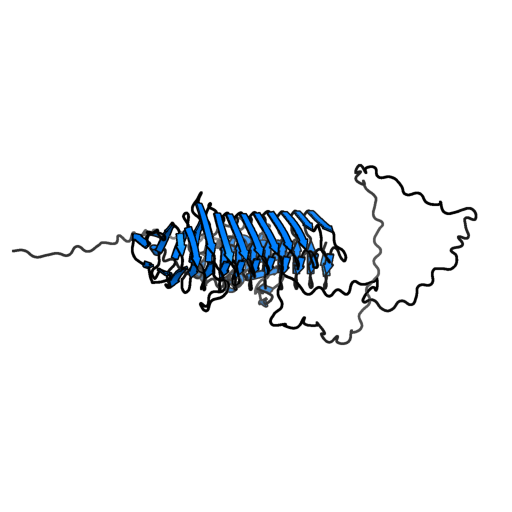A O 1
ATOM 2462 N N . GLY A 1 322 ? 8.481 12.276 6.742 1.00 96.50 322 GLY A N 1
ATOM 2463 C CA . GLY A 1 322 ? 9.262 11.209 6.122 1.00 96.50 322 GLY A CA 1
ATOM 2464 C C . GLY A 1 322 ? 8.973 11.103 4.626 1.00 96.50 322 GLY A C 1
ATOM 2465 O O . GLY A 1 322 ? 8.694 12.101 3.952 1.00 96.50 322 GLY A O 1
ATOM 2466 N N . ASP A 1 323 ? 8.982 9.876 4.119 1.00 98.56 323 ASP A N 1
ATOM 2467 C CA . ASP A 1 323 ? 8.614 9.566 2.744 1.00 98.56 323 ASP A CA 1
ATOM 2468 C C . ASP A 1 323 ? 7.086 9.681 2.535 1.00 98.56 323 ASP A C 1
ATOM 2470 O O . ASP A 1 323 ? 6.279 9.486 3.439 1.00 98.56 323 ASP A O 1
ATOM 2474 N N . GLY A 1 324 ? 6.622 9.993 1.329 1.00 98.75 324 GLY A N 1
ATOM 2475 C CA . GLY A 1 324 ? 5.187 9.992 1.040 1.00 98.75 324 GLY A CA 1
ATOM 2476 C C . GLY A 1 324 ? 4.608 8.581 1.114 1.00 98.75 324 GLY A C 1
ATOM 2477 O O . GLY A 1 324 ? 3.760 8.279 1.957 1.00 98.75 324 GLY A O 1
ATOM 2478 N N . ILE A 1 325 ? 5.094 7.724 0.217 1.00 98.88 325 ILE A N 1
ATOM 2479 C CA . ILE A 1 325 ? 4.782 6.295 0.143 1.00 98.88 325 ILE A CA 1
ATOM 2480 C C . ILE A 1 325 ? 6.102 5.529 0.106 1.00 98.88 325 ILE A C 1
ATOM 2482 O O . ILE A 1 325 ? 6.922 5.759 -0.785 1.00 98.88 325 ILE A O 1
ATOM 2486 N N . SER A 1 326 ? 6.288 4.616 1.055 1.00 98.50 326 SER A N 1
ATOM 2487 C CA . SER A 1 326 ? 7.523 3.864 1.260 1.00 98.50 326 SER A CA 1
ATOM 2488 C C . SER A 1 326 ? 7.225 2.376 1.398 1.00 98.50 326 SER A C 1
ATOM 2490 O O . SER A 1 326 ? 6.450 1.971 2.258 1.00 98.50 326 SER A O 1
ATOM 2492 N N . SER A 1 327 ? 7.832 1.549 0.553 1.00 97.69 327 SER A N 1
ATOM 2493 C CA . SER A 1 327 ? 7.794 0.095 0.707 1.00 97.69 327 SER A CA 1
ATOM 2494 C C . SER A 1 327 ? 9.202 -0.476 0.831 1.00 97.69 327 SER A C 1
ATOM 2496 O O . SER A 1 327 ? 10.063 -0.183 -0.006 1.00 97.69 327 SER A O 1
ATOM 2498 N N . ASP A 1 328 ? 9.418 -1.345 1.821 1.00 95.56 328 ASP A N 1
ATOM 2499 C CA . ASP A 1 328 ? 10.642 -2.152 1.912 1.00 95.56 328 ASP A CA 1
ATOM 2500 C C . ASP A 1 328 ? 10.629 -3.357 0.955 1.00 95.56 328 ASP A C 1
ATOM 2502 O O . ASP A 1 328 ? 11.634 -4.057 0.833 1.00 95.56 328 ASP A O 1
ATOM 2506 N N . GLY A 1 329 ? 9.555 -3.543 0.186 1.00 92.50 329 GLY A N 1
ATOM 2507 C CA . GLY A 1 329 ? 9.528 -4.410 -0.982 1.00 92.50 329 GLY A CA 1
ATOM 2508 C C . GLY A 1 329 ? 9.113 -3.638 -2.227 1.00 92.50 329 GLY A C 1
ATOM 2509 O O . GLY A 1 329 ? 9.932 -2.883 -2.759 1.00 92.50 329 GLY A O 1
ATOM 2510 N N . TYR A 1 330 ? 7.928 -3.885 -2.780 1.00 91.88 330 TYR A N 1
ATOM 2511 C CA . TYR A 1 330 ? 7.513 -3.329 -4.078 1.00 91.88 330 TYR A CA 1
ATOM 2512 C C . TYR A 1 330 ? 6.477 -2.203 -3.945 1.00 91.88 330 TYR A C 1
ATOM 2514 O O . TYR A 1 330 ? 5.692 -2.159 -3.005 1.00 91.88 330 TYR A O 1
ATOM 2522 N N . LEU A 1 331 ? 6.425 -1.312 -4.934 1.00 97.44 331 LEU A N 1
ATOM 2523 C CA . LEU A 1 331 ? 5.381 -0.300 -5.073 1.00 97.44 331 LEU A CA 1
ATOM 2524 C C . LEU A 1 331 ? 4.776 -0.375 -6.474 1.00 97.44 331 LEU A C 1
ATOM 2526 O O . LEU A 1 331 ? 5.447 -0.090 -7.462 1.00 97.44 331 LEU A O 1
ATOM 2530 N N . GLU A 1 332 ? 3.499 -0.725 -6.560 1.00 94.12 332 GLU A N 1
ATOM 2531 C CA . GLU A 1 332 ? 2.748 -0.789 -7.812 1.00 94.12 332 GLU A CA 1
ATOM 2532 C C . GLU A 1 332 ? 1.583 0.203 -7.785 1.00 94.12 332 GLU A C 1
ATOM 2534 O O . GLU A 1 332 ? 0.697 0.131 -6.936 1.00 94.12 332 GLU A O 1
ATOM 2539 N N . ILE A 1 333 ? 1.560 1.124 -8.746 1.00 95.12 333 ILE A N 1
ATOM 2540 C CA . ILE A 1 333 ? 0.486 2.103 -8.920 1.00 95.12 333 ILE A CA 1
ATOM 2541 C C . ILE A 1 333 ? -0.156 1.863 -10.282 1.00 95.12 333 ILE A C 1
ATOM 2543 O O . ILE A 1 333 ? 0.436 2.141 -11.324 1.00 95.12 333 ILE A O 1
ATOM 2547 N N . PHE A 1 334 ? -1.383 1.351 -10.295 1.00 84.81 334 PHE A N 1
ATOM 2548 C CA . PHE A 1 334 ? -2.121 1.118 -11.535 1.00 84.81 334 PHE A CA 1
ATOM 2549 C C . PHE A 1 334 ? -2.902 2.356 -11.981 1.00 84.81 334 PHE A C 1
ATOM 2551 O O . PHE A 1 334 ? -2.969 2.642 -13.176 1.00 84.81 334 PHE A O 1
ATOM 2558 N N . CYS A 1 335 ? -3.504 3.078 -11.033 1.00 88.69 335 CYS A N 1
ATOM 2559 C CA . CYS A 1 335 ? -4.285 4.289 -11.274 1.00 88.69 335 CYS A CA 1
ATOM 2560 C C . CYS A 1 335 ? -4.467 5.081 -9.964 1.00 88.69 335 CYS A C 1
ATOM 2562 O O . CYS A 1 335 ? -3.936 4.708 -8.921 1.00 88.69 335 CYS A O 1
ATOM 2564 N N . GLY A 1 336 ? -5.252 6.160 -10.009 1.00 94.38 336 GLY A N 1
ATOM 2565 C CA . GLY A 1 336 ? -5.573 7.019 -8.867 1.00 94.38 336 GLY A CA 1
ATOM 2566 C C . GLY A 1 336 ? -5.172 8.474 -9.091 1.00 94.38 336 GLY A C 1
ATOM 2567 O O . GLY A 1 336 ? -4.571 8.819 -10.106 1.00 94.38 336 GLY A O 1
ATOM 2568 N N . ASN A 1 337 ? -5.537 9.331 -8.146 1.00 98.62 337 ASN A N 1
ATOM 2569 C CA . ASN A 1 337 ? -5.051 10.698 -8.025 1.00 98.62 337 ASN A CA 1
ATOM 2570 C C . ASN A 1 337 ? -4.235 10.777 -6.731 1.00 98.62 337 ASN A C 1
ATOM 2572 O O . ASN A 1 337 ? -4.799 10.662 -5.647 1.00 98.62 337 ASN A O 1
ATOM 2576 N N . ILE A 1 338 ? -2.918 10.899 -6.850 1.00 98.94 338 ILE A N 1
ATOM 2577 C CA . ILE A 1 338 ? -1.975 10.838 -5.735 1.00 98.94 338 ILE A CA 1
ATOM 2578 C C . ILE A 1 338 ? -1.277 12.192 -5.634 1.00 98.94 338 ILE A C 1
ATOM 2580 O O . ILE A 1 338 ? -0.565 12.590 -6.550 1.00 98.94 338 ILE A O 1
ATOM 2584 N N . ASN A 1 339 ? -1.466 12.894 -4.519 1.00 98.88 339 ASN A N 1
ATOM 2585 C CA . ASN A 1 339 ? -0.838 14.182 -4.238 1.00 98.88 339 ASN A CA 1
ATOM 2586 C C . ASN A 1 339 ? 0.010 14.062 -2.975 1.00 98.88 339 ASN A C 1
ATOM 2588 O O . ASN A 1 339 ? -0.520 13.888 -1.879 1.00 98.88 339 ASN A O 1
ATOM 2592 N N . ILE A 1 340 ? 1.326 14.163 -3.119 1.00 98.94 340 ILE A N 1
ATOM 2593 C CA . ILE A 1 340 ? 2.270 13.990 -2.015 1.00 98.94 340 ILE A CA 1
ATOM 2594 C C . ILE A 1 340 ? 3.064 15.273 -1.831 1.00 98.94 340 ILE A C 1
ATOM 2596 O O . ILE A 1 340 ? 3.676 15.785 -2.767 1.00 98.94 340 ILE A O 1
ATOM 2600 N N . THR A 1 341 ? 3.086 15.760 -0.595 1.00 98.81 341 THR A N 1
ATOM 2601 C CA . THR A 1 341 ? 4.034 16.766 -0.127 1.00 98.81 341 THR A CA 1
ATOM 2602 C C . THR A 1 341 ? 4.901 16.157 0.964 1.00 98.81 341 THR A C 1
ATOM 2604 O O . THR A 1 341 ? 4.377 15.713 1.986 1.00 98.81 341 THR A O 1
ATOM 2607 N N . THR A 1 342 ? 6.219 16.152 0.778 1.00 98.25 342 THR A N 1
ATOM 2608 C CA . THR A 1 342 ? 7.152 15.815 1.859 1.00 98.25 342 THR A CA 1
ATOM 2609 C C . THR A 1 342 ? 7.823 17.070 2.402 1.00 98.25 342 THR A C 1
ATOM 2611 O O . THR A 1 342 ? 8.010 18.058 1.690 1.00 98.25 342 THR A O 1
ATOM 2614 N N . THR A 1 343 ? 8.120 17.067 3.698 1.00 96.00 343 THR A N 1
ATOM 2615 C CA . THR A 1 343 ? 8.574 18.256 4.444 1.00 96.00 343 THR A CA 1
ATOM 2616 C C . THR A 1 343 ? 9.794 17.992 5.320 1.00 96.00 343 THR A C 1
ATOM 2618 O O . THR A 1 343 ? 10.252 18.903 6.008 1.00 96.00 343 THR A O 1
ATOM 2621 N N . GLY A 1 344 ? 10.328 16.768 5.301 1.00 89.75 344 GLY A N 1
ATOM 2622 C CA . GLY A 1 344 ? 11.509 16.400 6.069 1.00 89.75 344 GLY A CA 1
ATOM 2623 C C . GLY A 1 344 ? 12.731 17.205 5.668 1.00 89.75 344 GLY A C 1
ATOM 2624 O O . GLY A 1 344 ? 12.998 17.415 4.478 1.00 89.75 344 GLY A O 1
ATOM 2625 N N . GLU A 1 345 ? 13.493 17.629 6.673 1.00 82.69 345 GLU A N 1
ATOM 2626 C CA . GLU A 1 345 ? 14.827 18.174 6.468 1.00 82.69 345 GLU A CA 1
ATOM 2627 C C . GLU A 1 345 ? 15.758 17.035 6.059 1.00 82.69 345 GLU A C 1
ATOM 2629 O O . GLU A 1 345 ? 15.991 16.098 6.819 1.00 82.69 345 GLU A O 1
ATOM 2634 N N . ILE A 1 346 ? 16.302 17.125 4.850 1.00 77.56 346 ILE A N 1
ATOM 2635 C CA . ILE A 1 346 ? 17.375 16.243 4.404 1.00 77.56 346 ILE A CA 1
ATOM 2636 C C . ILE A 1 346 ? 18.700 16.986 4.500 1.00 77.56 346 ILE A C 1
ATOM 2638 O O . ILE A 1 346 ? 18.756 18.199 4.284 1.00 77.56 346 ILE A O 1
ATOM 2642 N N . GLN A 1 347 ? 19.781 16.263 4.800 1.00 65.50 347 GLN A N 1
ATOM 2643 C CA . GLN A 1 347 ? 21.121 16.838 4.746 1.00 65.50 347 GLN A CA 1
ATOM 2644 C C . GLN A 1 347 ? 21.417 17.261 3.304 1.00 65.50 347 GLN A C 1
ATOM 2646 O O . GLN A 1 347 ? 21.697 16.455 2.413 1.00 65.50 347 GLN A O 1
ATOM 2651 N N . VAL A 1 348 ? 21.315 18.562 3.066 1.00 58.16 348 VAL A N 1
ATOM 2652 C CA . VAL A 1 348 ? 21.804 19.199 1.854 1.00 58.16 348 VAL A CA 1
ATOM 2653 C C . VAL A 1 348 ? 23.274 19.488 2.078 1.00 58.16 348 VAL A C 1
ATOM 2655 O O . VAL A 1 348 ? 23.643 20.407 2.809 1.00 58.16 348 VAL A O 1
ATOM 2658 N N . ASN A 1 349 ? 24.127 18.698 1.432 1.00 53.19 349 ASN A N 1
ATOM 2659 C CA . ASN A 1 349 ? 25.540 19.022 1.318 1.00 53.19 349 ASN A CA 1
ATOM 2660 C C . ASN A 1 349 ? 25.629 20.300 0.483 1.00 53.19 349 ASN A C 1
ATOM 2662 O O . ASN A 1 349 ? 25.678 20.258 -0.742 1.00 53.19 349 ASN A O 1
ATOM 2666 N N . ASN A 1 350 ? 25.617 21.443 1.163 1.00 39.22 350 ASN A N 1
ATOM 2667 C CA . ASN A 1 350 ? 25.618 22.782 0.584 1.00 39.22 350 ASN A CA 1
ATOM 2668 C C . ASN A 1 350 ? 26.976 23.165 -0.024 1.00 39.22 350 ASN A C 1
ATOM 2670 O O . ASN A 1 350 ? 27.319 24.345 -0.105 1.00 39.22 350 ASN A O 1
ATOM 2674 N N . ASN A 1 351 ? 27.724 22.186 -0.535 1.00 37.62 351 ASN A N 1
ATOM 2675 C CA . ASN A 1 351 ? 28.727 22.446 -1.551 1.00 37.62 351 ASN A CA 1
ATOM 2676 C C . ASN A 1 351 ? 27.983 22.779 -2.850 1.00 37.62 351 ASN A C 1
ATOM 2678 O O . ASN A 1 351 ? 28.014 22.035 -3.827 1.00 37.62 351 ASN A O 1
ATOM 2682 N N . GLN A 1 352 ? 27.318 23.940 -2.845 1.00 35.81 352 GLN A N 1
ATOM 2683 C CA . GLN A 1 352 ? 27.226 24.769 -4.028 1.00 35.81 352 GLN A CA 1
ATOM 2684 C C . GLN A 1 352 ? 28.618 24.750 -4.640 1.00 35.81 352 GLN A C 1
ATOM 2686 O O . GLN A 1 352 ? 29.574 25.186 -4.004 1.00 35.81 352 GLN A O 1
ATOM 2691 N N . PHE A 1 353 ? 28.750 24.221 -5.844 1.00 32.22 353 PHE A N 1
ATOM 2692 C CA . PHE A 1 353 ? 29.898 24.540 -6.660 1.00 32.22 353 PHE A CA 1
ATOM 2693 C C . PHE A 1 353 ? 29.808 26.039 -6.986 1.00 32.22 353 PHE A C 1
ATOM 2695 O O . PHE A 1 353 ? 28.952 26.425 -7.786 1.00 32.22 353 PHE A O 1
ATOM 2702 N N . PRO A 1 354 ? 30.692 26.917 -6.471 1.00 35.03 354 PRO A N 1
ATOM 2703 C CA . PRO A 1 354 ? 31.186 27.974 -7.326 1.00 35.03 354 PRO A CA 1
ATOM 2704 C C . PRO A 1 354 ? 31.995 27.250 -8.407 1.00 35.03 354 PRO A C 1
ATOM 2706 O O . PRO A 1 354 ? 33.117 26.832 -8.155 1.00 35.03 354 PRO A O 1
ATOM 2709 N N . GLY A 1 355 ? 31.356 26.987 -9.549 1.00 37.47 355 GLY A N 1
ATOM 2710 C CA . GLY A 1 355 ? 31.895 26.323 -10.739 1.00 37.47 355 GLY A CA 1
ATOM 2711 C C . GLY A 1 355 ? 33.254 25.631 -10.599 1.00 37.47 355 GLY A C 1
ATOM 2712 O O . GLY A 1 355 ? 34.278 26.254 -10.849 1.00 37.47 355 GLY A O 1
ATOM 2713 N N . ILE A 1 356 ? 33.262 24.330 -10.299 1.00 30.34 356 ILE A N 1
ATOM 2714 C CA . ILE A 1 356 ? 34.398 23.448 -10.593 1.00 30.34 356 ILE A CA 1
ATOM 2715 C C . ILE A 1 356 ? 33.828 22.110 -11.065 1.00 30.34 356 ILE A C 1
ATOM 2717 O O . ILE A 1 356 ? 33.368 21.302 -10.268 1.00 30.34 356 ILE A O 1
ATOM 2721 N N . PHE A 1 357 ? 33.860 21.906 -12.381 1.00 31.61 357 PHE A N 1
ATOM 2722 C CA . PHE A 1 357 ? 33.638 20.624 -13.047 1.00 31.61 357 PHE A CA 1
ATOM 2723 C C . PHE A 1 357 ? 34.419 19.501 -12.346 1.00 31.61 357 PHE A C 1
ATOM 2725 O O . PHE A 1 357 ? 35.644 19.577 -12.223 1.00 31.61 357 PHE A O 1
ATOM 2732 N N . GLY A 1 358 ? 33.727 18.449 -11.914 1.00 30.12 358 GLY A N 1
ATOM 2733 C CA . GLY A 1 358 ? 34.349 17.242 -11.381 1.00 30.12 358 GLY A CA 1
ATOM 2734 C C . GLY A 1 358 ? 34.537 16.178 -12.463 1.00 30.12 358 GLY A C 1
ATOM 2735 O O . GLY A 1 358 ? 33.566 15.726 -13.053 1.00 30.12 358 GLY A O 1
ATOM 2736 N N . GLY A 1 359 ? 35.780 15.725 -12.670 1.00 32.47 359 GLY A N 1
ATOM 2737 C CA . GLY A 1 359 ? 36.023 14.311 -12.989 1.00 32.47 359 GLY A CA 1
ATOM 2738 C C . GLY A 1 359 ? 36.455 13.902 -14.402 1.00 32.47 359 GLY A C 1
ATOM 2739 O O . GLY A 1 359 ? 36.381 12.721 -14.712 1.00 32.47 359 GLY A O 1
ATOM 2740 N N . GLY A 1 360 ? 36.964 14.799 -15.246 1.00 33.81 360 GLY A N 1
ATOM 2741 C CA . GLY A 1 360 ? 37.769 14.429 -16.421 1.00 33.81 360 GLY A CA 1
ATOM 2742 C C . GLY A 1 360 ? 39.212 14.882 -16.213 1.00 33.81 360 GLY A C 1
ATOM 2743 O O . GLY A 1 360 ? 39.421 15.931 -15.611 1.00 33.81 360 GLY A O 1
ATOM 2744 N N . ARG A 1 361 ? 40.206 14.100 -16.666 1.00 36.66 361 ARG A N 1
ATOM 2745 C CA . ARG A 1 361 ? 41.646 14.450 -16.663 1.00 36.66 361 ARG A CA 1
ATOM 2746 C C . ARG A 1 361 ? 41.862 15.965 -16.770 1.00 36.66 361 ARG A C 1
ATOM 2748 O O . ARG A 1 361 ? 41.300 16.564 -17.680 1.00 36.66 361 ARG A O 1
ATOM 2755 N N . GLN A 1 362 ? 42.694 16.546 -15.896 1.00 34.69 362 GLN A N 1
ATOM 2756 C CA . GLN A 1 362 ? 43.127 17.946 -15.990 1.00 34.69 362 GLN A CA 1
ATOM 2757 C C . GLN A 1 362 ? 43.630 18.238 -17.413 1.00 34.69 362 GLN A C 1
ATOM 2759 O O . GLN A 1 362 ? 44.786 17.982 -17.748 1.00 34.69 362 GLN A O 1
ATOM 2764 N N . GLY A 1 363 ? 42.752 18.765 -18.265 1.00 36.31 363 GLY A N 1
ATOM 2765 C CA . GLY A 1 363 ? 43.164 19.558 -19.404 1.00 36.31 363 GLY A CA 1
ATOM 2766 C C . GLY A 1 363 ? 43.792 20.811 -18.819 1.00 36.31 363 GLY A C 1
ATOM 2767 O O . GLY A 1 363 ? 43.165 21.480 -17.997 1.00 36.31 363 GLY A O 1
ATOM 2768 N N . GLY A 1 364 ? 45.050 21.079 -19.168 1.00 30.28 364 GLY A N 1
ATOM 2769 C CA . GLY A 1 364 ? 45.746 22.293 -18.747 1.00 30.28 364 GLY A CA 1
ATOM 2770 C C . GLY A 1 364 ? 44.935 23.559 -19.061 1.00 30.28 364 GLY A C 1
ATOM 2771 O O . GLY A 1 364 ? 43.974 23.500 -19.833 1.00 30.28 364 GLY A O 1
ATOM 2772 N N . PRO A 1 365 ? 45.302 24.712 -18.473 1.00 33.72 365 PRO A N 1
ATOM 2773 C CA . PRO A 1 365 ? 44.561 25.950 -18.671 1.00 33.72 365 PRO A CA 1
ATOM 2774 C C . PRO A 1 365 ? 44.416 26.216 -20.169 1.00 33.72 365 PRO A C 1
ATOM 2776 O O . PRO A 1 365 ? 45.413 26.332 -20.882 1.00 33.72 365 PRO A O 1
ATOM 2779 N N . MET A 1 366 ? 43.175 26.290 -20.654 1.00 37.41 366 MET A N 1
ATOM 2780 C CA . MET A 1 366 ? 42.925 26.787 -21.998 1.00 37.41 366 MET A CA 1
ATOM 2781 C C . MET A 1 366 ? 43.271 28.271 -21.988 1.00 37.41 366 MET A C 1
ATOM 2783 O O . MET A 1 366 ? 42.490 29.112 -21.544 1.00 37.41 366 MET A O 1
ATOM 2787 N N . THR A 1 367 ? 44.469 28.602 -22.456 1.00 40.78 367 THR A N 1
ATOM 2788 C CA . THR A 1 367 ? 44.759 29.947 -22.929 1.00 40.78 367 THR A CA 1
ATOM 2789 C C . THR A 1 367 ? 43.749 30.258 -24.035 1.00 40.78 367 THR A C 1
ATOM 2791 O O . THR A 1 367 ? 43.630 29.468 -24.978 1.00 40.78 367 THR A O 1
ATOM 2794 N N . PRO A 1 368 ? 43.011 31.382 -23.964 1.00 34.56 368 PRO A N 1
ATOM 2795 C CA . PRO A 1 368 ? 42.248 31.848 -25.111 1.00 34.56 368 PRO A CA 1
ATOM 2796 C C . PRO A 1 368 ? 43.210 31.927 -26.300 1.00 34.56 368 PRO A C 1
ATOM 2798 O O . PRO A 1 368 ? 44.330 32.420 -26.111 1.00 34.56 368 PRO A O 1
ATOM 2801 N N . PRO A 1 369 ? 42.835 31.468 -27.505 1.00 35.91 369 PRO A N 1
ATOM 2802 C CA . PRO A 1 369 ? 43.666 31.686 -28.674 1.00 35.91 369 PRO A CA 1
ATOM 2803 C C . PRO A 1 369 ? 43.939 33.185 -28.786 1.00 35.91 369 PRO A C 1
ATOM 2805 O O . PRO A 1 369 ? 43.018 33.988 -28.958 1.00 35.91 369 PRO A O 1
ATOM 2808 N N . GLN A 1 370 ? 45.204 33.576 -28.646 1.00 39.72 370 GLN A N 1
ATOM 2809 C CA . GLN A 1 370 ? 45.622 34.914 -29.021 1.00 39.72 370 GLN A CA 1
ATOM 2810 C C . GLN A 1 370 ? 45.411 35.027 -30.531 1.00 39.72 370 GLN A C 1
ATOM 2812 O O . GLN A 1 370 ? 46.114 34.398 -31.310 1.00 39.72 370 GLN A O 1
ATOM 2817 N N . GLN A 1 371 ? 44.413 35.830 -30.901 1.00 36.75 371 GLN A N 1
ATOM 2818 C CA . GLN A 1 371 ? 44.146 36.322 -32.251 1.00 36.75 371 GLN A CA 1
ATOM 2819 C C . GLN A 1 371 ? 43.807 35.243 -33.294 1.00 36.75 371 GLN A C 1
ATOM 2821 O O . GLN A 1 371 ? 44.661 34.720 -34.003 1.00 36.75 371 GLN A O 1
ATOM 2826 N N . TRP A 1 372 ? 42.508 35.027 -33.510 1.00 32.72 372 TRP A N 1
ATOM 2827 C CA . TRP A 1 372 ? 42.020 34.544 -34.802 1.00 32.72 372 TRP A CA 1
ATOM 2828 C C . TRP A 1 372 ? 42.195 35.652 -35.851 1.00 32.72 372 TRP A C 1
ATOM 2830 O O . TRP A 1 372 ? 41.298 36.465 -36.066 1.00 32.72 372 TRP A O 1
ATOM 2840 N N . GLN A 1 373 ? 43.353 35.708 -36.511 1.00 38.19 373 GLN A N 1
ATOM 2841 C CA . GLN A 1 373 ? 43.447 36.359 -37.817 1.00 38.19 373 GLN A CA 1
ATOM 2842 C C . GLN A 1 373 ? 42.931 35.381 -38.874 1.00 38.19 373 GLN A C 1
ATOM 2844 O O . GLN A 1 373 ? 43.557 34.362 -39.150 1.00 38.19 373 GLN A O 1
ATOM 2849 N N . ASN A 1 374 ? 41.775 35.689 -39.463 1.00 40.78 374 ASN A N 1
ATOM 2850 C CA . ASN A 1 374 ? 41.293 35.021 -40.668 1.00 40.78 374 ASN A CA 1
ATOM 2851 C C . ASN A 1 374 ? 42.124 35.517 -41.873 1.00 40.78 374 ASN A C 1
ATOM 2853 O O . ASN A 1 374 ? 42.009 36.698 -42.212 1.00 40.78 374 ASN A O 1
ATOM 2857 N N . PRO A 1 375 ? 42.927 34.680 -42.560 1.00 47.03 375 PRO A N 1
ATOM 2858 C CA . PRO A 1 375 ? 43.775 35.140 -43.663 1.00 47.03 375 PRO A CA 1
ATOM 2859 C C . PRO A 1 375 ? 43.001 35.507 -44.939 1.00 47.03 375 PRO A C 1
ATOM 2861 O O . PRO A 1 375 ? 43.615 35.946 -45.908 1.00 47.03 375 PRO A O 1
ATOM 2864 N N . GLN A 1 376 ? 41.676 35.306 -44.982 1.00 49.19 376 GLN A N 1
ATOM 2865 C CA . GLN A 1 376 ? 40.886 35.434 -46.214 1.00 49.19 376 GLN A CA 1
ATOM 2866 C C . GLN A 1 376 ? 39.772 36.492 -46.182 1.00 49.19 376 GLN A C 1
ATOM 2868 O O . GLN A 1 376 ? 39.049 36.620 -47.167 1.00 49.19 376 GLN A O 1
ATOM 2873 N N . ASN A 1 377 ? 39.627 37.296 -45.121 1.00 49.00 377 ASN A N 1
ATOM 2874 C CA . ASN A 1 377 ? 38.698 38.435 -45.162 1.00 49.00 377 ASN A CA 1
ATOM 2875 C C . ASN A 1 377 ? 39.111 39.590 -44.221 1.00 49.00 377 ASN A C 1
ATOM 2877 O O . ASN A 1 377 ? 38.762 39.560 -43.040 1.00 49.00 377 ASN A O 1
ATOM 2881 N N . PRO A 1 378 ? 39.816 40.629 -44.717 1.00 44.38 378 PRO A N 1
ATOM 2882 C CA . PRO A 1 378 ? 40.341 41.724 -43.891 1.00 44.38 378 PRO A CA 1
ATOM 2883 C C . PRO A 1 378 ? 39.298 42.713 -43.341 1.00 44.38 378 PRO A C 1
ATOM 2885 O O . PRO A 1 378 ? 39.684 43.666 -42.669 1.00 44.38 378 PRO A O 1
ATOM 2888 N N . GLN A 1 379 ? 38.007 42.565 -43.660 1.00 43.22 379 GLN A N 1
ATOM 2889 C CA . GLN A 1 379 ? 37.008 43.619 -43.413 1.00 43.22 379 GLN A CA 1
ATOM 2890 C C . GLN A 1 379 ? 35.899 43.259 -42.418 1.00 43.22 379 GLN A C 1
ATOM 2892 O O . GLN A 1 379 ? 34.950 44.025 -42.268 1.00 43.22 379 GLN A O 1
ATOM 2897 N N . TRP A 1 380 ? 35.984 42.130 -41.715 1.00 36.19 380 TRP A N 1
ATOM 2898 C CA . TRP A 1 380 ? 34.926 41.756 -40.775 1.00 36.19 380 TRP A CA 1
ATOM 2899 C C . TRP A 1 380 ? 35.146 42.374 -39.382 1.00 36.19 380 TRP A C 1
ATOM 2901 O O . TRP A 1 380 ? 36.180 42.143 -38.759 1.00 36.19 380 TRP A O 1
ATOM 2911 N N . GLN A 1 381 ? 34.167 43.137 -38.878 1.00 36.44 381 GLN A N 1
ATOM 2912 C CA . GLN A 1 381 ? 34.101 43.612 -37.486 1.00 36.44 381 GLN A CA 1
ATOM 2913 C C . GLN A 1 381 ? 32.851 43.044 -36.788 1.00 36.44 381 GLN A C 1
ATOM 2915 O O . GLN A 1 381 ? 31.792 42.998 -37.417 1.00 36.44 381 GLN A O 1
ATOM 2920 N N . PRO A 1 382 ? 32.936 42.637 -35.504 1.00 34.50 382 PRO A N 1
ATOM 2921 C CA . PRO A 1 382 ? 31.787 42.107 -34.775 1.00 34.50 382 PRO A CA 1
ATOM 2922 C C . PRO A 1 382 ? 30.737 43.192 -34.475 1.00 34.50 382 PRO A C 1
ATOM 2924 O O . PRO A 1 382 ? 31.113 44.323 -34.154 1.00 34.50 382 PRO A O 1
ATOM 2927 N N . PRO A 1 383 ? 29.427 42.872 -34.521 1.00 36.25 383 PRO A N 1
ATOM 2928 C CA . PRO A 1 383 ? 28.378 43.824 -34.170 1.00 36.25 383 PRO A CA 1
ATOM 2929 C C . PRO A 1 383 ? 28.393 44.120 -32.665 1.00 36.25 383 PRO A C 1
ATOM 2931 O O . PRO A 1 383 ? 28.483 43.202 -31.848 1.00 36.25 383 PRO A O 1
ATOM 2934 N N . GLN A 1 384 ? 28.263 45.395 -32.291 1.00 33.88 384 GLN A N 1
ATOM 2935 C CA . GLN A 1 384 ? 28.040 45.793 -30.900 1.00 33.88 384 GLN A CA 1
ATOM 2936 C C . GLN A 1 384 ? 26.584 45.529 -30.505 1.00 33.88 384 GLN A C 1
ATOM 2938 O O . GLN A 1 384 ? 25.654 45.861 -31.239 1.00 33.88 384 GLN A O 1
ATOM 2943 N N . GLY A 1 385 ? 26.419 44.878 -29.356 1.00 38.50 385 GLY A N 1
ATOM 2944 C CA . GLY A 1 385 ? 25.172 44.260 -28.932 1.00 38.50 385 GLY A CA 1
ATOM 2945 C C . GLY A 1 385 ? 24.019 45.221 -28.654 1.00 38.50 385 GLY A C 1
ATOM 2946 O O . GLY A 1 385 ? 24.193 46.296 -28.085 1.00 38.50 385 GLY A O 1
ATOM 2947 N N . GLN A 1 386 ? 22.820 44.736 -28.969 1.00 29.31 386 GLN A N 1
ATOM 2948 C CA . GLN A 1 386 ? 21.578 45.049 -28.269 1.00 29.31 386 GLN A CA 1
ATOM 2949 C C . GLN A 1 386 ? 20.768 43.748 -28.157 1.00 29.31 386 GLN A C 1
ATOM 2951 O O . GLN A 1 386 ? 20.725 42.965 -29.107 1.00 29.31 386 GLN A O 1
ATOM 2956 N N . ASN A 1 387 ? 20.171 43.494 -26.988 1.00 34.38 387 ASN A N 1
ATOM 2957 C CA . ASN A 1 387 ? 19.311 42.326 -26.758 1.00 34.38 387 ASN A CA 1
ATOM 2958 C C . ASN A 1 387 ? 18.129 42.320 -27.746 1.00 34.38 387 ASN A C 1
ATOM 2960 O O . ASN A 1 387 ? 17.489 43.365 -27.897 1.00 34.38 387 ASN A O 1
ATOM 2964 N N . PRO A 1 388 ? 17.774 41.180 -28.371 1.00 32.28 388 PRO A N 1
ATOM 2965 C CA . PRO A 1 388 ? 16.579 41.119 -29.199 1.00 32.28 388 PRO A CA 1
ATOM 2966 C C . PRO A 1 388 ? 15.305 40.964 -28.339 1.00 32.28 388 PRO A C 1
ATOM 2968 O O . PRO A 1 388 ? 15.354 40.345 -27.270 1.00 32.28 388 PRO A O 1
ATOM 2971 N N . PRO A 1 389 ? 14.160 41.523 -28.778 1.00 33.16 389 PRO A N 1
ATOM 2972 C CA . PRO A 1 389 ? 12.907 41.474 -28.038 1.00 33.16 389 PRO A CA 1
ATOM 2973 C C . PRO A 1 389 ? 12.182 40.133 -28.211 1.00 33.16 389 PRO A C 1
ATOM 2975 O O . PRO A 1 389 ? 12.283 39.469 -29.241 1.00 33.16 389 PRO A O 1
ATOM 2978 N N . GLN A 1 390 ? 11.410 39.766 -27.186 1.00 45.34 390 GLN A N 1
ATOM 2979 C CA . GLN A 1 390 ? 10.494 38.626 -27.184 1.00 45.34 390 GLN A CA 1
ATOM 2980 C C . GLN A 1 390 ? 9.381 38.825 -28.225 1.00 45.34 390 GLN A C 1
ATOM 2982 O O . GLN A 1 390 ? 8.624 39.788 -28.114 1.00 45.34 390 GLN A O 1
ATOM 2987 N N . GLN A 1 391 ? 9.237 37.904 -29.184 1.00 31.05 391 GLN A N 1
ATOM 2988 C CA . GLN A 1 391 ? 7.982 37.652 -29.905 1.00 31.05 391 GLN A CA 1
ATOM 2989 C C . GLN A 1 391 ? 8.007 36.283 -30.606 1.00 31.05 391 GLN A C 1
ATOM 2991 O O . GLN A 1 391 ? 9.065 35.778 -30.969 1.00 31.05 391 GLN A O 1
ATOM 2996 N N . GLY A 1 392 ? 6.827 35.659 -30.660 1.00 39.03 392 GLY A N 1
ATOM 2997 C CA . GLY A 1 392 ? 6.608 34.213 -30.714 1.00 39.03 392 GLY A CA 1
ATOM 2998 C C . GLY A 1 392 ? 7.120 33.494 -31.960 1.00 39.03 392 GLY A C 1
ATOM 2999 O O . GLY A 1 392 ? 7.124 34.039 -33.059 1.00 39.03 392 GLY A O 1
ATOM 3000 N N . MET A 1 393 ? 7.518 32.234 -31.770 1.00 29.56 393 MET A N 1
ATOM 3001 C CA . MET A 1 393 ? 7.905 31.348 -32.863 1.00 29.56 393 MET A CA 1
ATOM 3002 C C . MET A 1 393 ? 6.752 30.420 -33.236 1.00 29.56 393 MET A C 1
ATOM 3004 O O . MET A 1 393 ? 6.308 29.593 -32.442 1.00 29.56 393 MET A O 1
ATOM 3008 N N . GLU A 1 394 ? 6.290 30.588 -34.470 1.00 26.17 394 GLU A N 1
ATOM 3009 C CA . GLU A 1 394 ? 5.419 29.672 -35.195 1.00 26.17 394 GLU A CA 1
ATOM 3010 C C . GLU A 1 394 ? 6.248 28.451 -35.644 1.00 26.17 394 GLU A C 1
ATOM 3012 O O . GLU A 1 394 ? 7.378 28.590 -36.118 1.00 26.17 394 GLU A O 1
ATOM 3017 N N . PHE A 1 395 ? 5.717 27.245 -35.441 1.00 29.92 395 PHE A N 1
ATOM 3018 C CA . PHE A 1 395 ? 6.419 25.983 -35.688 1.00 29.92 395 PHE A CA 1
ATOM 3019 C C . PHE A 1 395 ? 6.348 25.604 -37.178 1.00 29.92 395 PHE A C 1
ATOM 3021 O O . PHE A 1 395 ? 5.256 25.492 -37.731 1.00 29.92 395 PHE A O 1
ATOM 3028 N N . VAL A 1 396 ? 7.494 25.347 -37.821 1.00 28.67 396 VAL A N 1
ATOM 3029 C CA . VAL A 1 396 ? 7.565 24.778 -39.182 1.00 28.67 396 VAL A CA 1
ATOM 3030 C C . VAL A 1 396 ? 8.348 23.459 -39.134 1.00 28.67 396 VAL A C 1
ATOM 3032 O O . VAL A 1 396 ? 9.504 23.470 -38.708 1.00 28.67 396 VAL A O 1
ATOM 3035 N N . PRO A 1 397 ? 7.777 22.317 -39.565 1.00 28.02 397 PRO A N 1
ATOM 3036 C CA . PRO A 1 397 ? 8.489 21.041 -39.571 1.00 28.02 397 PRO A CA 1
ATOM 3037 C C . PRO A 1 397 ? 9.483 20.956 -40.749 1.00 28.02 397 PRO A C 1
ATOM 3039 O O . PRO A 1 397 ? 9.155 21.390 -41.859 1.00 28.02 397 PRO A O 1
ATOM 3042 N N . PRO A 1 398 ? 10.686 20.375 -40.570 1.00 34.22 398 PRO A N 1
ATOM 3043 C CA . PRO A 1 398 ? 11.634 20.218 -41.666 1.00 34.22 398 PRO A CA 1
ATOM 3044 C C . PRO A 1 398 ? 11.300 18.997 -42.537 1.00 34.22 398 PRO A C 1
ATOM 3046 O O . PRO A 1 398 ? 11.350 17.852 -42.094 1.00 34.22 398 PRO A O 1
ATOM 3049 N N . ASN A 1 399 ? 11.029 19.255 -43.818 1.00 29.50 399 ASN A N 1
ATOM 3050 C CA . ASN A 1 399 ? 11.026 18.248 -44.876 1.00 29.50 399 ASN A CA 1
ATOM 3051 C C . ASN A 1 399 ? 12.464 17.926 -45.333 1.00 29.50 399 ASN A C 1
ATOM 3053 O O . ASN A 1 399 ? 13.196 18.807 -45.781 1.00 29.50 399 ASN A O 1
ATOM 3057 N N . ASN A 1 400 ? 12.794 16.634 -45.278 1.00 35.16 400 ASN A N 1
ATOM 3058 C CA . ASN A 1 400 ? 13.629 15.854 -46.200 1.00 35.16 400 ASN A CA 1
ATOM 3059 C C . ASN A 1 400 ? 14.988 16.437 -46.668 1.00 35.16 400 ASN A C 1
ATOM 3061 O O . ASN A 1 400 ? 15.041 17.214 -47.624 1.00 35.16 400 ASN A O 1
ATOM 3065 N N . ARG A 1 401 ? 16.112 15.932 -46.121 1.00 34.19 401 ARG A N 1
ATOM 3066 C CA . ARG A 1 401 ? 17.420 15.927 -46.814 1.00 34.19 401 ARG A CA 1
ATOM 3067 C C . ARG A 1 401 ? 18.234 14.652 -46.560 1.00 34.19 401 ARG A C 1
ATOM 3069 O O . ARG A 1 401 ? 18.391 14.203 -45.433 1.00 34.19 401 ARG A O 1
ATOM 3076 N N . ASN A 1 402 ? 18.744 14.136 -47.675 1.00 28.80 402 ASN A N 1
ATOM 3077 C CA . ASN A 1 402 ? 19.546 12.935 -47.899 1.00 28.80 402 ASN A CA 1
ATOM 3078 C C . ASN A 1 402 ? 20.733 12.727 -46.940 1.00 28.80 402 ASN A C 1
ATOM 3080 O O . ASN A 1 402 ? 21.521 13.641 -46.702 1.00 28.80 402 ASN A O 1
ATOM 3084 N N . LEU A 1 403 ? 20.906 11.471 -46.520 1.00 30.73 403 LEU A N 1
ATOM 3085 C CA . LEU A 1 403 ? 22.093 10.930 -45.849 1.00 30.73 403 LEU A CA 1
ATOM 3086 C C . LEU A 1 403 ? 23.230 10.666 -46.866 1.00 30.73 403 LEU A C 1
ATOM 3088 O O . LEU A 1 403 ? 22.943 10.160 -47.955 1.00 30.73 403 LEU A O 1
ATOM 3092 N N . PRO A 1 404 ? 24.510 10.946 -46.546 1.00 29.81 404 PRO A N 1
ATOM 3093 C CA . PRO A 1 404 ? 25.648 10.492 -47.347 1.00 29.81 404 PRO A CA 1
ATOM 3094 C C . PRO A 1 404 ? 26.050 9.032 -47.023 1.00 29.81 404 PRO A C 1
ATOM 3096 O O . PRO A 1 404 ? 25.735 8.536 -45.940 1.00 29.81 404 PRO A O 1
ATOM 3099 N N . PRO A 1 405 ? 26.731 8.319 -47.948 1.00 29.56 405 PRO A N 1
ATOM 3100 C CA . PRO A 1 405 ? 26.929 6.879 -47.845 1.00 29.56 405 PRO A CA 1
ATOM 3101 C C . PRO A 1 405 ? 28.096 6.447 -46.944 1.00 29.56 405 PRO A C 1
ATOM 3103 O O . PRO A 1 405 ? 29.145 7.081 -46.859 1.00 29.56 405 PRO A O 1
ATOM 3106 N N . ASN A 1 406 ? 27.851 5.287 -46.338 1.00 29.80 406 ASN A N 1
ATOM 3107 C CA . ASN A 1 406 ? 28.653 4.468 -45.437 1.00 29.80 406 ASN A CA 1
ATOM 3108 C C . ASN A 1 406 ? 30.069 4.153 -45.974 1.00 29.80 406 ASN A C 1
ATOM 3110 O O . ASN A 1 406 ? 30.204 3.621 -47.077 1.00 29.80 406 ASN A O 1
ATOM 3114 N N . GLN A 1 407 ? 31.112 4.401 -45.175 1.00 28.44 407 GLN A N 1
ATOM 3115 C CA . GLN A 1 407 ? 32.442 3.811 -45.368 1.00 28.44 407 GLN A CA 1
ATOM 3116 C C . GLN A 1 407 ? 32.809 3.004 -44.120 1.00 28.44 407 GLN A C 1
ATOM 3118 O O . GLN A 1 407 ? 33.063 3.559 -43.055 1.00 28.44 407 GLN A O 1
ATOM 3123 N N . GLN A 1 408 ? 32.807 1.680 -44.274 1.00 26.67 408 GLN A N 1
ATOM 3124 C CA . GLN A 1 408 ? 33.290 0.715 -43.291 1.00 26.67 408 GLN A CA 1
ATOM 3125 C C . GLN A 1 408 ? 34.823 0.699 -43.297 1.00 26.67 408 GLN A C 1
ATOM 3127 O O . GLN A 1 408 ? 35.435 0.550 -44.355 1.00 26.67 408 GLN A O 1
ATOM 3132 N N . THR A 1 409 ? 35.442 0.777 -42.121 1.00 25.02 409 THR A N 1
ATOM 3133 C CA . THR A 1 409 ? 36.855 0.426 -41.909 1.00 25.02 409 THR A CA 1
ATOM 3134 C C . THR A 1 409 ? 36.975 -0.768 -40.950 1.00 25.02 409 THR A C 1
ATOM 3136 O O . THR A 1 409 ? 36.098 -0.956 -40.105 1.00 25.02 409 THR A O 1
ATOM 3139 N N . PRO A 1 410 ? 38.006 -1.628 -41.094 1.00 26.22 410 PRO A N 1
ATOM 3140 C CA . PRO A 1 410 ? 38.046 -2.946 -40.459 1.00 26.22 410 PRO A CA 1
ATOM 3141 C C . PRO A 1 410 ? 38.538 -2.892 -39.007 1.00 26.22 410 PRO A C 1
ATOM 3143 O O . PRO A 1 410 ? 39.424 -2.112 -38.666 1.00 26.22 410 PRO A O 1
ATOM 3146 N N . ILE A 1 411 ? 37.997 -3.787 -38.181 1.00 25.91 411 ILE A N 1
ATOM 3147 C CA . ILE A 1 411 ? 38.344 -3.988 -36.771 1.00 25.91 411 ILE A CA 1
ATOM 3148 C C . ILE A 1 411 ? 39.634 -4.827 -36.698 1.00 25.91 411 ILE A C 1
ATOM 3150 O O . ILE A 1 411 ? 39.678 -5.922 -37.259 1.00 25.91 411 ILE A O 1
ATOM 3154 N N . GLN A 1 412 ? 40.674 -4.329 -36.023 1.00 24.81 412 GLN A N 1
ATOM 3155 C CA . GLN A 1 412 ? 41.868 -5.099 -35.641 1.00 24.81 412 GLN A CA 1
ATOM 3156 C C . GLN A 1 412 ? 41.869 -5.375 -34.130 1.00 24.81 412 GLN A C 1
ATOM 3158 O O . GLN A 1 412 ? 41.356 -4.585 -33.342 1.00 24.81 412 GLN A O 1
ATOM 3163 N N . GLU A 1 413 ? 42.413 -6.538 -33.773 1.00 23.92 413 GLU A N 1
ATOM 3164 C CA . GLU A 1 413 ? 42.303 -7.230 -32.486 1.00 23.92 413 GLU A CA 1
ATOM 3165 C C . GLU A 1 413 ? 42.878 -6.504 -31.252 1.00 23.92 413 GLU A C 1
ATOM 3167 O O . GLU A 1 413 ? 43.798 -5.691 -31.310 1.00 23.92 413 GLU A O 1
ATOM 3172 N N . ASN A 1 414 ? 42.299 -6.902 -30.117 1.00 26.55 414 ASN A N 1
ATOM 3173 C CA . ASN A 1 414 ? 42.553 -6.560 -28.717 1.00 26.55 414 ASN A CA 1
ATOM 3174 C C . ASN A 1 414 ? 44.027 -6.669 -28.262 1.00 26.55 414 ASN A C 1
ATOM 3176 O O . ASN A 1 414 ? 44.713 -7.631 -28.612 1.00 26.55 414 ASN A O 1
ATOM 3180 N N . PRO A 1 415 ? 44.451 -5.811 -27.314 1.00 27.80 415 PRO A N 1
ATOM 3181 C CA . PRO A 1 415 ? 45.217 -6.316 -26.173 1.00 27.80 415 PRO A CA 1
ATOM 3182 C C . PRO A 1 415 ? 44.669 -5.866 -24.799 1.00 27.80 415 PRO A C 1
ATOM 3184 O O . PRO A 1 415 ? 44.655 -4.685 -24.469 1.00 27.80 415 PRO A O 1
ATOM 3187 N N . GLN A 1 416 ? 44.288 -6.875 -24.002 1.00 24.28 416 GLN A N 1
ATOM 3188 C CA . GLN A 1 416 ? 44.334 -7.029 -22.531 1.00 24.28 416 GLN A CA 1
ATOM 3189 C C . GLN A 1 416 ? 44.261 -5.761 -21.641 1.00 24.28 416 GLN A C 1
ATOM 3191 O O . GLN A 1 416 ? 45.231 -5.017 -21.505 1.00 24.28 416 GLN A O 1
ATOM 3196 N N . ILE A 1 417 ? 43.147 -5.612 -20.908 1.00 28.45 417 ILE A N 1
ATOM 3197 C CA . ILE A 1 417 ? 42.944 -4.616 -19.837 1.00 28.45 417 ILE A CA 1
ATOM 3198 C C . ILE A 1 417 ? 43.335 -5.231 -18.470 1.00 28.45 417 ILE A C 1
ATOM 3200 O O . ILE A 1 417 ? 42.878 -6.337 -18.174 1.00 28.45 417 ILE A O 1
ATOM 3204 N N . PRO A 1 418 ? 44.134 -4.558 -17.614 1.00 24.66 418 PRO A N 1
ATOM 3205 C CA . PRO A 1 418 ? 44.434 -5.027 -16.257 1.00 24.66 418 PRO A CA 1
ATOM 3206 C C . PRO A 1 418 ? 43.243 -4.837 -15.302 1.00 24.66 418 PRO A C 1
ATOM 3208 O O . PRO A 1 418 ? 42.549 -3.826 -15.374 1.00 24.66 418 PRO A O 1
ATOM 3211 N N . ASN A 1 419 ? 43.065 -5.789 -14.378 1.00 27.20 419 ASN A N 1
ATOM 3212 C CA . ASN A 1 419 ? 42.067 -5.809 -13.297 1.00 27.20 419 ASN A CA 1
ATOM 3213 C C . ASN A 1 419 ? 41.799 -4.431 -12.658 1.00 27.20 419 ASN A C 1
ATOM 3215 O O . ASN A 1 419 ? 42.660 -3.890 -11.963 1.00 27.20 419 ASN A O 1
ATOM 3219 N N . ALA A 1 420 ? 40.572 -3.924 -12.803 1.00 27.86 420 ALA A N 1
ATOM 3220 C CA . ALA A 1 420 ? 40.055 -2.825 -11.995 1.00 27.86 420 ALA A CA 1
ATOM 3221 C C . ALA A 1 420 ? 39.404 -3.400 -10.728 1.00 27.86 420 ALA A C 1
ATOM 3223 O O . ALA A 1 420 ? 38.428 -4.143 -10.797 1.00 27.86 420 ALA A O 1
ATOM 3224 N N . GLN A 1 421 ? 39.983 -3.084 -9.571 1.00 25.34 421 GLN A N 1
ATOM 3225 C CA . GLN A 1 421 ? 39.384 -3.350 -8.268 1.00 25.34 421 GLN A CA 1
ATOM 3226 C C . GLN A 1 421 ? 38.133 -2.482 -8.090 1.00 25.34 421 GLN A C 1
ATOM 3228 O O . GLN A 1 421 ? 38.162 -1.274 -8.326 1.00 25.34 421 GLN A O 1
ATOM 3233 N N . ASN A 1 422 ? 37.054 -3.126 -7.653 1.00 30.41 422 ASN A N 1
ATOM 3234 C CA . ASN A 1 422 ? 35.790 -2.515 -7.269 1.00 30.41 422 ASN A CA 1
ATOM 3235 C C . ASN A 1 422 ? 36.010 -1.490 -6.149 1.00 30.41 422 ASN A C 1
ATOM 3237 O O . ASN A 1 422 ? 36.318 -1.874 -5.027 1.00 30.41 422 ASN A O 1
ATOM 3241 N N . ASN A 1 423 ? 35.790 -0.212 -6.445 1.00 24.20 423 ASN A N 1
ATOM 3242 C CA . ASN A 1 423 ? 35.502 0.811 -5.443 1.00 24.20 423 ASN A CA 1
ATOM 3243 C C . ASN A 1 423 ? 34.157 1.449 -5.806 1.00 24.20 423 ASN A C 1
ATOM 3245 O O . ASN A 1 423 ? 34.095 2.582 -6.278 1.00 24.20 423 ASN A O 1
ATOM 3249 N N . ALA A 1 424 ? 33.073 0.697 -5.611 1.00 28.75 424 ALA A N 1
ATOM 3250 C CA . ALA A 1 424 ? 31.790 1.318 -5.328 1.00 28.75 424 ALA A CA 1
ATOM 3251 C C . ALA A 1 424 ? 31.904 1.872 -3.903 1.00 28.75 424 ALA A C 1
ATOM 3253 O O . ALA A 1 424 ? 32.079 1.105 -2.958 1.00 28.75 424 ALA A O 1
ATOM 3254 N N . GLN A 1 425 ? 31.900 3.196 -3.745 1.00 24.97 425 GLN A N 1
ATOM 3255 C CA . GLN A 1 425 ? 31.666 3.776 -2.429 1.00 24.97 425 GLN A CA 1
ATOM 3256 C C . GLN A 1 425 ? 30.220 3.456 -2.054 1.00 24.97 425 GLN A C 1
ATOM 3258 O O . GLN A 1 425 ? 29.285 4.032 -2.605 1.00 24.97 425 GLN A O 1
ATOM 3263 N N . GLU A 1 426 ? 30.059 2.491 -1.153 1.00 27.19 426 GLU A N 1
ATOM 3264 C CA . GLU A 1 426 ? 28.852 2.333 -0.354 1.00 27.19 426 GLU A CA 1
ATOM 3265 C C . GLU A 1 426 ? 28.579 3.674 0.342 1.00 27.19 426 GLU A C 1
ATOM 3267 O O . GLU A 1 426 ? 29.392 4.144 1.142 1.00 27.19 426 GLU A O 1
ATOM 3272 N N . GLU A 1 427 ? 27.447 4.308 0.028 1.00 33.03 427 GLU A N 1
ATOM 3273 C CA . GLU A 1 427 ? 26.845 5.264 0.953 1.00 33.03 427 GLU A CA 1
ATOM 3274 C C . GLU A 1 427 ? 26.527 4.473 2.223 1.00 33.03 427 GLU A C 1
ATOM 3276 O O . GLU A 1 427 ? 25.684 3.578 2.253 1.00 33.03 427 GLU A O 1
ATOM 3281 N N . THR A 1 428 ? 27.342 4.720 3.240 1.00 25.02 428 THR A N 1
ATOM 3282 C CA . THR A 1 428 ? 27.374 3.991 4.498 1.00 25.02 428 THR A CA 1
ATOM 3283 C C . THR A 1 428 ? 26.030 4.064 5.210 1.00 25.02 428 THR A C 1
ATOM 3285 O O . THR A 1 428 ? 25.516 5.161 5.418 1.00 25.02 428 THR A O 1
ATOM 3288 N N . ASN A 1 429 ? 25.533 2.905 5.657 1.00 37.34 429 ASN A N 1
ATOM 3289 C CA . ASN A 1 429 ? 24.418 2.752 6.593 1.00 37.34 429 ASN A CA 1
ATOM 3290 C C . ASN A 1 429 ? 24.588 3.664 7.820 1.00 37.34 429 ASN A C 1
ATOM 3292 O O . ASN A 1 429 ? 25.267 3.325 8.791 1.00 37.34 429 ASN A O 1
ATOM 3296 N N . SER A 1 430 ? 23.928 4.813 7.763 1.00 26.75 430 SER A N 1
ATOM 3297 C CA . SER A 1 430 ? 23.619 5.687 8.882 1.00 26.75 430 SER A CA 1
ATOM 3298 C C . SER A 1 430 ? 22.264 5.235 9.431 1.00 26.75 430 SER A C 1
ATOM 3300 O O . SER A 1 430 ? 21.240 5.302 8.754 1.00 26.75 430 SER A O 1
ATOM 3302 N N . THR A 1 431 ? 22.240 4.716 10.657 1.00 32.69 431 THR A N 1
ATOM 3303 C CA . THR A 1 431 ? 21.033 4.204 11.330 1.00 32.69 431 THR A CA 1
ATOM 3304 C C . THR A 1 431 ? 20.102 5.325 11.825 1.00 32.69 431 THR A C 1
ATOM 3306 O O . THR A 1 431 ? 19.552 5.213 12.915 1.00 32.69 431 THR A O 1
ATOM 3309 N N . ASN A 1 432 ? 19.973 6.421 11.066 1.00 39.09 432 ASN A N 1
ATOM 3310 C CA . ASN A 1 432 ? 19.011 7.518 11.252 1.00 39.09 432 ASN A CA 1
ATOM 3311 C C . ASN A 1 432 ? 18.938 8.447 10.014 1.00 39.09 432 ASN A C 1
ATOM 3313 O O . ASN A 1 432 ? 18.753 9.657 10.154 1.00 39.09 432 ASN A O 1
ATOM 3317 N N . ASP A 1 433 ? 19.078 7.922 8.793 1.00 39.78 433 ASP A N 1
ATOM 3318 C CA . ASP A 1 433 ? 18.863 8.749 7.599 1.00 39.78 433 ASP A CA 1
ATOM 3319 C C . ASP A 1 433 ? 17.362 8.955 7.366 1.00 39.78 433 ASP A C 1
ATOM 3321 O O . ASP A 1 433 ? 16.681 8.139 6.743 1.00 39.78 433 ASP A O 1
ATOM 3325 N N . ALA A 1 434 ? 16.843 10.066 7.894 1.00 61.69 434 ALA A N 1
ATOM 3326 C CA . ALA A 1 434 ? 15.530 10.579 7.535 1.00 61.69 434 ALA A CA 1
ATOM 3327 C C . ALA A 1 434 ? 15.464 10.742 6.008 1.00 61.69 434 ALA A C 1
ATOM 3329 O O . ALA A 1 434 ? 16.162 11.566 5.413 1.00 61.69 434 ALA A O 1
ATOM 3330 N N . SER A 1 435 ? 14.641 9.915 5.374 1.00 86.31 435 SER A N 1
ATOM 3331 C CA . SER A 1 435 ? 14.310 10.002 3.958 1.00 86.31 435 SER A CA 1
ATOM 3332 C C . SER A 1 435 ? 13.041 10.840 3.818 1.00 86.31 435 SER A C 1
ATOM 3334 O O . SER A 1 435 ? 12.150 10.748 4.656 1.00 86.31 435 SER A O 1
ATOM 3336 N N . SER A 1 436 ? 12.974 11.691 2.795 1.00 94.94 436 SER A N 1
ATOM 3337 C CA . SER A 1 436 ? 11.816 12.567 2.555 1.00 94.94 436 SER A CA 1
ATOM 3338 C C . SER A 1 436 ? 11.425 12.563 1.074 1.00 94.94 436 SER A C 1
ATOM 3340 O O . SER A 1 436 ? 11.284 13.600 0.413 1.00 94.94 436 SER A O 1
ATOM 3342 N N . LYS A 1 437 ? 11.343 11.353 0.521 1.00 97.62 437 LYS A N 1
ATOM 3343 C CA . LYS A 1 437 ? 11.093 11.036 -0.888 1.00 97.62 437 LYS A CA 1
ATOM 3344 C C . LYS A 1 437 ? 9.599 10.921 -1.157 1.00 97.62 437 LYS A C 1
ATOM 3346 O O . LYS A 1 437 ? 8.826 10.610 -0.262 1.00 97.62 437 LYS A O 1
ATOM 3351 N N . GLY A 1 438 ? 9.168 11.146 -2.392 1.00 98.62 438 GLY A N 1
ATOM 3352 C CA . GLY A 1 438 ? 7.745 11.049 -2.741 1.00 98.62 438 GLY A CA 1
ATOM 3353 C C . GLY A 1 438 ? 7.257 9.604 -2.753 1.00 98.62 438 GLY A C 1
ATOM 3354 O O . GLY A 1 438 ? 6.470 9.194 -1.903 1.00 98.62 438 GLY A O 1
ATOM 3355 N N . LEU A 1 439 ? 7.747 8.849 -3.733 1.00 98.81 439 LEU A N 1
ATOM 3356 C CA . LEU A 1 439 ? 7.485 7.430 -3.938 1.00 98.81 439 LEU A CA 1
ATOM 3357 C C . LEU A 1 439 ? 8.790 6.655 -3.783 1.00 98.81 439 LEU A C 1
ATOM 3359 O O . LEU A 1 439 ? 9.773 6.959 -4.464 1.00 98.81 439 LEU A O 1
ATOM 3363 N N . LYS A 1 440 ? 8.792 5.645 -2.919 1.00 98.50 440 LYS A N 1
ATOM 3364 C CA . LYS A 1 440 ? 9.974 4.848 -2.608 1.00 98.50 440 LYS A CA 1
ATOM 3365 C C . LYS A 1 440 ? 9.637 3.365 -2.549 1.00 98.50 440 LYS A C 1
ATOM 3367 O O . LYS A 1 440 ? 8.711 2.961 -1.852 1.00 98.50 440 LYS A O 1
ATOM 3372 N N . ALA A 1 441 ? 10.448 2.562 -3.229 1.00 97.00 441 ALA A N 1
ATOM 3373 C CA . ALA A 1 441 ? 10.450 1.110 -3.098 1.00 97.00 441 ALA A CA 1
ATOM 3374 C C . ALA A 1 441 ? 11.876 0.594 -2.887 1.00 97.00 441 ALA A C 1
ATOM 3376 O O . ALA A 1 441 ? 12.827 1.107 -3.479 1.00 97.00 441 ALA A O 1
ATOM 3377 N N . ARG A 1 442 ? 12.049 -0.454 -2.084 1.00 92.69 442 ARG A N 1
ATOM 3378 C CA . ARG A 1 442 ? 13.321 -1.184 -2.046 1.00 92.69 442 ARG A CA 1
ATOM 3379 C C . ARG A 1 442 ? 13.535 -1.967 -3.341 1.00 92.69 442 ARG A C 1
ATOM 3381 O O . ARG A 1 442 ? 14.627 -1.952 -3.888 1.00 92.69 442 ARG A O 1
ATOM 3388 N N . THR A 1 443 ? 12.498 -2.640 -3.827 1.00 90.19 443 THR A N 1
ATOM 3389 C CA . THR A 1 443 ? 12.531 -3.465 -5.042 1.00 90.19 443 THR A CA 1
ATOM 3390 C C . THR A 1 443 ? 11.858 -2.721 -6.199 1.00 90.19 443 THR A C 1
ATOM 3392 O O . THR A 1 443 ? 12.181 -1.564 -6.454 1.00 90.19 443 THR A O 1
ATOM 3395 N N . ASN A 1 444 ? 10.913 -3.340 -6.901 1.00 86.50 444 ASN A N 1
ATOM 3396 C CA . ASN A 1 444 ? 10.242 -2.759 -8.053 1.00 86.50 444 ASN A CA 1
ATOM 3397 C C . ASN A 1 444 ? 9.371 -1.562 -7.665 1.00 86.50 444 ASN A C 1
ATOM 3399 O O . ASN A 1 444 ? 8.535 -1.660 -6.769 1.00 86.50 444 ASN A O 1
ATOM 3403 N N . LEU A 1 445 ? 9.495 -0.477 -8.421 1.00 96.12 445 LEU A N 1
ATOM 3404 C CA . LEU A 1 445 ? 8.530 0.609 -8.473 1.00 96.12 445 LEU A CA 1
ATOM 3405 C C . LEU A 1 445 ? 7.925 0.646 -9.875 1.00 96.12 445 LEU A C 1
ATOM 3407 O O . LEU A 1 445 ? 8.606 0.961 -10.852 1.00 96.12 445 LEU A O 1
ATOM 3411 N N . VAL A 1 446 ? 6.640 0.322 -9.979 1.00 91.06 446 VAL A N 1
ATOM 3412 C CA . VAL A 1 446 ? 5.922 0.240 -11.251 1.00 91.06 446 VAL A CA 1
ATOM 3413 C C . VAL A 1 446 ? 4.746 1.202 -11.245 1.00 91.06 446 VAL A C 1
ATOM 3415 O O . VAL A 1 446 ? 3.885 1.132 -10.371 1.00 91.06 446 VAL A O 1
ATOM 3418 N N . VAL A 1 447 ? 4.670 2.067 -12.255 1.00 94.19 447 VAL A N 1
ATOM 3419 C CA . VAL A 1 447 ? 3.510 2.937 -12.474 1.00 94.19 447 VAL A CA 1
ATOM 3420 C C . VAL A 1 447 ? 2.899 2.657 -13.836 1.00 94.19 447 VAL A C 1
ATOM 3422 O O . VAL A 1 447 ? 3.546 2.814 -14.871 1.00 94.19 447 VAL A O 1
ATOM 3425 N N . SER A 1 448 ? 1.631 2.252 -13.835 1.00 86.50 448 SER A N 1
ATOM 3426 C CA . SER A 1 448 ? 0.868 1.980 -15.054 1.00 86.50 448 SER A CA 1
ATOM 3427 C C . SER A 1 448 ? -0.016 3.148 -15.490 1.00 86.50 448 SER A C 1
ATOM 3429 O O . SER A 1 448 ? -0.306 3.284 -16.677 1.00 86.50 448 SER A O 1
ATOM 3431 N N . GLY A 1 449 ? -0.439 3.999 -14.553 1.00 80.88 449 GLY A N 1
ATOM 3432 C CA . GLY A 1 449 ? -1.399 5.065 -14.815 1.00 80.88 449 GLY A CA 1
ATOM 3433 C C . GLY A 1 449 ? -1.716 5.919 -13.587 1.00 80.88 449 GLY A C 1
ATOM 3434 O O . GLY A 1 449 ? -1.114 5.763 -12.528 1.00 80.88 449 GLY A O 1
ATOM 3435 N N . GLY A 1 450 ? -2.696 6.815 -13.737 1.00 91.81 450 GLY A N 1
ATOM 3436 C CA . GLY A 1 450 ? -3.116 7.771 -12.706 1.00 91.81 450 GLY A CA 1
ATOM 3437 C C . GLY A 1 450 ? -2.535 9.176 -12.889 1.00 91.81 450 GLY A C 1
ATOM 3438 O O . GLY A 1 450 ? -1.792 9.444 -13.831 1.00 91.81 450 GLY A O 1
ATOM 3439 N N . THR A 1 451 ? -2.906 10.086 -11.993 1.00 98.62 451 THR A N 1
ATOM 3440 C CA . THR A 1 451 ? -2.337 11.434 -11.871 1.00 98.62 451 THR A CA 1
ATOM 3441 C C . THR A 1 451 ? -1.529 11.494 -10.587 1.00 98.62 451 THR A C 1
ATOM 3443 O O . THR A 1 451 ? -2.056 11.187 -9.521 1.00 98.62 451 THR A O 1
ATOM 3446 N N . ILE A 1 452 ? -0.255 11.860 -10.688 1.00 98.94 452 ILE A N 1
ATOM 3447 C CA . ILE A 1 452 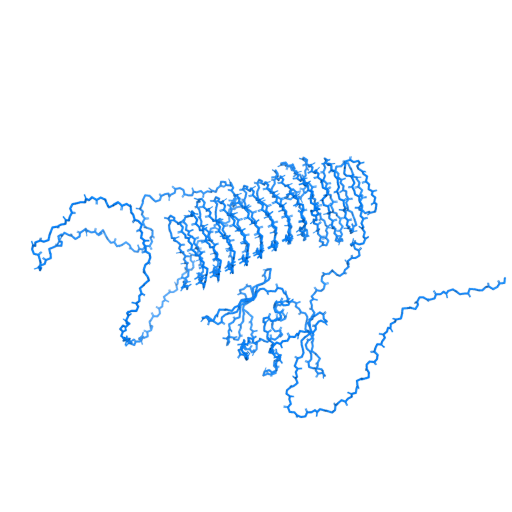? 0.706 11.795 -9.591 1.00 98.94 452 ILE A CA 1
ATOM 3448 C C . ILE A 1 452 ? 1.401 13.152 -9.474 1.00 98.94 452 ILE A C 1
ATOM 3450 O O . ILE A 1 452 ? 2.227 13.519 -10.309 1.00 98.94 452 ILE A O 1
ATOM 3454 N N . THR A 1 453 ? 1.075 13.891 -8.419 1.00 98.94 453 THR A N 1
ATOM 3455 C CA . THR A 1 453 ? 1.683 15.184 -8.093 1.00 98.94 453 THR A CA 1
ATOM 3456 C C . THR A 1 453 ? 2.627 15.009 -6.912 1.00 98.94 453 THR A C 1
ATOM 3458 O O . THR A 1 453 ? 2.192 14.613 -5.829 1.00 98.94 453 THR A O 1
ATOM 3461 N N . LEU A 1 454 ? 3.909 15.325 -7.091 1.00 98.88 454 LEU A N 1
ATOM 3462 C CA . LEU A 1 454 ? 4.942 15.147 -6.069 1.00 98.88 454 LEU A CA 1
ATOM 3463 C C . LEU A 1 454 ? 5.651 16.476 -5.803 1.00 98.88 454 LEU A C 1
ATOM 3465 O O . LEU A 1 454 ? 6.325 17.006 -6.682 1.00 98.88 454 LEU A O 1
ATOM 3469 N N . ASN A 1 455 ? 5.541 16.991 -4.581 1.00 98.62 455 ASN A N 1
ATOM 3470 C CA . ASN A 1 455 ? 6.351 18.099 -4.076 1.00 98.62 455 ASN A CA 1
ATOM 3471 C C . ASN A 1 455 ? 7.219 17.583 -2.930 1.00 98.62 455 ASN A C 1
ATOM 3473 O O . ASN A 1 455 ? 6.739 17.406 -1.812 1.00 98.62 455 ASN A O 1
ATOM 3477 N N . THR A 1 456 ? 8.480 17.286 -3.215 1.00 98.06 456 THR A N 1
ATOM 3478 C CA . THR A 1 456 ? 9.333 16.515 -2.311 1.00 98.06 456 THR A CA 1
ATOM 3479 C C . THR A 1 456 ? 10.593 17.275 -1.947 1.00 98.06 456 THR A C 1
ATOM 3481 O O . THR A 1 456 ? 11.158 17.992 -2.774 1.00 98.06 456 THR A O 1
ATOM 3484 N N . THR A 1 457 ? 11.076 17.122 -0.715 1.00 95.69 457 THR A N 1
ATOM 3485 C CA . THR A 1 457 ? 12.389 17.674 -0.343 1.00 95.69 457 THR A CA 1
ATOM 3486 C C . THR A 1 457 ? 13.532 16.797 -0.863 1.00 95.69 457 THR A C 1
ATOM 3488 O O . THR A 1 457 ? 14.544 17.331 -1.319 1.00 95.69 457 THR A O 1
ATOM 3491 N N . ASP A 1 458 ? 13.343 15.473 -0.893 1.00 95.44 458 ASP A N 1
ATOM 3492 C CA . ASP A 1 458 ? 14.263 14.478 -1.466 1.00 95.44 458 ASP A CA 1
ATOM 3493 C C . ASP A 1 458 ? 13.803 14.002 -2.864 1.00 95.44 458 ASP A C 1
ATOM 3495 O O . ASP A 1 458 ? 13.003 14.675 -3.524 1.00 95.44 458 ASP A O 1
ATOM 3499 N N . HIS A 1 459 ? 14.328 12.870 -3.353 1.00 97.00 459 HIS A N 1
ATOM 3500 C CA . HIS A 1 459 ? 13.957 12.239 -4.619 1.00 97.00 459 HIS A CA 1
ATOM 3501 C C . HIS A 1 459 ? 12.441 12.121 -4.759 1.00 97.00 459 HIS A C 1
ATOM 3503 O O . HIS A 1 459 ? 11.763 11.667 -3.838 1.00 97.00 459 HIS A O 1
ATOM 3509 N N . ALA A 1 460 ? 11.893 12.505 -5.910 1.00 98.56 460 ALA A N 1
ATOM 3510 C CA . ALA A 1 460 ? 10.451 12.386 -6.091 1.00 98.56 460 ALA A CA 1
ATOM 3511 C C . ALA A 1 460 ? 10.039 10.921 -6.283 1.00 98.56 460 ALA A C 1
ATOM 3513 O O . ALA A 1 460 ? 9.131 10.451 -5.603 1.00 98.56 460 ALA A O 1
ATOM 3514 N N . VAL A 1 461 ? 10.751 10.185 -7.137 1.00 98.81 461 VAL A N 1
ATOM 3515 C CA . VAL A 1 461 ? 10.559 8.748 -7.370 1.00 98.81 461 VAL A CA 1
ATOM 3516 C C . VAL A 1 461 ? 11.883 8.024 -7.162 1.00 98.81 461 VAL A C 1
ATOM 3518 O O . VAL A 1 461 ? 12.891 8.390 -7.767 1.00 98.81 461 VAL A O 1
ATOM 3521 N N . HIS A 1 462 ? 11.897 6.994 -6.318 1.00 98.50 462 HIS A N 1
ATOM 3522 C CA . HIS A 1 462 ? 13.113 6.266 -5.977 1.00 98.50 462 HIS A CA 1
ATOM 3523 C C . HIS A 1 462 ? 12.895 4.758 -5.865 1.00 98.50 462 HIS A C 1
ATOM 3525 O O . HIS A 1 462 ? 11.939 4.297 -5.243 1.00 98.50 462 HIS A O 1
ATOM 3531 N N . SER A 1 463 ? 13.833 3.993 -6.416 1.00 96.12 463 SER A N 1
ATOM 3532 C CA . SER A 1 463 ? 13.911 2.549 -6.210 1.00 96.12 463 SER A CA 1
ATOM 3533 C C . SER A 1 463 ? 15.360 2.087 -6.085 1.00 96.12 463 SER A C 1
ATOM 3535 O O . SER A 1 463 ? 16.237 2.584 -6.803 1.00 96.12 463 SER A O 1
ATOM 3537 N N . GLN A 1 464 ? 15.613 1.112 -5.203 1.00 89.75 464 GLN A N 1
ATOM 3538 C CA . GLN A 1 464 ? 16.936 0.485 -5.110 1.00 89.75 464 GLN A CA 1
ATOM 3539 C C . GLN A 1 464 ? 17.177 -0.585 -6.193 1.00 89.75 464 GLN A C 1
ATOM 3541 O O . GLN A 1 464 ? 18.316 -1.015 -6.355 1.00 89.75 464 GLN A O 1
ATOM 3546 N N . ASP A 1 465 ? 16.151 -0.988 -6.947 1.00 86.62 465 ASP A N 1
ATOM 3547 C CA . ASP A 1 465 ? 16.241 -2.047 -7.961 1.00 86.62 465 ASP A CA 1
ATOM 3548 C C . ASP A 1 465 ? 15.731 -1.575 -9.329 1.00 86.62 465 ASP A C 1
ATOM 3550 O O . ASP A 1 465 ? 16.515 -1.287 -10.231 1.00 86.62 465 ASP A O 1
ATOM 3554 N N . LEU A 1 466 ? 14.420 -1.435 -9.503 1.00 85.00 466 LEU A N 1
ATOM 3555 C CA . LEU A 1 466 ? 13.817 -1.262 -10.819 1.00 85.00 466 LEU A CA 1
ATOM 3556 C C . LEU A 1 466 ? 12.718 -0.210 -10.791 1.00 85.00 466 LEU A C 1
ATOM 3558 O O . LEU A 1 466 ? 11.796 -0.293 -9.984 1.00 85.00 466 LEU A O 1
ATOM 3562 N N . ILE A 1 467 ? 12.772 0.732 -11.733 1.00 94.88 467 ILE A N 1
ATOM 3563 C CA . ILE A 1 467 ? 11.664 1.644 -12.026 1.00 94.88 467 ILE A CA 1
ATOM 3564 C C . ILE A 1 467 ? 11.104 1.308 -13.406 1.00 94.88 467 ILE A C 1
ATOM 3566 O O . ILE A 1 467 ? 11.849 1.292 -14.388 1.00 94.88 467 ILE A O 1
ATOM 3570 N N . ILE A 1 468 ? 9.790 1.091 -13.497 1.00 89.31 468 ILE A N 1
ATOM 3571 C CA . ILE A 1 468 ? 9.082 0.975 -14.777 1.00 89.31 468 ILE A CA 1
ATOM 3572 C C . ILE A 1 468 ? 7.887 1.921 -14.810 1.00 89.31 468 ILE A C 1
ATOM 3574 O O . ILE A 1 468 ? 6.982 1.821 -13.984 1.00 89.31 468 ILE A O 1
ATOM 3578 N N . ILE A 1 469 ? 7.849 2.796 -15.812 1.00 95.62 469 ILE A N 1
ATOM 3579 C CA . ILE A 1 469 ? 6.734 3.708 -16.059 1.00 95.62 469 ILE A CA 1
ATOM 3580 C C . ILE A 1 469 ? 6.083 3.339 -17.391 1.00 95.62 469 ILE A C 1
ATOM 3582 O O . ILE A 1 469 ? 6.660 3.561 -18.452 1.00 95.62 469 ILE A O 1
ATOM 3586 N N . TYR A 1 470 ? 4.881 2.767 -17.351 1.00 84.69 470 TYR A N 1
ATOM 3587 C CA . TYR A 1 470 ? 4.080 2.511 -18.555 1.00 84.69 470 TYR A CA 1
ATOM 3588 C C . TYR A 1 470 ? 3.211 3.695 -18.950 1.00 84.69 470 TYR A C 1
ATOM 3590 O O . TYR A 1 470 ? 2.887 3.857 -20.125 1.00 84.69 470 TYR A O 1
ATOM 3598 N N . GLY A 1 471 ? 2.807 4.501 -17.973 1.00 82.62 471 GLY A N 1
ATOM 3599 C CA . GLY A 1 471 ? 1.845 5.569 -18.171 1.00 82.62 471 GLY A CA 1
ATOM 3600 C C . GLY A 1 471 ? 1.621 6.389 -16.909 1.00 82.62 471 GLY A C 1
ATOM 3601 O O . GLY A 1 471 ? 2.303 6.217 -15.901 1.00 82.62 471 GLY A O 1
ATOM 3602 N N . GLY A 1 472 ? 0.631 7.277 -16.982 1.00 93.44 472 GLY A N 1
ATOM 3603 C CA . GLY A 1 472 ? 0.296 8.230 -15.926 1.00 93.44 472 GLY A CA 1
ATOM 3604 C C . GLY A 1 472 ? 0.730 9.654 -16.264 1.00 93.44 472 GLY A C 1
ATOM 3605 O O . GLY A 1 472 ? 1.556 9.873 -17.149 1.00 93.44 472 GLY A O 1
ATOM 3606 N N . ALA A 1 473 ? 0.130 10.617 -15.572 1.00 98.38 473 ALA A N 1
ATOM 3607 C CA . ALA A 1 473 ? 0.466 12.032 -15.658 1.00 98.38 473 ALA A CA 1
ATOM 3608 C C . ALA A 1 473 ? 1.202 12.444 -14.380 1.00 98.38 473 ALA A C 1
ATOM 3610 O O . ALA A 1 473 ? 0.603 12.451 -13.305 1.00 98.38 473 ALA A O 1
ATOM 3611 N N . PHE A 1 474 ? 2.486 12.769 -14.501 1.00 98.88 474 PHE A N 1
ATOM 3612 C CA . PHE A 1 474 ? 3.337 13.195 -13.398 1.00 98.88 474 PHE A CA 1
ATOM 3613 C C . PHE A 1 474 ? 3.564 14.708 -13.437 1.00 98.88 474 PHE A C 1
ATOM 3615 O O . PHE A 1 474 ? 3.984 15.246 -14.462 1.00 98.88 474 PHE A O 1
ATOM 3622 N N . ASP A 1 475 ? 3.370 15.367 -12.296 1.00 98.81 475 ASP A N 1
ATOM 3623 C CA . ASP A 1 475 ? 3.824 16.737 -12.037 1.00 98.81 475 ASP A CA 1
ATOM 3624 C C . ASP A 1 475 ? 4.743 16.729 -10.811 1.00 98.81 475 ASP A C 1
ATOM 3626 O O . ASP A 1 475 ? 4.314 16.468 -9.685 1.00 98.81 475 ASP A O 1
ATOM 3630 N N . ILE A 1 476 ? 6.037 16.933 -11.046 1.00 98.81 476 ILE A N 1
ATOM 3631 C CA . ILE A 1 476 ? 7.094 16.684 -10.070 1.00 98.81 476 ILE A CA 1
ATOM 3632 C C . ILE A 1 476 ? 7.872 17.960 -9.763 1.00 98.81 476 ILE A C 1
ATOM 3634 O O . ILE A 1 476 ? 8.375 18.648 -10.653 1.00 98.81 476 ILE A O 1
ATOM 3638 N N . GLN A 1 477 ? 8.079 18.208 -8.474 1.00 98.38 477 GLN A N 1
ATOM 3639 C CA . GLN A 1 477 ? 9.039 19.157 -7.931 1.00 98.38 477 GLN A CA 1
ATOM 3640 C C . GLN A 1 477 ? 9.848 18.462 -6.832 1.00 98.38 477 GLN A C 1
ATOM 3642 O O . GLN A 1 477 ? 9.352 18.269 -5.728 1.00 98.38 477 GLN A O 1
ATOM 3647 N N . SER A 1 478 ? 11.104 18.115 -7.119 1.00 96.44 478 SER A N 1
ATOM 3648 C CA . SER A 1 478 ? 12.079 17.700 -6.105 1.00 96.44 478 SER A CA 1
ATOM 3649 C C . SER A 1 478 ? 12.955 18.900 -5.752 1.00 96.44 478 SER A C 1
ATOM 3651 O O . SER A 1 478 ? 13.639 19.465 -6.606 1.00 96.44 478 SER A O 1
ATOM 3653 N N . GLN A 1 479 ? 12.902 19.354 -4.501 1.00 92.69 479 GLN A N 1
ATOM 3654 C CA . GLN A 1 479 ? 13.497 20.634 -4.118 1.00 92.69 479 GLN A CA 1
ATOM 3655 C C . GLN A 1 479 ? 15.023 20.627 -4.171 1.00 92.69 479 GLN A C 1
ATOM 3657 O O . GLN A 1 479 ? 15.603 21.633 -4.585 1.00 92.69 479 GLN A O 1
ATOM 3662 N N . TYR A 1 480 ? 15.647 19.522 -3.760 1.00 89.50 480 TYR A N 1
ATOM 3663 C CA . TYR A 1 480 ? 17.099 19.435 -3.581 1.00 89.50 480 TYR A CA 1
ATOM 3664 C C . TYR A 1 480 ? 17.731 18.216 -4.256 1.00 89.50 480 TYR A C 1
ATOM 3666 O O . TYR A 1 480 ? 18.949 18.021 -4.181 1.00 89.50 480 TYR A O 1
ATOM 3674 N N . LYS A 1 481 ? 16.920 17.349 -4.863 1.00 93.62 481 LYS A N 1
ATOM 3675 C CA . LYS A 1 481 ? 17.334 16.018 -5.299 1.00 93.62 481 LYS A CA 1
ATOM 3676 C C . LYS A 1 481 ? 16.709 15.680 -6.654 1.00 93.62 481 LYS A C 1
ATOM 3678 O O . LYS A 1 481 ? 16.258 16.555 -7.393 1.00 93.62 481 LYS A O 1
ATOM 3683 N N . LYS A 1 482 ? 16.835 14.418 -7.045 1.00 96.19 482 LYS A N 1
ATOM 3684 C CA . LYS A 1 482 ? 16.488 13.933 -8.386 1.00 96.19 482 LYS A CA 1
ATOM 3685 C C . LYS A 1 482 ? 14.977 13.813 -8.584 1.00 96.19 482 LYS A C 1
ATOM 3687 O O . LYS A 1 482 ? 14.268 13.475 -7.638 1.00 96.19 482 LYS A O 1
ATOM 3692 N N . GLY A 1 483 ? 14.492 14.017 -9.805 1.00 98.12 483 GLY A N 1
ATOM 3693 C CA . GLY A 1 483 ? 13.112 13.672 -10.151 1.00 98.12 483 GLY A CA 1
ATOM 3694 C C . GLY A 1 483 ? 12.883 12.162 -10.031 1.00 98.12 483 GLY A C 1
ATOM 3695 O O . GLY A 1 483 ? 12.083 11.718 -9.213 1.00 98.12 483 GLY A O 1
ATOM 3696 N N . PHE A 1 484 ? 13.657 11.373 -10.773 1.00 98.56 484 PHE A N 1
ATOM 3697 C CA . PHE A 1 484 ? 13.697 9.913 -10.677 1.00 98.56 484 PHE A CA 1
ATOM 3698 C C . PHE A 1 484 ? 15.111 9.463 -10.305 1.00 98.56 484 PHE A C 1
ATOM 3700 O O . PHE A 1 484 ? 16.085 9.957 -10.869 1.00 98.56 484 PHE A O 1
ATOM 3707 N N . SER A 1 485 ? 15.225 8.520 -9.373 1.00 97.50 485 SER A N 1
ATOM 3708 C CA . SER A 1 485 ? 16.492 7.908 -8.970 1.00 97.50 485 SER A CA 1
ATOM 3709 C C . SER A 1 485 ? 16.335 6.395 -8.859 1.00 97.50 485 SER A C 1
ATOM 3711 O O . SER A 1 485 ? 15.796 5.887 -7.875 1.00 97.50 485 SER A O 1
ATOM 3713 N N . GLY A 1 486 ? 16.793 5.676 -9.881 1.00 94.12 486 GLY A N 1
ATOM 3714 C CA . GLY A 1 486 ? 16.899 4.221 -9.864 1.00 94.12 486 GLY A CA 1
ATOM 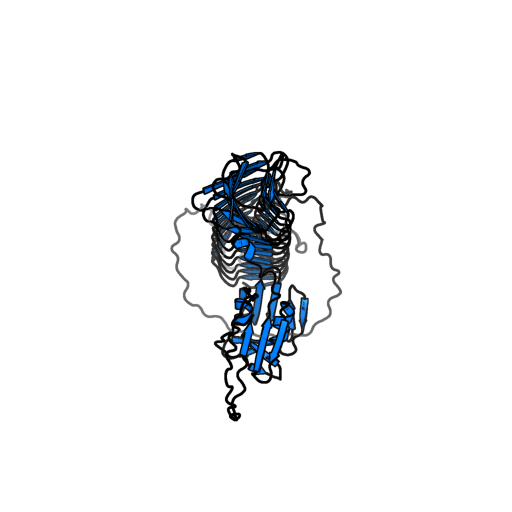3715 C C . GLY A 1 486 ? 18.333 3.786 -9.586 1.00 94.12 486 GLY A C 1
ATOM 3716 O O . GLY A 1 486 ? 19.244 4.143 -10.333 1.00 94.12 486 GLY A O 1
ATOM 3717 N N . HIS A 1 487 ? 18.559 2.992 -8.539 1.00 89.19 487 HIS A N 1
ATOM 3718 C CA . HIS A 1 487 ? 19.868 2.358 -8.344 1.00 89.19 487 HIS A CA 1
ATOM 3719 C C . HIS A 1 487 ? 20.110 1.191 -9.312 1.00 89.19 487 HIS A C 1
ATOM 3721 O O . HIS A 1 487 ? 21.260 0.903 -9.633 1.00 89.19 487 HIS A O 1
ATOM 3727 N N . GLY A 1 488 ? 19.057 0.551 -9.817 1.00 86.69 488 GLY A N 1
ATOM 3728 C CA . GLY A 1 488 ? 19.152 -0.306 -10.993 1.00 86.69 488 GLY A CA 1
ATOM 3729 C C . GLY A 1 488 ? 18.492 0.346 -12.202 1.00 86.69 488 GLY A C 1
ATOM 3730 O O . GLY A 1 488 ? 18.686 1.538 -12.466 1.00 86.69 488 GLY A O 1
ATOM 3731 N N . ASN A 1 489 ? 17.779 -0.447 -12.996 1.00 85.62 489 ASN A N 1
ATOM 3732 C CA . ASN A 1 489 ? 17.306 -0.006 -14.306 1.00 85.62 489 ASN A CA 1
ATOM 3733 C C . ASN A 1 489 ? 16.099 0.931 -14.195 1.00 85.62 489 ASN A C 1
ATOM 3735 O O . ASN A 1 489 ? 15.242 0.773 -13.326 1.00 85.62 489 ASN A O 1
ATOM 3739 N N . VAL A 1 490 ? 16.005 1.866 -15.135 1.00 92.94 490 VAL A N 1
ATOM 3740 C CA . VAL A 1 490 ? 14.842 2.739 -15.302 1.00 92.94 490 VAL A CA 1
ATOM 3741 C C . VAL A 1 490 ? 14.310 2.573 -16.720 1.00 92.94 490 VAL A C 1
ATOM 3743 O O . VAL A 1 490 ? 15.019 2.854 -17.686 1.00 92.94 490 VAL A O 1
ATOM 3746 N N . TYR A 1 491 ? 13.060 2.129 -16.841 1.00 89.12 491 TYR A N 1
ATOM 3747 C CA . TYR A 1 491 ? 12.351 1.973 -18.110 1.00 89.12 491 TYR A CA 1
ATOM 3748 C C . TYR A 1 491 ? 11.161 2.929 -18.167 1.00 89.12 491 TYR A C 1
ATOM 3750 O O . TYR A 1 491 ? 10.223 2.807 -17.378 1.00 89.12 491 TYR A O 1
ATOM 3758 N N . ILE A 1 492 ? 11.176 3.863 -19.115 1.00 94.50 492 ILE A N 1
ATOM 3759 C CA . ILE A 1 492 ? 10.051 4.756 -19.401 1.00 94.50 492 ILE A CA 1
ATOM 3760 C C . ILE A 1 492 ? 9.428 4.337 -20.731 1.00 94.50 492 ILE A C 1
ATOM 3762 O O . ILE A 1 492 ? 9.956 4.626 -21.801 1.00 94.50 492 ILE A O 1
ATOM 3766 N N . ASN A 1 493 ? 8.299 3.641 -20.664 1.00 85.44 493 ASN A N 1
ATOM 3767 C CA . ASN A 1 493 ? 7.586 3.105 -21.823 1.00 85.44 493 ASN A CA 1
ATOM 3768 C C . ASN A 1 493 ? 6.431 4.017 -22.276 1.00 85.44 493 ASN A C 1
ATOM 3770 O O . ASN A 1 493 ? 5.923 3.863 -23.386 1.00 85.44 493 ASN A O 1
ATOM 3774 N N . GLY A 1 494 ? 6.015 4.968 -21.436 1.00 83.50 494 GLY A N 1
ATOM 3775 C CA . GLY A 1 494 ? 4.934 5.909 -21.722 1.00 83.50 494 GLY A CA 1
ATOM 3776 C C . GLY A 1 494 ? 4.674 6.891 -20.576 1.00 83.50 494 GLY A C 1
ATOM 3777 O O . GLY A 1 494 ? 5.395 6.904 -19.581 1.00 83.50 494 GLY A O 1
ATOM 3778 N N . GLY A 1 495 ? 3.620 7.702 -20.718 1.00 93.81 495 GLY A N 1
ATOM 3779 C CA . GLY A 1 495 ? 3.183 8.692 -19.724 1.00 93.81 495 GLY A CA 1
ATOM 3780 C C . GLY A 1 495 ? 3.499 10.143 -20.093 1.00 93.81 495 GLY A C 1
ATOM 3781 O O . GLY A 1 495 ? 4.293 10.410 -20.992 1.00 93.81 495 GLY A O 1
ATOM 3782 N N . ASP A 1 496 ? 2.861 11.073 -19.388 1.00 98.00 496 ASP A N 1
ATOM 3783 C CA . ASP A 1 496 ? 3.117 12.512 -19.468 1.00 98.00 496 ASP A CA 1
ATOM 3784 C C . ASP A 1 496 ? 3.906 12.921 -18.221 1.00 98.00 496 ASP A C 1
ATOM 3786 O O . ASP A 1 496 ? 3.343 13.036 -17.135 1.00 98.00 496 ASP A O 1
ATOM 3790 N N . ILE A 1 497 ? 5.221 13.093 -18.351 1.00 98.81 497 ILE A N 1
ATOM 3791 C CA . ILE A 1 497 ? 6.125 13.334 -17.222 1.00 98.81 497 ILE A CA 1
ATOM 3792 C C . ILE A 1 497 ? 6.630 14.771 -17.266 1.00 98.81 497 ILE A C 1
ATOM 3794 O O . ILE A 1 497 ? 7.424 15.139 -18.133 1.00 98.81 497 ILE A O 1
ATOM 3798 N N . ILE A 1 498 ? 6.207 15.582 -16.298 1.00 98.81 498 ILE A N 1
ATOM 3799 C CA . ILE A 1 498 ? 6.673 16.957 -16.129 1.00 98.81 498 ILE A CA 1
ATOM 3800 C C . ILE A 1 498 ? 7.466 17.049 -14.826 1.00 98.81 498 ILE A C 1
ATOM 3802 O O . ILE A 1 498 ? 6.912 16.957 -13.736 1.00 98.81 498 ILE A O 1
ATOM 3806 N N . ILE A 1 499 ? 8.774 17.269 -14.939 1.00 98.75 499 ILE A N 1
ATOM 3807 C CA . ILE A 1 499 ? 9.667 17.549 -13.813 1.00 98.75 499 ILE A CA 1
ATOM 3808 C C . ILE A 1 499 ? 9.966 19.046 -13.834 1.00 98.75 499 ILE A C 1
ATOM 3810 O O . ILE A 1 499 ? 10.792 19.522 -14.609 1.00 98.75 499 ILE A O 1
ATOM 3814 N N . ASN A 1 500 ? 9.253 19.798 -13.003 1.00 98.31 500 ASN A N 1
ATOM 3815 C CA . ASN A 1 500 ? 9.305 21.256 -12.942 1.00 98.31 500 ASN A CA 1
ATOM 3816 C C . ASN A 1 500 ? 10.499 21.789 -12.139 1.00 98.31 500 ASN A C 1
ATOM 3818 O O . ASN A 1 500 ? 10.879 22.946 -12.308 1.00 98.31 500 ASN A O 1
ATOM 3822 N N . LYS A 1 501 ? 11.081 20.974 -11.256 1.00 97.56 501 LYS A N 1
ATOM 3823 C CA . LYS A 1 501 ? 12.283 21.318 -10.490 1.00 97.56 501 LYS A CA 1
ATOM 3824 C C . LYS A 1 501 ? 12.966 20.049 -9.989 1.00 97.56 501 LYS A C 1
ATOM 3826 O O . LYS A 1 501 ? 12.284 19.169 -9.468 1.00 97.56 501 LYS A O 1
ATOM 3831 N N . CYS A 1 502 ? 14.284 19.976 -10.133 1.00 97.06 502 CYS A N 1
ATOM 3832 C CA . CYS A 1 502 ? 15.134 18.919 -9.581 1.00 97.06 502 CYS A CA 1
ATOM 3833 C C . CYS A 1 502 ? 16.615 19.312 -9.680 1.00 97.06 502 CYS A C 1
ATOM 3835 O O . CYS A 1 502 ? 16.967 20.230 -10.428 1.00 97.06 502 CYS A O 1
ATOM 3837 N N . THR A 1 503 ? 17.478 18.598 -8.957 1.00 95.19 503 THR A N 1
ATOM 3838 C CA . THR A 1 503 ? 18.929 18.661 -9.182 1.00 95.19 503 THR A CA 1
ATOM 3839 C C . THR A 1 503 ? 19.272 17.959 -10.489 1.00 95.19 503 THR A C 1
ATOM 3841 O O . THR A 1 503 ? 19.727 18.618 -11.416 1.00 95.19 503 THR A O 1
ATOM 3844 N N . GLU A 1 504 ? 18.932 16.674 -10.608 1.00 96.19 504 GLU A N 1
ATOM 3845 C CA . GLU A 1 504 ? 18.971 15.930 -11.874 1.00 96.19 504 GLU A CA 1
ATOM 3846 C C . GLU A 1 504 ? 17.572 15.404 -12.205 1.00 96.19 504 GLU A C 1
ATOM 3848 O O . GLU A 1 504 ? 16.776 15.123 -11.305 1.00 96.19 504 GLU A O 1
ATOM 3853 N N . GLY A 1 505 ? 17.252 15.265 -13.488 1.00 98.12 505 GLY A N 1
ATOM 3854 C CA . GLY A 1 505 ? 15.929 14.824 -13.924 1.00 98.12 505 GLY A CA 1
ATOM 3855 C C . GLY A 1 505 ? 15.682 13.346 -13.655 1.00 98.12 505 GLY A C 1
ATOM 3856 O O . GLY A 1 505 ? 15.045 12.993 -12.662 1.00 98.12 505 GLY A O 1
ATOM 3857 N N . ILE A 1 506 ? 16.154 12.488 -14.559 1.00 98.25 506 ILE A N 1
ATOM 3858 C CA . ILE A 1 506 ? 16.006 11.030 -14.463 1.00 98.25 506 ILE A CA 1
ATOM 3859 C C . ILE A 1 506 ? 17.388 10.393 -14.380 1.00 98.25 506 ILE A C 1
ATOM 3861 O O . ILE A 1 506 ? 18.158 10.461 -15.335 1.00 98.25 506 ILE A O 1
ATOM 3865 N N . GLU A 1 507 ? 17.679 9.749 -13.252 1.00 96.81 507 GLU A N 1
ATOM 3866 C CA . GLU A 1 507 ? 18.905 8.985 -13.047 1.00 96.81 507 GLU A CA 1
ATOM 3867 C C . GLU A 1 507 ? 18.625 7.479 -13.014 1.00 96.81 507 GLU A C 1
ATOM 3869 O O . GLU A 1 507 ? 17.743 7.012 -12.286 1.00 96.81 507 GLU A O 1
ATOM 3874 N N . SER A 1 508 ? 19.449 6.718 -13.733 1.00 94.00 508 SER A N 1
ATOM 3875 C CA . SER A 1 508 ? 19.663 5.292 -13.480 1.00 94.00 508 SER A CA 1
ATOM 3876 C C . SER A 1 508 ? 21.140 5.018 -13.211 1.00 94.00 508 SER A C 1
ATOM 3878 O O . SER A 1 508 ? 21.986 5.296 -14.058 1.00 94.00 508 SER A O 1
ATOM 3880 N N . LYS A 1 509 ? 21.483 4.386 -12.087 1.00 88.88 509 LYS A N 1
ATOM 3881 C CA . LYS A 1 509 ? 22.862 3.911 -11.864 1.00 88.88 509 LYS A CA 1
ATOM 3882 C C . LYS A 1 509 ? 23.219 2.695 -12.739 1.00 88.88 509 LYS A C 1
ATOM 3884 O O . LYS A 1 509 ? 24.399 2.380 -12.866 1.00 88.88 509 LYS A O 1
ATOM 3889 N N . ALA A 1 510 ? 22.231 2.053 -13.370 1.00 87.44 510 ALA A N 1
ATOM 3890 C CA . ALA A 1 510 ? 22.407 0.971 -14.338 1.00 87.44 510 ALA A CA 1
ATOM 3891 C C . ALA A 1 510 ? 21.998 1.423 -15.754 1.00 87.44 510 ALA A C 1
ATOM 3893 O O . ALA A 1 510 ? 22.671 2.277 -16.330 1.00 87.44 510 ALA A O 1
ATOM 3894 N N . ILE A 1 511 ? 20.941 0.845 -16.338 1.00 84.38 511 ILE A N 1
ATOM 3895 C CA . ILE A 1 511 ? 20.455 1.190 -17.681 1.00 84.38 511 ILE A CA 1
ATOM 3896 C C . ILE A 1 511 ? 19.246 2.119 -17.586 1.00 84.38 511 ILE A C 1
ATOM 3898 O O . ILE A 1 511 ? 18.236 1.775 -16.968 1.00 84.38 511 ILE A O 1
ATOM 3902 N N . LEU A 1 512 ? 19.319 3.247 -18.293 1.00 90.38 512 LEU A N 1
ATOM 3903 C CA . LEU A 1 512 ? 18.164 4.093 -18.585 1.00 90.38 512 LEU A CA 1
ATOM 3904 C C . LEU A 1 512 ? 17.664 3.803 -20.005 1.00 90.38 512 LEU A C 1
ATOM 3906 O O . LEU A 1 512 ? 18.407 3.967 -20.973 1.00 90.38 512 LEU A O 1
ATOM 3910 N N . THR A 1 513 ? 16.408 3.379 -20.126 1.00 85.31 513 THR A N 1
ATOM 3911 C CA . THR A 1 513 ? 15.729 3.176 -21.411 1.00 85.31 513 THR A CA 1
ATOM 3912 C C . THR A 1 513 ? 14.462 4.017 -21.471 1.00 85.31 513 THR A C 1
ATOM 3914 O O . THR A 1 513 ? 13.604 3.909 -20.596 1.00 85.31 513 THR A O 1
ATOM 3917 N N . ILE A 1 514 ? 14.322 4.828 -22.516 1.00 93.75 514 ILE A N 1
ATOM 3918 C CA . ILE A 1 514 ? 13.106 5.600 -22.790 1.00 93.75 514 ILE A CA 1
ATOM 3919 C C . ILE A 1 514 ? 12.572 5.150 -24.151 1.00 93.75 514 ILE A C 1
ATOM 3921 O O . ILE A 1 514 ? 13.238 5.316 -25.161 1.00 93.75 514 ILE A O 1
ATOM 3925 N N . GLN A 1 515 ? 11.387 4.545 -24.173 1.00 85.38 515 GLN A N 1
ATOM 3926 C CA . GLN A 1 515 ? 10.744 4.006 -25.380 1.00 85.38 515 GLN A CA 1
ATOM 3927 C C . GLN A 1 515 ? 9.503 4.804 -25.797 1.00 85.38 515 GLN A C 1
ATOM 3929 O O . GLN A 1 515 ? 9.003 4.637 -26.910 1.00 85.38 515 GLN A O 1
ATOM 3934 N N . GLY A 1 516 ? 8.984 5.658 -24.912 1.00 82.25 516 GLY A N 1
ATOM 3935 C CA . GLY A 1 516 ? 7.790 6.454 -25.166 1.00 82.25 516 GLY A CA 1
ATOM 3936 C C . GLY A 1 516 ? 7.484 7.461 -24.060 1.00 82.25 516 GLY A C 1
ATOM 3937 O O . GLY A 1 516 ? 8.189 7.545 -23.057 1.00 82.25 516 GLY A O 1
ATOM 3938 N N . GLY A 1 517 ? 6.397 8.213 -24.254 1.00 93.00 517 GLY A N 1
ATOM 3939 C CA . GLY A 1 517 ? 5.923 9.251 -23.334 1.00 93.00 517 GLY A CA 1
ATOM 3940 C C . GLY A 1 517 ? 6.270 10.679 -23.770 1.00 93.00 517 GLY A C 1
ATOM 3941 O O . GLY A 1 517 ? 7.098 10.898 -24.654 1.00 93.00 517 GLY A O 1
ATOM 3942 N N . ASN A 1 518 ? 5.617 11.658 -23.144 1.00 97.25 518 ASN A N 1
ATOM 3943 C CA . ASN A 1 518 ? 5.912 13.081 -23.290 1.00 97.25 518 ASN A CA 1
ATOM 3944 C C . ASN A 1 518 ? 6.664 13.550 -22.044 1.00 97.25 518 ASN A C 1
ATOM 3946 O O . ASN A 1 518 ? 6.076 13.661 -20.971 1.00 97.25 518 ASN A O 1
ATOM 3950 N N . ILE A 1 519 ? 7.962 13.823 -22.176 1.00 98.31 519 ILE A N 1
ATOM 3951 C CA . ILE A 1 519 ? 8.831 14.120 -21.032 1.00 98.31 519 ILE A CA 1
ATOM 3952 C C . ILE A 1 519 ? 9.345 15.558 -21.127 1.00 98.31 519 ILE A C 1
ATOM 3954 O O . ILE A 1 519 ? 9.968 15.949 -22.114 1.00 98.31 519 ILE A O 1
ATOM 3958 N N . ARG A 1 520 ? 9.112 16.347 -20.076 1.00 98.31 520 ARG A N 1
ATOM 3959 C CA . ARG A 1 520 ? 9.665 17.694 -19.897 1.00 98.31 520 ARG A CA 1
ATOM 3960 C C . ARG A 1 520 ? 10.420 17.759 -18.577 1.00 98.31 520 ARG A C 1
ATOM 3962 O O . ARG A 1 520 ? 9.839 17.500 -17.531 1.00 98.31 520 ARG A O 1
ATOM 3969 N N . ILE A 1 521 ? 11.684 18.172 -18.623 1.00 98.38 521 ILE A N 1
ATOM 3970 C CA . ILE A 1 521 ? 12.556 18.242 -17.445 1.00 98.38 521 ILE A CA 1
ATOM 3971 C C . ILE A 1 521 ? 13.142 19.644 -17.312 1.00 98.38 521 ILE A C 1
ATOM 3973 O O . ILE A 1 521 ? 13.683 20.193 -18.272 1.00 98.38 521 ILE A O 1
ATOM 3977 N N . LEU A 1 522 ? 13.041 20.206 -16.110 1.00 97.56 522 LEU A N 1
ATOM 3978 C CA . LEU A 1 522 ? 13.761 21.391 -15.666 1.00 97.56 522 LEU A CA 1
ATOM 3979 C C . LEU A 1 522 ? 14.664 21.004 -14.483 1.00 97.56 522 LEU A C 1
ATOM 3981 O O . LEU A 1 522 ? 14.224 20.961 -13.331 1.00 97.56 522 LEU A O 1
ATOM 3985 N N . SER A 1 523 ? 15.921 20.690 -14.796 1.00 96.69 523 SER A N 1
ATOM 3986 C CA . SER A 1 523 ? 16.985 20.331 -13.849 1.00 96.69 523 SER A CA 1
ATOM 3987 C C . SER A 1 523 ? 17.996 21.469 -13.686 1.00 96.69 523 SER A C 1
ATOM 3989 O O . SER A 1 523 ? 18.127 22.323 -14.567 1.00 96.69 523 SER A O 1
ATOM 3991 N N . SER A 1 524 ? 18.704 21.504 -12.553 1.00 96.69 524 SER A N 1
ATOM 3992 C CA . SER A 1 524 ? 19.856 22.404 -12.364 1.00 96.69 524 SER A CA 1
ATOM 3993 C C . SER A 1 524 ? 21.188 21.796 -12.808 1.00 96.69 524 SER A C 1
ATOM 3995 O O . SER A 1 524 ? 22.136 22.538 -13.044 1.00 96.69 524 SER A O 1
ATOM 3997 N N . ASP A 1 525 ? 21.249 20.470 -12.878 1.00 94.88 525 ASP A N 1
ATOM 3998 C CA . ASP A 1 525 ? 22.356 19.668 -13.392 1.00 94.88 525 ASP A CA 1
ATOM 3999 C C . ASP A 1 525 ? 21.836 18.816 -14.571 1.00 94.88 525 ASP A C 1
ATOM 4001 O O . ASP A 1 525 ? 21.033 19.305 -15.378 1.00 94.88 525 ASP A O 1
ATOM 4005 N N . ASP A 1 526 ? 22.222 17.547 -14.674 1.00 95.81 526 ASP A N 1
ATOM 4006 C CA . ASP A 1 526 ? 21.826 16.671 -15.773 1.00 95.81 526 ASP A CA 1
ATOM 4007 C C . ASP A 1 526 ? 20.309 16.453 -15.875 1.00 95.81 526 ASP A C 1
ATOM 4009 O O . ASP A 1 526 ? 19.618 16.087 -14.922 1.00 95.81 526 ASP A O 1
ATOM 4013 N N . GLY A 1 527 ? 19.766 16.625 -17.083 1.00 95.38 527 GLY A N 1
ATOM 4014 C CA . GLY A 1 527 ? 18.375 16.261 -17.365 1.00 95.38 527 GLY A CA 1
ATOM 4015 C C . GLY A 1 527 ? 18.166 14.744 -17.322 1.00 95.38 527 GLY A C 1
ATOM 4016 O O . GLY A 1 527 ? 17.179 14.268 -16.767 1.00 95.38 527 GLY A O 1
ATOM 4017 N N . LEU A 1 528 ? 19.116 13.988 -17.874 1.00 96.38 528 LEU A N 1
ATOM 4018 C CA . LEU A 1 528 ? 19.162 12.527 -17.857 1.00 96.38 528 LEU A CA 1
ATOM 4019 C C . LEU A 1 528 ? 20.578 12.106 -17.456 1.00 96.38 528 LEU A C 1
ATOM 4021 O O . LEU A 1 528 ? 21.532 12.538 -18.100 1.00 96.38 528 LEU A O 1
ATOM 4025 N N . ASN A 1 529 ? 20.707 11.254 -16.442 1.00 91.38 529 ASN A N 1
ATOM 4026 C CA . ASN A 1 529 ? 21.990 10.721 -15.989 1.00 91.38 529 ASN A CA 1
ATOM 4027 C C . ASN A 1 529 ? 21.944 9.186 -15.985 1.00 91.38 529 ASN A C 1
ATOM 4029 O O . ASN A 1 529 ? 20.979 8.572 -15.526 1.00 91.38 529 ASN A O 1
ATOM 4033 N N . THR A 1 530 ? 22.978 8.546 -16.524 1.00 90.75 530 THR A N 1
ATOM 4034 C CA . THR A 1 530 ? 23.114 7.094 -16.458 1.00 90.75 530 THR A CA 1
ATOM 4035 C C . THR A 1 530 ? 24.539 6.675 -16.114 1.00 90.75 530 THR A C 1
ATOM 4037 O O . THR A 1 530 ? 25.493 7.110 -16.755 1.00 90.75 530 THR A O 1
ATOM 4040 N N . GLY A 1 531 ? 24.676 5.820 -15.094 1.00 75.94 531 GLY A N 1
ATOM 4041 C CA . GLY A 1 531 ? 25.960 5.241 -14.679 1.00 75.94 531 GLY A CA 1
ATOM 4042 C C . GLY A 1 531 ? 26.439 4.090 -15.572 1.00 75.94 531 GLY A C 1
ATOM 4043 O O . GLY A 1 531 ? 27.624 3.756 -15.564 1.00 75.94 531 GLY A O 1
ATOM 4044 N N . GLY A 1 532 ? 25.526 3.487 -16.341 1.00 69.50 532 GLY A N 1
ATOM 4045 C CA . GLY A 1 532 ? 25.799 2.426 -17.306 1.00 69.50 532 GLY A CA 1
ATOM 4046 C C . GLY A 1 532 ? 25.646 2.897 -18.756 1.00 69.50 532 GLY A C 1
ATOM 4047 O O . GLY A 1 532 ? 26.338 3.806 -19.209 1.00 69.50 532 GLY A O 1
ATOM 4048 N N . GLY A 1 533 ? 24.774 2.222 -19.512 1.00 56.81 533 GLY A N 1
ATOM 4049 C CA . GLY A 1 533 ? 24.440 2.567 -20.897 1.00 56.81 533 GLY A CA 1
ATOM 4050 C C . GLY A 1 533 ? 23.033 3.155 -21.012 1.00 56.81 533 GLY A C 1
ATOM 4051 O O . GLY A 1 533 ? 22.118 2.700 -20.329 1.00 56.81 533 GLY A O 1
ATOM 4052 N N . GLY A 1 534 ? 22.854 4.131 -21.903 1.00 55.62 534 GLY A N 1
ATOM 4053 C CA . GLY A 1 534 ? 21.547 4.706 -22.235 1.00 55.62 534 GLY A CA 1
ATOM 4054 C C . GLY A 1 534 ? 21.033 4.230 -23.595 1.00 55.62 534 GLY A C 1
ATOM 4055 O O . GLY A 1 534 ? 21.810 4.130 -24.548 1.00 55.62 534 GLY A O 1
ATOM 4056 N N . GLN A 1 535 ? 19.731 3.956 -23.691 1.00 57.28 535 GLN A N 1
ATOM 4057 C CA . GLN A 1 535 ? 19.012 3.783 -24.958 1.00 57.28 535 GLN A CA 1
ATOM 4058 C C . GLN A 1 535 ? 17.822 4.750 -24.976 1.00 57.28 535 GLN A C 1
ATOM 4060 O O . GLN A 1 535 ? 16.985 4.718 -24.074 1.00 57.28 535 GLN A O 1
ATOM 4065 N N . PHE A 1 536 ? 17.783 5.635 -25.972 1.00 60.91 536 PHE A N 1
ATOM 4066 C CA . PHE A 1 536 ? 16.814 6.729 -26.076 1.00 60.91 536 PHE A CA 1
ATOM 4067 C C . PHE A 1 536 ? 16.100 6.710 -27.422 1.00 60.91 536 PHE A C 1
ATOM 4069 O O . PHE A 1 536 ? 16.760 6.325 -28.420 1.00 60.91 536 PHE A O 1
#

Radius of gyration: 30.51 Å; chains: 1; bounding box: 91×94×78 Å

Sequence (536 aa):
MIKKPISALFISLVFILSTFTFLPKANGENPKVAVVLDGEVLDFDVPAQIIDGRTMVPMRAIFEKLGMLVTYDPATKKITATKKKNTIIMEIGKNSFTKNGEEIALDTPPQIDGGRTLVPLRALVESLNLKVSWDGATYTANLETADEHKDESWKDNLVNVDLTNKTIKGEGAKFTNDSLLITKGGDYELTGNFSGYVHVNTKDRVKLRLSGVNIKNENGPAIFFEDTDKGFITISDGTQNYLEDGSEYSIDAKAALFSNDDLEIKGKGTLNIKANYNHGIKSDDDITIENGNINITSVNDGINANDGIQITGGNITITAKGDGISSDGYLEIFCGNINITTTGEIQVNNNQFPGIFGGGRQGGPMTPPQQWQNPQNPQWQPPQGQNPPQQGMEFVPPNNRNLPPNQQTPIQENPQIPNAQNNAQEETNSTNDASSKGLKARTNLVVSGGTITLNTTDHAVHSQDLIIIYGGAFDIQSQYKKGFSGHGNVYINGGDIIINKCTEGIESKAILTIQGGNIRILSSDDGLNTGGGGQF